Protein AF-0000000087742367 (afdb_homodimer)

InterPro domains:
  IPR010540 Putative ABC-transporter type IV CmpB/TMEM229 [PF06541] (8-160)

Secondary structure (DSSP, 8-state):
-HHHHHHHHHHHHHHHHHHHHHHHHHHHSS----SSSSSS--HHHHHHHHHHHHH-GGGTT-HHHHHHHHHHHHHHHHHHHHHHHHHHHSEES---TTSSSEETTTEEHHHHHHHHHHHHHHIIIIIHHHHHHHHTS-HHHHHHHHHHHHHHHHHHHHHHHHHHHHHHHHHHHHHHHHHHHHHHHTTTTTSS---HHHHHHHHHGGG--HHHHHHHHH--EESSHHHHHHHHHHHHHTT----SSSTTS-GGG-/-HHHHHHHHHHHHHHHHHHHHHHHHHHHSS----SSSSSS--HHHHHHHHHHHHH-GGGTT-HHHHHHHHHHHHHHHHHHHHHHHHHHHSEES---TTSSSEETTTEEHHHHHHHHHHHHHHIIIIIHHHHHHHHTS-HHHHHHHHHHHHHHHHHHHHHHHHHHHHHHHHHHHHHHHHHHHHHHHTTTTTSS---HHHHHHHHHGGG--HHHHHHHHH--EESSHHHHHHHHHHHHHTT----GGGGGS-GGG-

Solvent-accessible surface area (backbone atoms only — not comparable to full-atom values): 26709 Å² total; per-residue (Å²): 111,67,31,49,50,49,46,50,26,51,52,37,4,26,51,43,20,50,54,50,22,50,54,44,17,69,74,68,72,42,92,40,75,50,48,82,37,79,50,77,33,22,64,67,36,10,52,47,51,53,48,44,62,74,68,43,60,86,32,73,88,35,58,69,61,29,22,50,53,32,18,52,49,49,42,52,51,42,36,50,51,46,50,52,44,30,71,75,66,40,32,34,71,66,75,30,68,86,44,77,71,40,56,96,17,49,37,34,53,68,57,25,50,51,42,5,55,46,38,53,50,38,39,77,68,42,50,50,58,51,48,55,55,55,68,67,48,55,68,67,66,36,42,51,52,21,28,54,49,26,16,52,49,21,15,36,48,42,41,33,52,50,50,53,52,51,48,52,50,50,51,49,50,35,51,51,51,18,50,53,50,54,63,66,59,41,83,68,52,62,67,70,68,77,54,45,53,55,55,42,48,62,69,44,59,84,70,56,48,72,67,51,52,51,48,54,68,40,48,62,46,40,74,47,66,66,52,32,53,50,51,50,52,51,28,53,72,73,69,42,80,68,76,73,73,76,60,76,62,61,76,82,78,104,109,67,32,49,51,49,47,50,28,50,53,36,4,25,52,42,21,50,51,49,20,50,54,45,17,69,73,68,72,41,90,39,74,51,50,84,37,80,51,78,34,21,65,66,37,9,52,49,52,53,50,44,63,74,68,43,59,88,31,72,87,34,58,69,61,28,22,51,53,32,17,51,52,49,40,51,51,42,36,50,50,48,50,52,44,30,72,76,67,40,33,32,72,68,73,30,67,87,43,76,72,38,55,97,17,49,36,33,51,67,58,24,50,50,42,5,55,45,37,51,50,36,40,77,68,43,50,50,56,49,48,54,54,56,68,65,48,54,67,67,66,34,41,52,51,20,29,54,49,27,16,52,49,22,16,36,47,41,42,32,52,50,48,52,52,50,48,51,50,50,50,49,50,34,51,51,49,18,50,52,50,55,64,66,59,42,84,70,53,60,69,71,68,77,54,45,53,55,56,41,46,62,69,44,58,85,70,56,47,73,66,52,52,52,48,54,68,39,48,62,45,41,74,47,68,68,51,32,53,51,51,52,51,50,26,51,72,72,69,42,77,70,72,68,76,70,56,74,63,60,77,82,78,105

Radius of gyration: 28.03 Å; Cα contacts (8 Å, |Δi|>4): 624; chains: 2; bounding box: 76×78×50 Å

pLDDT: mean 86.47, std 15.69, range [33.59, 98.56]

Sequence (508 aa):
MFAAFVIKFVIFGFCGWLWESVLYTVLSGKFDNRGFLYGPLCPIYGFGANIAAALFGPFIGSPFKLFFVCMISSAILEYLTSFVLEKFFGARWWDYSTIPLNIHGRICLSCSIAFGLAGVILLPGAIIPIIGFVDSIPSEPATVIAIFLAGFLGGDTFLSINNITDLNKLMEDIEHEAIERKNAAGRYIEEHGGNAIKEAVMKRVPKLSPKQTYLIKNIYSFTSENKEKIIRILKISVGYPLESADTQTDEKDIMFAAFVIKFVIFGFCGWLWESVLYTVLSGKFDNRGFLYGPLCPIYGFGANIAAALFGPFIGSPFKLFFVCMISSAILEYLTSFVLEKFFGARWWDYSTIPLNIHGRICLSCSIAFGLAGVILLPGAIIPIIGFVDSIPSEPATVIAIFLAGFLGGDTFLSINNITDLNKLMEDIEHEAIERKNAAGRYIEEHGGNAIKEAVMKRVPKLSPKQTYLIKNIYSFTSENKEKIIRILKISVGYPLESADTQTDEKDI

Organism: Butyrivibrio fibrisolvens (NCBI:txid831)

Structure (mmCIF, N/CA/C/O backbone):
data_AF-0000000087742367-model_v1
#
loop_
_entity.id
_entity.type
_entity.pdbx_description
1 polymer 'ABC-transporter type IV'
#
loop_
_atom_site.group_PDB
_atom_site.id
_atom_site.type_symbol
_atom_site.label_atom_id
_atom_site.label_alt_id
_atom_site.label_comp_id
_atom_site.label_asym_id
_atom_site.label_entity_id
_atom_site.label_seq_id
_atom_site.pdbx_PDB_ins_code
_atom_site.Cartn_x
_atom_site.Cartn_y
_atom_site.Cartn_z
_atom_site.occupancy
_atom_site.B_iso_or_equiv
_atom_site.auth_seq_id
_atom_site.auth_comp_id
_atom_site.auth_asym_id
_atom_site.auth_atom_id
_atom_site.pdbx_PDB_model_num
ATOM 1 N N . MET A 1 1 ? -1.671 -23.109 -8.258 1 85.12 1 MET A N 1
ATOM 2 C CA . MET A 1 1 ? -2.932 -23.141 -7.52 1 85.12 1 MET A CA 1
ATOM 3 C C . MET A 1 1 ? -3.182 -21.812 -6.812 1 85.12 1 MET A C 1
ATOM 5 O O . MET A 1 1 ? -4.199 -21.156 -7.047 1 85.12 1 MET A O 1
ATOM 9 N N . PHE A 1 2 ? -2.34 -21.281 -6.02 1 93 2 PHE A N 1
ATOM 10 C CA . PHE A 1 2 ? -2.59 -20.062 -5.254 1 93 2 PHE A CA 1
ATOM 11 C C . PHE A 1 2 ? -2.637 -18.844 -6.168 1 93 2 PHE A C 1
ATOM 13 O O . PHE A 1 2 ? -3.424 -17.938 -5.945 1 93 2 PHE A O 1
ATOM 20 N N . ALA A 1 3 ? -1.848 -18.938 -7.18 1 96.25 3 ALA A N 1
ATOM 21 C CA . ALA A 1 3 ? -1.867 -17.859 -8.164 1 96.25 3 ALA A CA 1
ATOM 22 C C . ALA A 1 3 ? -3.252 -17.703 -8.789 1 96.25 3 ALA A C 1
ATOM 24 O O . ALA A 1 3 ? -3.76 -16.594 -8.93 1 96.25 3 ALA A O 1
ATOM 25 N N . ALA A 1 4 ? -3.805 -18.797 -9.133 1 96.31 4 ALA A N 1
ATOM 26 C CA . ALA A 1 4 ? -5.141 -18.797 -9.727 1 96.31 4 ALA A CA 1
ATOM 27 C C . ALA A 1 4 ? -6.172 -18.25 -8.742 1 96.31 4 ALA A C 1
ATOM 29 O O . ALA A 1 4 ? -7.098 -17.531 -9.141 1 96.31 4 ALA A O 1
ATOM 30 N N . PHE A 1 5 ? -6.043 -18.578 -7.5 1 96.75 5 PHE A N 1
ATOM 31 C CA . PHE A 1 5 ? -6.934 -18.078 -6.465 1 96.75 5 PHE A CA 1
ATOM 32 C C . PHE A 1 5 ? -6.926 -16.547 -6.445 1 96.75 5 PHE A C 1
ATOM 34 O O . PHE A 1 5 ? -7.984 -15.914 -6.375 1 96.75 5 PHE A O 1
ATOM 41 N N . VAL A 1 6 ? -5.746 -15.953 -6.52 1 98.19 6 VAL A N 1
ATOM 42 C CA . VAL A 1 6 ? -5.602 -14.5 -6.457 1 98.19 6 VAL A CA 1
ATOM 43 C C . VAL A 1 6 ? -6.285 -13.859 -7.664 1 98.19 6 VAL A C 1
ATOM 45 O O . VAL A 1 6 ? -6.992 -12.859 -7.527 1 98.19 6 VAL A O 1
ATOM 48 N N . ILE A 1 7 ? -6.074 -14.469 -8.773 1 98.56 7 ILE A N 1
ATOM 49 C CA . ILE A 1 7 ? -6.672 -13.945 -9.992 1 98.56 7 ILE A CA 1
ATOM 50 C C . ILE A 1 7 ? -8.195 -14.008 -9.898 1 98.56 7 ILE A C 1
ATOM 52 O O . ILE A 1 7 ? -8.875 -13.023 -10.18 1 98.56 7 ILE A O 1
ATOM 56 N N . LYS A 1 8 ? -8.727 -15.141 -9.477 1 98.44 8 LYS A N 1
ATOM 57 C CA . LYS A 1 8 ? -10.164 -15.305 -9.312 1 98.44 8 LYS A CA 1
ATOM 58 C C . LYS A 1 8 ? -10.711 -14.328 -8.281 1 98.44 8 LYS A C 1
ATOM 60 O O . LYS A 1 8 ? -11.789 -13.75 -8.469 1 98.44 8 LYS A O 1
ATOM 65 N N . PHE A 1 9 ? -9.984 -14.141 -7.203 1 98.44 9 PHE A N 1
ATOM 66 C CA . PHE A 1 9 ? -10.359 -13.211 -6.145 1 98.44 9 PHE A CA 1
ATOM 67 C C . PHE A 1 9 ? -10.547 -11.805 -6.699 1 98.44 9 PHE A C 1
ATOM 69 O O . PHE A 1 9 ? -11.547 -11.148 -6.398 1 98.44 9 PHE A O 1
ATOM 76 N N . VAL A 1 10 ? -9.625 -11.375 -7.527 1 98.44 10 VAL A N 1
ATOM 77 C CA . VAL A 1 10 ? -9.664 -10.023 -8.078 1 98.44 10 VAL A CA 1
ATOM 78 C C . VAL A 1 10 ? -10.805 -9.914 -9.086 1 98.44 10 VAL A C 1
ATOM 80 O O . VAL A 1 10 ? -11.531 -8.914 -9.102 1 98.44 10 VAL A O 1
ATOM 83 N N . ILE A 1 11 ? -10.977 -10.891 -9.906 1 98.38 11 ILE A N 1
ATOM 84 C CA . ILE A 1 11 ? -12.023 -10.867 -10.922 1 98.38 11 ILE A CA 1
ATOM 85 C C . ILE A 1 11 ? -13.391 -10.781 -10.25 1 98.38 11 ILE A C 1
ATOM 87 O O . ILE A 1 11 ? -14.203 -9.914 -10.586 1 98.38 11 ILE A O 1
ATOM 91 N N . PHE A 1 12 ? -13.656 -11.641 -9.32 1 98.31 12 PHE A N 1
ATOM 92 C CA . PHE A 1 12 ? -14.961 -11.68 -8.664 1 98.31 12 PHE A CA 1
ATOM 93 C C . PHE A 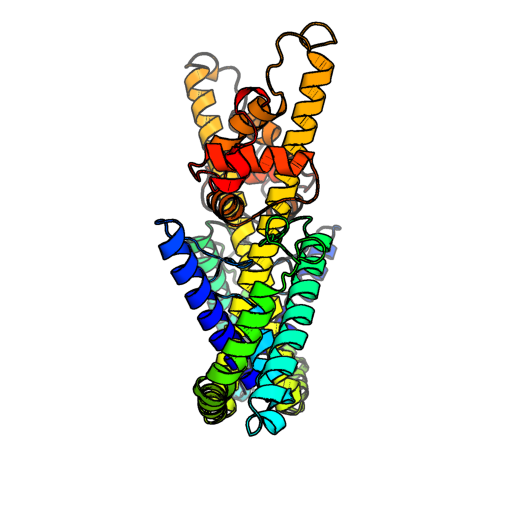1 12 ? -15.156 -10.461 -7.777 1 98.31 12 PHE A C 1
ATOM 95 O O . PHE A 1 12 ? -16.281 -9.961 -7.637 1 98.31 12 PHE A O 1
ATOM 102 N N . GLY A 1 13 ? -14.062 -10 -7.137 1 97.88 13 GLY A N 1
ATOM 103 C CA . GLY A 1 13 ? -14.148 -8.742 -6.41 1 97.88 13 GLY A CA 1
ATOM 104 C C . GLY A 1 13 ? -14.523 -7.566 -7.293 1 97.88 13 GLY A C 1
ATOM 105 O O . GLY A 1 13 ? -15.305 -6.707 -6.883 1 97.88 13 GLY A O 1
ATOM 106 N N . PHE A 1 14 ? -13.938 -7.582 -8.445 1 97.75 14 PHE A N 1
ATOM 107 C CA . PHE A 1 14 ? -14.242 -6.527 -9.406 1 97.75 14 PHE A CA 1
ATOM 108 C C . PHE A 1 14 ? -15.695 -6.613 -9.859 1 97.75 14 PHE A C 1
ATOM 110 O O . PHE A 1 14 ? -16.391 -5.598 -9.93 1 97.75 14 PHE A O 1
ATOM 117 N N . CYS A 1 15 ? -16.141 -7.77 -10.172 1 96.94 15 CYS A N 1
ATOM 118 C CA . CYS A 1 15 ? -17.516 -7.965 -10.586 1 96.94 15 CYS A CA 1
ATOM 119 C C . CYS A 1 15 ? -18.484 -7.52 -9.484 1 96.94 15 CYS A C 1
ATOM 121 O O . CYS A 1 15 ? -19.5 -6.887 -9.766 1 96.94 15 CYS A O 1
ATOM 123 N N . GLY A 1 16 ? -18.172 -7.871 -8.25 1 95.31 16 GLY A N 1
ATOM 124 C CA . GLY A 1 16 ? -18.984 -7.418 -7.125 1 95.31 16 GLY A CA 1
ATOM 125 C C . GLY A 1 16 ? -19.016 -5.906 -6.988 1 95.31 16 GLY A C 1
ATOM 126 O O . GLY A 1 16 ? -20.078 -5.32 -6.773 1 95.31 16 GLY A O 1
ATOM 127 N N . TRP A 1 17 ? -17.844 -5.297 -7.102 1 94.81 17 TRP A N 1
ATOM 128 C CA . TRP A 1 17 ? -17.766 -3.842 -7.059 1 94.81 17 TRP A CA 1
ATOM 129 C C . TRP A 1 17 ? -18.594 -3.209 -8.164 1 94.81 17 TRP A C 1
ATOM 131 O O . TRP A 1 17 ? -19.312 -2.236 -7.93 1 94.81 17 TRP A O 1
ATOM 141 N N . LEU A 1 18 ? -18.453 -3.779 -9.328 1 94 18 LEU A N 1
ATOM 142 C CA . LEU A 1 18 ? -19.203 -3.275 -10.477 1 94 18 LEU A CA 1
ATOM 143 C C . LEU A 1 18 ? -20.703 -3.375 -10.227 1 94 18 LEU A C 1
ATOM 145 O O . LEU A 1 18 ? -21.438 -2.418 -10.469 1 94 18 LEU A O 1
ATOM 149 N N . TRP A 1 19 ? -21.156 -4.465 -9.734 1 92.06 19 TRP A N 1
ATOM 150 C CA . TRP A 1 19 ? -22.562 -4.691 -9.438 1 92.06 19 TRP A CA 1
ATOM 151 C C . TRP A 1 19 ? -23.078 -3.676 -8.422 1 92.06 19 TRP A C 1
ATOM 153 O O . TRP A 1 19 ? -24.109 -3.041 -8.633 1 92.06 19 TRP A O 1
ATOM 163 N N . GLU A 1 20 ? -22.359 -3.463 -7.348 1 89.75 20 GLU A N 1
ATOM 164 C CA . GLU A 1 20 ? -22.781 -2.537 -6.301 1 89.75 20 GLU A CA 1
ATOM 165 C C . GLU A 1 20 ? -22.734 -1.092 -6.793 1 89.75 20 GLU A C 1
ATOM 167 O O . GLU A 1 20 ? -23.641 -0.305 -6.5 1 89.75 20 GLU A O 1
ATOM 172 N N . SER A 1 21 ? -21.656 -0.75 -7.469 1 88.19 21 SER A N 1
ATOM 173 C CA . SER A 1 21 ? -21.5 0.615 -7.961 1 88.19 21 SER A CA 1
ATOM 174 C C . SER A 1 21 ? -22.609 0.981 -8.938 1 88.19 21 SER A C 1
ATOM 176 O O . SER A 1 21 ? -23.141 2.09 -8.891 1 88.19 21 SER A O 1
ATOM 178 N N . VAL A 1 22 ? -22.969 0.06 -9.781 1 89.44 22 VAL A N 1
ATOM 179 C CA . VAL A 1 22 ? -24.031 0.295 -10.75 1 89.44 22 VAL A CA 1
ATOM 180 C C . VAL A 1 22 ? -25.375 0.384 -10.023 1 89.44 22 VAL A C 1
ATOM 182 O O . VAL A 1 22 ? -26.156 1.309 -10.266 1 89.44 22 VAL A O 1
ATOM 185 N N . LEU A 1 23 ? -25.641 -0.546 -9.141 1 86.19 23 LEU A N 1
ATOM 186 C CA . LEU A 1 23 ? -26.906 -0.579 -8.406 1 86.19 23 LEU A CA 1
ATOM 187 C C . LEU A 1 23 ? -27.109 0.719 -7.629 1 86.19 23 LEU A C 1
ATOM 189 O O . LEU A 1 23 ? -28.188 1.331 -7.715 1 86.19 23 LEU A O 1
ATOM 193 N N . TYR A 1 24 ? -26.078 1.184 -6.934 1 83 24 TYR A N 1
ATOM 194 C CA . TYR A 1 24 ? -26.234 2.352 -6.074 1 83 24 TYR A CA 1
ATOM 195 C C . TYR A 1 24 ? -26.188 3.639 -6.891 1 83 24 TYR A C 1
ATOM 197 O O . TYR A 1 24 ? -26.797 4.645 -6.508 1 83 24 TYR A O 1
ATOM 205 N N . THR A 1 25 ? -25.484 3.615 -8.008 1 82.56 25 THR A N 1
ATOM 206 C CA . THR A 1 25 ? -25.516 4.758 -8.906 1 82.56 25 THR A CA 1
ATOM 207 C C . THR A 1 25 ? -26.922 4.961 -9.469 1 82.56 25 THR A C 1
ATOM 209 O O . THR A 1 25 ? -27.406 6.094 -9.562 1 82.56 25 THR A O 1
ATOM 212 N N . VAL A 1 26 ? -27.547 3.896 -9.812 1 85.88 26 VAL A N 1
ATOM 213 C CA . VAL A 1 26 ? -28.891 3.955 -10.367 1 85.88 26 VAL A CA 1
A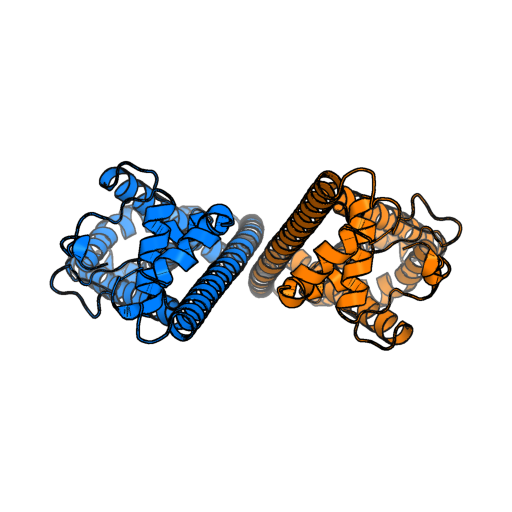TOM 214 C C . VAL A 1 26 ? -29.875 4.402 -9.289 1 85.88 26 VAL A C 1
ATOM 216 O O . VAL A 1 26 ? -30.781 5.207 -9.547 1 85.88 26 VAL A O 1
ATOM 219 N N . LEU A 1 27 ? -29.688 3.99 -8.062 1 82.12 27 LEU A N 1
ATOM 220 C CA . LEU A 1 27 ? -30.578 4.309 -6.961 1 82.12 27 LEU A CA 1
ATOM 221 C C . LEU A 1 27 ? -30.391 5.75 -6.496 1 82.12 27 LEU A C 1
ATOM 223 O O . LEU A 1 27 ? -31.344 6.43 -6.145 1 82.12 27 LEU A O 1
ATOM 227 N N . SER A 1 28 ? -29.141 6.23 -6.488 1 77.94 28 SER A N 1
ATOM 228 C CA . SER A 1 28 ? -28.828 7.547 -5.934 1 77.94 28 SER A CA 1
ATOM 229 C C . SER A 1 28 ? -28.766 8.602 -7.031 1 77.94 28 SER A C 1
ATOM 231 O O . SER A 1 28 ? -28.906 9.797 -6.758 1 77.94 28 SER A O 1
ATOM 233 N N . GLY A 1 29 ? -28.484 8.211 -8.234 1 79.75 29 GLY A N 1
ATOM 234 C CA . GLY A 1 29 ? -28.344 9.156 -9.336 1 79.75 29 GLY A CA 1
ATOM 235 C C . GLY A 1 29 ? -26.938 9.727 -9.453 1 79.75 29 GLY A C 1
ATOM 236 O O . GLY A 1 29 ? -26.672 10.539 -10.344 1 79.75 29 GLY A O 1
ATOM 237 N N . LYS A 1 30 ? -26.109 9.375 -8.477 1 75.88 30 LYS A N 1
ATOM 238 C CA . LYS A 1 30 ? -24.719 9.812 -8.5 1 75.88 30 LYS A CA 1
ATOM 239 C C . LYS A 1 30 ? -23.766 8.625 -8.43 1 75.88 30 LYS A C 1
ATOM 241 O O . LYS A 1 30 ? -24.109 7.582 -7.863 1 75.88 30 LYS A O 1
ATOM 246 N N . PHE A 1 31 ? -22.656 8.906 -9.102 1 77.75 31 PHE A N 1
ATOM 247 C CA . PHE A 1 31 ? -21.672 7.816 -9.078 1 77.75 31 PHE A CA 1
ATOM 248 C C . PHE A 1 31 ? -21.25 7.512 -7.648 1 77.75 31 PHE A C 1
ATOM 250 O O . PHE A 1 31 ? -20.828 8.406 -6.914 1 77.75 31 PHE A O 1
ATOM 257 N N . ASP A 1 32 ? -21.453 6.254 -7.23 1 73.31 32 ASP A N 1
ATOM 258 C CA . ASP A 1 32 ? -21.141 5.801 -5.879 1 73.31 32 ASP A CA 1
ATOM 259 C C . ASP A 1 32 ? -20.078 4.703 -5.898 1 73.31 32 ASP A C 1
ATOM 261 O O . ASP A 1 32 ? -20.328 3.596 -6.379 1 73.31 32 ASP A O 1
ATOM 265 N N . ASN A 1 33 ? -18.828 5.07 -5.629 1 73.94 33 ASN A N 1
ATOM 266 C CA . ASN A 1 33 ? -17.797 4.059 -5.465 1 73.94 33 ASN A CA 1
ATOM 267 C C . ASN A 1 33 ? -17.953 3.305 -4.148 1 73.94 33 ASN A C 1
ATOM 269 O O . ASN A 1 33 ? -17.594 3.82 -3.086 1 73.94 33 ASN A O 1
ATOM 273 N N . ARG A 1 34 ? -18.484 2.158 -4.32 1 75 34 ARG A N 1
ATOM 274 C CA . ARG A 1 34 ? -18.75 1.35 -3.131 1 75 34 ARG A CA 1
ATOM 275 C C . ARG A 1 34 ? -17.531 0.496 -2.777 1 75 34 ARG A C 1
ATOM 277 O O . ARG A 1 34 ? -16.734 0.151 -3.65 1 75 34 ARG A O 1
ATOM 284 N N . GLY A 1 35 ? -17.328 0.392 -1.446 1 81.19 35 GLY A N 1
ATOM 285 C CA . GLY A 1 35 ? -16.281 -0.528 -1.025 1 81.19 35 GLY A CA 1
ATOM 286 C C . GLY A 1 35 ? -15.289 0.094 -0.059 1 81.19 35 GLY A C 1
ATOM 287 O O . GLY A 1 35 ? -15.188 1.319 0.032 1 81.19 35 GLY A O 1
ATOM 288 N N . PHE A 1 36 ? -14.648 -0.783 0.489 1 82.88 36 PHE A N 1
ATOM 289 C CA . PHE A 1 36 ? -13.656 -0.445 1.498 1 82.88 36 PHE A CA 1
ATOM 290 C C . PHE A 1 36 ? -12.375 0.065 0.846 1 82.88 36 PHE A C 1
ATOM 292 O O . PHE A 1 36 ? -11.781 1.043 1.307 1 82.88 36 PHE A O 1
ATOM 299 N N . LEU A 1 37 ? -12.047 -0.442 -0.314 1 90 37 LEU A N 1
ATOM 300 C CA . LEU A 1 37 ? -10.789 -0.126 -0.989 1 90 37 LEU A CA 1
ATOM 301 C C . LEU A 1 37 ? -10.961 1.061 -1.932 1 90 37 LEU A C 1
ATOM 303 O O . LEU A 1 37 ? -12.086 1.378 -2.336 1 90 37 LEU A O 1
ATOM 307 N N . TYR A 1 38 ? -9.859 1.719 -2.293 1 87.31 38 TYR A N 1
ATOM 308 C CA . TYR A 1 38 ? -9.875 2.789 -3.285 1 87.31 38 TYR A CA 1
ATOM 309 C C . TYR A 1 38 ? -10.109 2.232 -4.684 1 87.31 38 TYR A C 1
ATOM 311 O O . TYR A 1 38 ? -10.805 2.85 -5.496 1 87.31 38 TYR A O 1
ATOM 319 N N . GLY A 1 39 ? -9.539 1.173 -4.879 1 89.12 39 GLY A N 1
ATOM 320 C CA . GLY A 1 39 ? -9.695 0.533 -6.176 1 89.12 39 GLY A CA 1
ATOM 321 C C . GLY A 1 39 ? -11.062 -0.102 -6.371 1 89.12 39 GLY A C 1
ATOM 322 O O . GLY A 1 39 ? -11.828 -0.244 -5.414 1 89.12 39 GLY A O 1
ATOM 323 N N . PRO A 1 40 ? -11.273 -0.413 -7.582 1 93.12 40 PRO A N 1
ATOM 324 C CA . PRO A 1 40 ? -12.562 -1 -7.957 1 93.12 40 PRO A CA 1
ATOM 325 C C . PRO A 1 40 ? -12.656 -2.488 -7.621 1 93.12 40 PRO A C 1
ATOM 327 O O . PRO A 1 40 ? -12.742 -3.322 -8.523 1 93.12 40 PRO A O 1
ATOM 330 N N . LEU A 1 41 ? -12.664 -2.736 -6.375 1 95.44 41 LEU A N 1
ATOM 331 C CA . LEU A 1 41 ? -12.688 -4.109 -5.883 1 95.44 41 LEU A CA 1
ATOM 332 C C . LEU A 1 41 ? -13.406 -4.199 -4.543 1 95.44 41 LEU A C 1
ATOM 334 O O . LEU A 1 41 ? -13.164 -3.389 -3.646 1 95.44 41 LEU A O 1
ATOM 338 N N . CYS A 1 42 ? -14.297 -5.062 -4.469 1 95.44 42 CYS A N 1
ATOM 339 C CA . CYS A 1 42 ? -14.945 -5.395 -3.203 1 95.44 42 CYS A CA 1
ATOM 340 C C . CYS A 1 42 ? -14.539 -6.785 -2.732 1 95.44 42 CYS A C 1
ATOM 342 O O . CYS A 1 42 ? -15.102 -7.785 -3.182 1 95.44 42 CYS A O 1
ATOM 344 N N . PRO A 1 43 ? -13.656 -6.883 -1.766 1 96.62 43 PRO A N 1
ATOM 345 C CA . PRO A 1 43 ? -13.031 -8.148 -1.371 1 96.62 43 PRO A CA 1
ATOM 346 C C . PRO A 1 43 ? -14.047 -9.203 -0.952 1 96.62 43 PRO A C 1
ATOM 348 O O . PRO A 1 43 ? -13.828 -10.398 -1.157 1 96.62 43 PRO A O 1
ATOM 351 N N . ILE A 1 44 ? -15.117 -8.852 -0.383 1 96.56 44 ILE A N 1
ATOM 352 C CA . ILE A 1 44 ? -16.078 -9.812 0.127 1 96.56 44 ILE A CA 1
ATOM 353 C C . ILE A 1 44 ? -16.609 -10.68 -1.019 1 96.56 44 ILE A C 1
ATOM 355 O O . ILE A 1 44 ? -16.844 -11.875 -0.84 1 96.56 44 ILE A O 1
ATOM 359 N N . TYR A 1 45 ? -16.781 -10.133 -2.166 1 97.31 45 TYR A N 1
ATOM 360 C CA . TYR A 1 45 ? -17.25 -10.883 -3.32 1 97.31 45 TYR A CA 1
ATOM 361 C C . TYR A 1 45 ? -16.172 -11.836 -3.834 1 97.31 45 TYR A C 1
ATOM 363 O O . TYR A 1 45 ? -16.484 -12.93 -4.312 1 97.31 45 TYR A O 1
ATOM 371 N N . GLY A 1 46 ? -14.938 -11.383 -3.766 1 97.56 46 GLY A N 1
ATOM 372 C CA . GLY A 1 46 ? -13.844 -12.266 -4.117 1 97.56 46 GLY A CA 1
ATOM 373 C C . GLY A 1 46 ? -13.773 -13.5 -3.244 1 97.56 46 GLY A C 1
ATOM 374 O O . GLY A 1 46 ? -13.648 -14.617 -3.752 1 97.56 46 GLY A O 1
ATOM 375 N N . PHE A 1 47 ? -13.891 -13.305 -1.966 1 97.12 47 PHE A N 1
ATOM 376 C CA . PHE A 1 47 ? -13.891 -14.422 -1.031 1 97.12 47 PHE A CA 1
ATOM 377 C C . PHE A 1 47 ? -15.133 -15.289 -1.22 1 97.12 47 PHE A C 1
ATOM 379 O O . PHE A 1 47 ? -15.047 -16.516 -1.276 1 97.12 47 PHE A O 1
ATOM 386 N N . GLY A 1 48 ? -16.25 -14.648 -1.33 1 97.44 48 GLY A N 1
ATOM 387 C CA . GLY A 1 48 ? -17.5 -15.367 -1.451 1 97.44 48 GLY A CA 1
ATOM 388 C C . GLY A 1 48 ? -17.547 -16.297 -2.652 1 97.44 48 GLY A C 1
ATOM 389 O O . GLY A 1 48 ? -17.906 -17.469 -2.527 1 97.44 48 GLY A O 1
ATOM 390 N N . ALA A 1 49 ? -17.172 -15.781 -3.795 1 97.31 49 ALA A N 1
ATOM 391 C CA . ALA A 1 49 ? -17.219 -16.562 -5.023 1 97.31 49 ALA A CA 1
ATOM 392 C C . ALA A 1 49 ? -16.219 -17.734 -4.961 1 97.31 49 ALA A C 1
ATOM 394 O O . ALA A 1 49 ? -16.531 -18.844 -5.387 1 97.31 49 ALA A O 1
ATOM 395 N N . ASN A 1 50 ? -15.047 -17.469 -4.438 1 96.31 50 ASN A N 1
ATOM 396 C CA . ASN A 1 50 ? -14.055 -18.531 -4.324 1 96.31 50 ASN A CA 1
ATOM 397 C C . ASN A 1 50 ? -14.508 -19.625 -3.363 1 96.31 50 ASN A C 1
ATOM 399 O O . ASN A 1 50 ? -14.305 -20.812 -3.623 1 96.31 50 ASN A O 1
ATOM 403 N N . ILE A 1 51 ? -15.109 -19.25 -2.291 1 96 51 ILE A N 1
ATOM 404 C CA . ILE A 1 51 ? -15.617 -20.203 -1.314 1 96 51 ILE A CA 1
ATOM 405 C C . ILE A 1 51 ? -16.75 -21.031 -1.938 1 96 51 ILE A C 1
ATOM 407 O O . ILE A 1 51 ? -16.766 -22.266 -1.823 1 96 51 ILE A O 1
ATOM 411 N N . ALA A 1 52 ? -17.641 -20.375 -2.598 1 96.94 52 ALA A N 1
ATOM 412 C CA . ALA A 1 52 ? -18.766 -21.062 -3.24 1 96.94 52 ALA A CA 1
ATOM 413 C C . ALA A 1 52 ? -18.266 -22.094 -4.262 1 96.94 52 ALA A C 1
ATOM 415 O O . ALA A 1 52 ? -18.734 -23.234 -4.289 1 96.94 52 ALA A O 1
ATOM 416 N N . ALA A 1 53 ? -17.328 -21.641 -5.078 1 95.12 53 ALA A N 1
ATOM 417 C CA . ALA A 1 53 ? -16.797 -22.531 -6.113 1 95.12 53 ALA A CA 1
ATOM 418 C C . ALA A 1 53 ? -16.078 -23.734 -5.496 1 95.12 53 ALA A C 1
ATOM 420 O O . ALA A 1 53 ? -16.141 -24.844 -6.027 1 95.12 53 ALA A O 1
ATOM 421 N N . ALA A 1 54 ? -15.438 -23.547 -4.398 1 94.31 54 ALA A N 1
ATOM 422 C CA . ALA A 1 54 ? -14.641 -24.594 -3.766 1 94.31 54 ALA A CA 1
ATOM 423 C C . ALA A 1 54 ? -15.531 -25.578 -3.008 1 94.31 54 ALA A C 1
ATOM 425 O O . ALA A 1 54 ? -15.242 -26.781 -2.957 1 94.31 54 ALA A O 1
ATOM 426 N N . LEU A 1 55 ? -16.672 -25.062 -2.5 1 95.69 55 LEU A N 1
ATOM 427 C CA . LEU A 1 55 ? -17.375 -25.891 -1.515 1 95.69 55 LEU A CA 1
ATOM 428 C C . LEU A 1 55 ? -18.75 -26.297 -2.021 1 95.69 55 LEU A C 1
ATOM 430 O O . LEU A 1 55 ? -19.312 -27.297 -1.57 1 95.69 55 LEU A O 1
ATOM 434 N N . PHE A 1 56 ? -19.297 -25.672 -2.979 1 96.44 56 PHE A N 1
ATOM 435 C CA . PHE A 1 56 ? -20.703 -25.875 -3.244 1 96.44 56 PHE A CA 1
ATOM 436 C C . PHE A 1 56 ? -20.922 -26.531 -4.598 1 96.44 56 PHE A C 1
ATOM 438 O O . PHE A 1 56 ? -22.047 -26.672 -5.062 1 96.44 56 PHE A O 1
ATOM 445 N N . GLY A 1 57 ? -19.891 -26.953 -5.191 1 92.25 57 GLY A N 1
ATOM 446 C CA . GLY A 1 57 ? -19.969 -27.672 -6.453 1 92.25 57 GLY A CA 1
ATOM 447 C C . GLY A 1 57 ? -20.922 -28.844 -6.422 1 92.25 57 GLY A C 1
ATOM 448 O O . GLY A 1 57 ? -21.75 -29 -7.328 1 92.25 57 GLY A O 1
ATOM 449 N N . PRO A 1 58 ? -20.922 -29.609 -5.426 1 93.88 58 PRO A N 1
ATOM 450 C CA . PRO A 1 58 ? -21.766 -30.797 -5.32 1 93.88 58 PRO A CA 1
ATOM 451 C C . PRO A 1 58 ? -23.25 -30.453 -5.258 1 93.88 58 PRO A C 1
ATOM 453 O O . PRO A 1 58 ? -24.094 -31.328 -5.48 1 93.88 58 PRO A O 1
ATOM 456 N N . PHE A 1 59 ? -23.609 -29.25 -4.984 1 96.31 59 PHE A N 1
ATOM 457 C CA . PHE A 1 59 ? -25 -28.891 -4.789 1 96.31 59 PHE A CA 1
ATOM 458 C C . PHE A 1 59 ? -25.594 -28.297 -6.062 1 96.31 59 PHE A C 1
ATOM 460 O O . PHE A 1 59 ? -26.797 -27.984 -6.117 1 96.31 59 PHE A O 1
ATOM 467 N N . ILE A 1 60 ? -24.906 -27.984 -7.156 1 93.75 60 ILE A N 1
ATOM 468 C CA . ILE A 1 60 ? -25.375 -27.344 -8.383 1 93.75 60 ILE A CA 1
ATOM 469 C C . ILE A 1 60 ? -26.516 -28.172 -8.984 1 93.75 60 ILE A C 1
ATOM 471 O O . ILE A 1 60 ? -27.453 -27.609 -9.57 1 93.75 60 ILE A O 1
ATOM 475 N N . GLY A 1 61 ? -26.719 -29.406 -8.703 1 93.62 61 GLY A N 1
ATOM 476 C CA . GLY A 1 61 ? -27.797 -30.25 -9.18 1 93.62 61 GLY A CA 1
ATOM 477 C C . GLY A 1 61 ? -29.062 -30.141 -8.344 1 93.62 61 GLY A C 1
ATOM 478 O O . GLY A 1 61 ? -30.125 -30.625 -8.742 1 93.62 61 GLY A O 1
ATOM 479 N N . SER A 1 62 ? -29 -29.453 -7.23 1 97.5 62 SER A N 1
ATOM 480 C CA . SER A 1 62 ? -30.125 -29.25 -6.32 1 97.5 62 SER A CA 1
ATOM 481 C C . SER A 1 62 ? -30.297 -27.766 -5.996 1 97.5 62 SER A C 1
ATOM 483 O O . SER A 1 62 ? -29.797 -27.281 -4.973 1 97.5 62 SER A O 1
ATOM 485 N N . PRO A 1 63 ? -31.156 -27.094 -6.758 1 96.94 63 PRO A N 1
ATOM 486 C CA . PRO A 1 63 ? -31.281 -25.641 -6.605 1 96.94 63 PRO A CA 1
ATOM 487 C C . PRO A 1 63 ? -31.734 -25.234 -5.203 1 96.94 63 PRO A C 1
ATOM 489 O O . PRO A 1 63 ? -31.328 -24.188 -4.699 1 96.94 63 PRO A O 1
ATOM 492 N N . PHE A 1 64 ? -32.562 -26 -4.637 1 97.62 64 PHE A N 1
ATOM 493 C CA . PHE A 1 64 ? -33.062 -25.672 -3.307 1 97.62 64 PHE A CA 1
ATOM 494 C C . PHE A 1 64 ? -31.953 -25.75 -2.273 1 97.62 64 PHE A C 1
ATOM 496 O O . PHE A 1 64 ? -31.797 -24.844 -1.45 1 97.62 64 PHE A O 1
ATOM 503 N N . LYS A 1 65 ? -31.188 -26.828 -2.311 1 97.69 65 LYS A N 1
ATOM 504 C CA . LYS A 1 65 ? -30.062 -26.953 -1.394 1 97.69 65 LYS A CA 1
ATOM 505 C C . LYS A 1 65 ? -29.031 -25.859 -1.645 1 97.69 65 LYS A C 1
ATOM 507 O O . LYS A 1 65 ? -28.484 -25.281 -0.7 1 97.69 65 LYS A O 1
ATOM 512 N N . LEU A 1 66 ? -28.766 -25.656 -2.918 1 98.19 66 LEU A N 1
ATOM 513 C CA . LEU A 1 66 ? -27.812 -24.625 -3.295 1 98.19 66 LEU A CA 1
ATOM 514 C C . LEU A 1 66 ? -28.25 -23.266 -2.793 1 98.19 66 LEU A C 1
ATOM 516 O O . LEU A 1 66 ? -27.438 -22.469 -2.311 1 98.19 66 LEU A O 1
ATOM 520 N N . PHE A 1 67 ? -29.547 -23.016 -2.875 1 98.5 67 PHE A N 1
ATOM 521 C CA . PHE A 1 67 ? -30.125 -21.766 -2.4 1 98.5 67 PHE A CA 1
ATOM 522 C C . PHE A 1 67 ? -29.812 -21.547 -0.923 1 98.5 67 PHE A C 1
ATOM 524 O O . PHE A 1 67 ? -29.297 -20.5 -0.535 1 98.5 67 PHE A O 1
ATOM 531 N N . PHE A 1 68 ? -29.984 -22.531 -0.145 1 98.25 68 PHE A N 1
ATOM 532 C CA . PHE A 1 68 ? -29.859 -22.375 1.299 1 98.25 68 PHE A CA 1
ATOM 533 C C . PHE A 1 68 ? -28.391 -22.297 1.703 1 98.25 68 PHE A C 1
ATOM 535 O O . PHE A 1 68 ? -28.031 -21.531 2.6 1 98.25 68 PHE A O 1
ATOM 542 N N . VAL A 1 69 ? -27.562 -23.062 1.074 1 97.94 69 VAL A N 1
ATOM 543 C CA . VAL A 1 69 ? -26.141 -23.016 1.436 1 97.94 69 VAL A CA 1
ATOM 544 C C . VAL A 1 69 ? -25.562 -21.656 1.058 1 97.94 69 VAL A C 1
ATOM 546 O O . VAL A 1 69 ? -24.75 -21.094 1.794 1 97.94 69 VAL A O 1
ATOM 549 N N . CYS A 1 70 ? -25.906 -21.141 -0.066 1 98.19 70 CYS A N 1
ATOM 550 C CA . CYS A 1 70 ? -25.453 -19.828 -0.484 1 98.19 70 CYS A CA 1
ATOM 551 C C . CYS A 1 70 ? -26 -18.734 0.425 1 98.19 70 CYS A C 1
ATOM 553 O O . CYS A 1 70 ? -25.281 -17.797 0.79 1 98.19 70 CYS A O 1
ATOM 555 N N . MET A 1 71 ? -27.281 -18.844 0.76 1 98.25 71 MET A N 1
ATOM 556 C CA . MET A 1 71 ? -27.922 -17.875 1.634 1 98.25 71 MET A CA 1
ATOM 557 C C . MET A 1 71 ? -27.234 -17.812 2.99 1 98.25 71 MET A C 1
ATOM 559 O O . MET A 1 71 ? -26.844 -16.734 3.451 1 98.25 71 MET A O 1
ATOM 563 N N . ILE A 1 72 ? -27 -18.953 3.584 1 98.06 72 ILE A N 1
ATOM 564 C CA . ILE A 1 72 ? -26.438 -19.031 4.93 1 98.06 72 ILE A CA 1
ATOM 565 C C . ILE A 1 72 ? -24.969 -18.625 4.906 1 98.06 72 ILE A C 1
ATOM 567 O O . ILE A 1 72 ? -24.516 -17.859 5.754 1 98.06 72 ILE A O 1
ATOM 571 N N . SER A 1 73 ? -24.219 -19.141 3.941 1 98 73 SER A N 1
ATOM 572 C CA . SER A 1 73 ? -22.797 -18.844 3.873 1 98 73 SER A CA 1
ATOM 573 C C . SER A 1 73 ? -22.562 -17.359 3.604 1 98 73 SER A C 1
ATOM 575 O O . SER A 1 73 ? -21.641 -16.766 4.16 1 98 73 SER A O 1
ATOM 577 N N . SER A 1 74 ? -23.328 -16.797 2.748 1 97.44 74 SER A N 1
ATOM 578 C CA . SER A 1 74 ? -23.188 -15.359 2.482 1 97.44 74 SER A CA 1
ATOM 579 C C . SER A 1 74 ? -23.5 -14.531 3.721 1 97.44 74 SER A C 1
ATOM 581 O O . SER A 1 74 ? -22.859 -13.516 3.98 1 97.44 74 SER A O 1
ATOM 583 N N . ALA A 1 75 ? -24.531 -14.938 4.477 1 97.88 75 ALA A N 1
ATOM 584 C CA . ALA A 1 75 ? -24.891 -14.25 5.715 1 97.88 75 ALA A CA 1
ATOM 585 C C . ALA A 1 75 ? -23.734 -14.297 6.723 1 97.88 75 ALA A C 1
ATOM 587 O O . ALA A 1 75 ? -23.422 -13.297 7.371 1 97.88 75 ALA A O 1
ATOM 588 N N . ILE A 1 76 ? -23.156 -15.453 6.824 1 98 76 ILE A N 1
ATOM 589 C CA . ILE A 1 76 ? -22.016 -15.617 7.73 1 98 76 ILE A CA 1
ATOM 590 C C . ILE A 1 76 ? -20.875 -14.711 7.293 1 98 76 ILE A C 1
ATOM 592 O O . ILE A 1 76 ? -20.297 -13.992 8.117 1 98 76 ILE A O 1
ATOM 596 N N . LEU A 1 77 ? -20.578 -14.719 6.012 1 97.75 77 LEU A N 1
ATOM 597 C CA . LEU A 1 77 ? -19.5 -13.906 5.469 1 97.75 77 LEU A CA 1
ATOM 598 C C . LEU A 1 77 ? -19.781 -12.422 5.672 1 97.75 77 LEU A C 1
ATOM 600 O O . LEU A 1 77 ? -18.875 -11.672 6.066 1 97.75 77 LEU A O 1
ATOM 604 N N . GLU A 1 78 ? -20.953 -12.031 5.398 1 97.38 78 GLU A N 1
ATOM 605 C CA . GLU A 1 78 ? -21.359 -10.633 5.555 1 97.38 78 GLU A CA 1
ATOM 606 C C . GLU A 1 78 ? -21.266 -10.195 7.016 1 97.38 78 GLU A C 1
ATOM 608 O O . GLU A 1 78 ? -20.734 -9.125 7.312 1 97.38 78 GLU A O 1
ATOM 613 N N . TYR A 1 79 ? -21.766 -11 7.852 1 97.62 79 TYR A N 1
ATOM 614 C CA . TYR A 1 79 ? -21.75 -10.68 9.273 1 97.62 79 TYR A CA 1
ATOM 615 C C . TYR A 1 79 ? -20.312 -10.547 9.781 1 97.62 79 TYR A C 1
ATOM 617 O O . TYR A 1 79 ? -19.969 -9.594 10.477 1 97.62 79 TYR A O 1
ATOM 625 N N . LEU A 1 80 ? -19.516 -11.477 9.398 1 97.31 80 LEU A N 1
ATOM 626 C CA . LEU A 1 80 ? -18.125 -11.484 9.836 1 97.31 80 LEU A CA 1
ATOM 627 C C . LEU A 1 80 ? -17.375 -10.273 9.289 1 97.31 80 LEU A C 1
ATOM 629 O O . LEU A 1 80 ? -16.594 -9.641 10.016 1 97.31 80 LEU A O 1
ATOM 633 N N . THR A 1 81 ? -17.562 -10.008 8.055 1 96.56 81 THR A N 1
ATOM 634 C CA . THR A 1 81 ? -16.906 -8.875 7.426 1 96.56 81 THR A CA 1
ATOM 635 C C . THR A 1 81 ? -17.281 -7.566 8.125 1 96.56 81 THR A C 1
ATOM 637 O O . THR A 1 81 ? -16.422 -6.758 8.461 1 96.56 81 THR A O 1
ATOM 640 N N . SER A 1 82 ? -18.609 -7.383 8.289 1 95.44 82 SER A N 1
ATOM 641 C CA . SER A 1 82 ? -19.078 -6.195 8.992 1 95.44 82 SER A CA 1
ATOM 642 C C . SER A 1 82 ? -18.5 -6.113 10.398 1 95.44 82 SER A C 1
ATOM 644 O O . SER A 1 82 ? -18.047 -5.051 10.828 1 95.44 82 SER A O 1
ATOM 646 N N . PHE A 1 83 ? -18.484 -7.195 11.102 1 95.94 83 PHE A N 1
ATOM 647 C CA . PHE A 1 83 ? -17.984 -7.262 12.469 1 95.94 83 PHE A CA 1
ATOM 648 C C . PHE A 1 83 ? -16.516 -6.871 12.523 1 95.94 83 PHE A C 1
ATOM 650 O O . PHE A 1 83 ? -16.109 -6.059 13.352 1 95.94 83 PHE A O 1
ATOM 657 N N . VAL A 1 84 ? -15.734 -7.41 11.625 1 95 84 VAL A N 1
ATOM 658 C CA . VAL A 1 84 ? -14.289 -7.18 11.602 1 95 84 VAL A CA 1
ATOM 659 C C . VAL A 1 84 ? -14.008 -5.719 11.266 1 95 84 VAL A C 1
ATOM 661 O O . VAL A 1 84 ? -13.18 -5.078 11.922 1 95 84 VAL A O 1
ATOM 664 N N . LEU A 1 85 ? -14.633 -5.203 10.266 1 93 85 LEU A N 1
ATOM 665 C CA . LEU A 1 85 ? -14.43 -3.809 9.883 1 93 85 LEU A CA 1
ATOM 666 C C . LEU A 1 85 ? -14.805 -2.873 11.031 1 93 85 LEU A C 1
ATOM 668 O O . LEU A 1 85 ? -14.094 -1.903 11.305 1 93 85 LEU A O 1
ATOM 672 N N . GLU A 1 86 ? -15.898 -3.188 11.695 1 92.94 86 GLU A N 1
ATOM 673 C CA . GLU A 1 86 ? -16.328 -2.379 12.828 1 92.94 86 GLU A CA 1
ATOM 674 C C . GLU A 1 86 ? -15.336 -2.463 13.984 1 92.94 86 GLU A C 1
ATOM 676 O O . GLU A 1 86 ? -15.055 -1.461 14.648 1 92.94 86 GLU A O 1
ATOM 681 N N . LYS A 1 87 ? -14.891 -3.584 14.234 1 93.25 87 LYS A N 1
ATOM 682 C CA . LYS A 1 87 ? -13.938 -3.791 15.328 1 93.25 87 LYS A CA 1
ATOM 683 C C . LYS A 1 87 ? -12.633 -3.041 15.078 1 93.25 87 LYS A C 1
ATOM 685 O O . LYS A 1 87 ? -12.07 -2.443 15.992 1 93.25 87 LYS A O 1
ATOM 690 N N . PHE A 1 88 ? -12.172 -3.004 13.867 1 92.19 88 PHE A N 1
ATOM 691 C CA . PHE A 1 88 ? -10.859 -2.438 13.562 1 92.19 88 PHE A CA 1
ATOM 692 C C . PHE A 1 88 ? -10.969 -0.94 13.297 1 92.19 88 PHE A C 1
ATOM 694 O O . PHE A 1 88 ? -10.062 -0.177 13.641 1 92.19 88 PHE A O 1
ATOM 701 N N . PHE A 1 89 ? -12.039 -0.492 12.742 1 91.19 89 PHE A N 1
ATOM 702 C CA . PHE A 1 89 ? -12.055 0.888 12.266 1 91.19 89 PHE A CA 1
ATOM 703 C C . PHE A 1 89 ? -13.18 1.671 12.938 1 91.19 89 PHE A C 1
ATOM 705 O O . PHE A 1 89 ? -13.281 2.889 12.773 1 91.19 89 PHE A O 1
ATOM 712 N N . GLY A 1 90 ? -14.062 0.991 13.602 1 91.12 90 GLY A N 1
ATOM 713 C CA . GLY A 1 90 ? -15.188 1.658 14.234 1 91.12 90 GLY A CA 1
ATOM 714 C C . GLY A 1 90 ? -16.188 2.219 13.242 1 91.12 90 GLY A C 1
ATOM 715 O O . GLY A 1 90 ? -16.859 3.213 13.523 1 91.12 90 GLY A O 1
ATOM 716 N N . ALA A 1 91 ? -16.156 1.672 12.109 1 90.5 91 ALA A N 1
ATOM 717 C CA . ALA A 1 91 ? -17.016 2.17 11.031 1 90.5 91 ALA A CA 1
ATOM 718 C C . ALA A 1 91 ? -17.688 1.02 10.281 1 90.5 91 ALA A C 1
ATOM 720 O O . ALA A 1 91 ? -17.219 -0.122 10.344 1 90.5 91 ALA A O 1
ATOM 721 N N . ARG A 1 92 ? -18.75 1.348 9.656 1 90.88 92 ARG A N 1
ATOM 722 C CA . ARG A 1 92 ? -19.5 0.401 8.828 1 90.88 92 ARG A CA 1
ATOM 723 C C . ARG A 1 92 ? -19.641 0.922 7.402 1 90.88 92 ARG A C 1
ATOM 725 O O . ARG A 1 92 ? -19.844 2.121 7.191 1 90.88 92 ARG A O 1
ATOM 732 N N . TRP A 1 93 ? -19.672 0.014 6.465 1 90.12 93 TRP A N 1
ATOM 733 C CA . TRP A 1 93 ? -19.812 0.394 5.066 1 90.12 93 TRP A CA 1
ATOM 734 C C . TRP A 1 93 ? -21.234 0.137 4.578 1 90.12 93 TRP A C 1
ATOM 736 O O . TRP A 1 93 ? -21.641 0.639 3.525 1 90.12 93 TRP A O 1
ATOM 746 N N . TRP A 1 94 ? -21.953 -0.708 5.266 1 89.38 94 TRP A N 1
ATOM 747 C CA . TRP A 1 94 ? -23.391 -0.891 5.074 1 89.38 94 TRP A CA 1
ATOM 748 C C . TRP A 1 94 ? -24.109 -1.041 6.414 1 89.38 94 TRP A C 1
ATOM 750 O O . TRP A 1 94 ? -23.469 -1.314 7.434 1 89.38 94 TRP A O 1
ATOM 760 N N . ASP A 1 95 ? -25.359 -0.734 6.43 1 90.94 95 ASP A N 1
ATOM 761 C CA . ASP A 1 95 ? -26.172 -0.834 7.645 1 90.94 95 ASP A CA 1
ATOM 762 C C . ASP A 1 95 ? -27.625 -1.151 7.32 1 90.94 95 ASP A C 1
ATOM 764 O O . ASP A 1 95 ? -28.312 -0.349 6.688 1 90.94 95 ASP A O 1
ATOM 768 N N . TYR A 1 96 ? -28.047 -2.254 7.91 1 93.31 96 TYR A N 1
ATOM 769 C CA . TYR A 1 96 ? -29.406 -2.707 7.605 1 93.31 96 TYR A CA 1
ATOM 770 C C . TYR A 1 96 ? -30.328 -2.49 8.797 1 93.31 96 TYR A C 1
ATOM 772 O O . TYR A 1 96 ? -31.391 -3.123 8.891 1 93.31 96 TYR A O 1
ATOM 780 N N . SER A 1 97 ? -29.984 -1.682 9.734 1 91.25 97 SER A N 1
ATOM 781 C CA . SER A 1 97 ? -30.719 -1.49 10.977 1 91.25 97 SER A CA 1
ATOM 782 C C . SER A 1 97 ? -32.156 -1.058 10.703 1 91.25 97 SER A C 1
ATOM 784 O O . SER A 1 97 ? -33.062 -1.353 11.492 1 91.25 97 SER A O 1
ATOM 786 N N . THR A 1 98 ? -32.406 -0.443 9.625 1 91.19 98 THR A N 1
ATOM 787 C CA . THR A 1 98 ? -33.75 0.05 9.312 1 91.19 98 THR A CA 1
ATOM 788 C C . THR A 1 98 ? -34.5 -0.98 8.492 1 91.19 98 THR A C 1
ATOM 790 O O . THR A 1 98 ? -35.688 -0.767 8.164 1 91.19 98 THR A O 1
ATOM 793 N N . ILE A 1 99 ? -33.906 -1.986 8.109 1 93.56 99 ILE A N 1
ATOM 794 C CA . ILE A 1 99 ? -34.562 -3.045 7.336 1 93.56 99 ILE A CA 1
ATOM 795 C C . ILE A 1 99 ? -35.094 -4.121 8.273 1 93.56 99 ILE A C 1
ATOM 797 O O . ILE A 1 99 ? -34.406 -4.52 9.227 1 93.56 99 ILE A O 1
ATOM 801 N N . PRO A 1 100 ? -36.281 -4.543 8.062 1 94.94 100 PRO A N 1
ATOM 802 C CA . PRO A 1 100 ? -36.875 -5.555 8.953 1 94.94 100 PRO A CA 1
ATOM 803 C C . PRO A 1 100 ? -36.094 -6.871 8.93 1 94.94 100 PRO A C 1
ATOM 805 O O . PRO A 1 100 ? -35.469 -7.203 7.914 1 94.94 100 PRO A O 1
ATOM 808 N N . LEU A 1 101 ? -36.094 -7.637 10.125 1 97.12 101 LEU A N 1
ATOM 809 C CA . LEU A 1 101 ? -35.469 -8.945 10.273 1 97.12 101 LEU A CA 1
ATOM 810 C C . LEU A 1 101 ? -33.969 -8.859 10.047 1 97.12 101 LEU A C 1
ATOM 812 O O . LEU A 1 101 ? -33.406 -9.648 9.281 1 97.12 101 LEU A O 1
ATOM 816 N N . ASN A 1 102 ? -33.406 -7.875 10.531 1 96.81 102 ASN A N 1
ATOM 817 C CA . ASN A 1 102 ? -31.953 -7.719 10.516 1 96.81 102 ASN A CA 1
ATOM 818 C C . ASN A 1 102 ? -31.312 -8.242 11.797 1 96.81 102 ASN A C 1
ATOM 820 O O . ASN A 1 102 ? -32 -8.438 12.805 1 96.81 102 ASN A O 1
ATOM 824 N N . ILE A 1 103 ? -30.094 -8.586 11.781 1 97.12 103 ILE A N 1
ATOM 825 C CA . ILE A 1 103 ? -29.312 -8.969 12.953 1 97.12 103 ILE A CA 1
ATOM 826 C C . ILE A 1 103 ? -28.219 -7.934 13.203 1 97.12 103 ILE A C 1
ATOM 828 O O . ILE A 1 103 ? -27.234 -7.883 12.469 1 97.12 103 ILE A O 1
ATOM 832 N N . HIS A 1 104 ? -28.422 -7.066 14.258 1 94.81 104 HIS A N 1
ATOM 833 C CA . HIS A 1 104 ? -27.484 -6.035 14.688 1 94.81 104 HIS A CA 1
ATOM 834 C C . HIS A 1 104 ? -27.203 -5.047 13.562 1 94.81 104 HIS A C 1
ATOM 836 O O . HIS A 1 104 ? -26.141 -4.422 13.539 1 94.81 104 HIS A O 1
ATOM 842 N N . GLY A 1 105 ? -27.984 -5.07 12.461 1 94.81 105 GLY A N 1
ATOM 843 C CA . GLY A 1 105 ? -27.781 -4.168 11.336 1 94.81 105 GLY A CA 1
ATOM 844 C C . GLY A 1 105 ? -26.703 -4.629 10.383 1 94.81 105 GLY A C 1
ATOM 845 O O . GLY A 1 105 ? -26.406 -3.959 9.391 1 94.81 105 GLY A O 1
ATOM 846 N N . ARG A 1 106 ? -26.125 -5.762 10.664 1 95.88 106 ARG A N 1
ATOM 847 C CA . ARG A 1 106 ? -25 -6.262 9.867 1 95.88 106 ARG A CA 1
ATOM 848 C C . ARG A 1 106 ? -25.5 -7.098 8.695 1 95.88 106 ARG A C 1
ATOM 850 O O . ARG A 1 106 ? -24.891 -7.102 7.625 1 95.88 106 ARG A O 1
ATOM 857 N N . ILE A 1 107 ? -26.547 -7.789 8.938 1 97.62 107 ILE A N 1
ATOM 858 C CA . ILE A 1 107 ? -27.172 -8.602 7.895 1 97.62 107 ILE A CA 1
ATOM 859 C C . ILE A 1 107 ? -28.688 -8.484 7.984 1 97.62 107 ILE A C 1
ATOM 861 O O . ILE A 1 107 ? -29.219 -8.062 9.008 1 97.62 107 ILE A O 1
ATOM 865 N N . CYS A 1 108 ? -29.375 -8.742 6.957 1 97.06 108 CYS A N 1
ATOM 866 C CA . CYS A 1 108 ? -30.828 -8.797 6.941 1 97.06 108 CYS A CA 1
ATOM 867 C C . CYS A 1 108 ? -31.328 -9.953 6.078 1 97.06 108 CYS A C 1
ATOM 869 O O . CYS A 1 108 ? -30.609 -10.43 5.199 1 97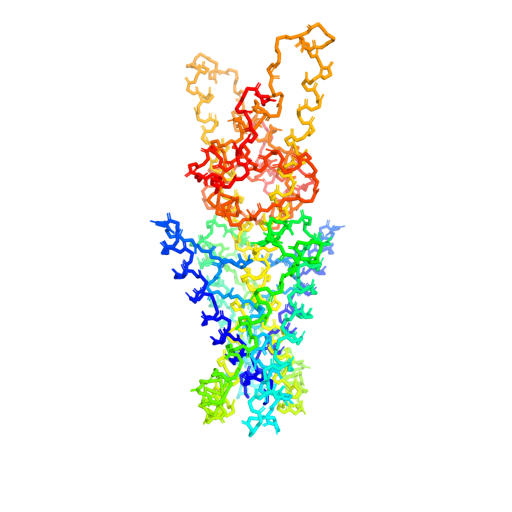.06 108 CYS A O 1
ATOM 871 N N . LEU A 1 109 ? -32.5 -10.414 6.363 1 97.56 109 LEU A N 1
ATOM 872 C CA . LEU A 1 109 ? -33.031 -11.602 5.715 1 97.56 109 LEU A CA 1
ATOM 873 C C . LEU A 1 109 ? -33.219 -11.367 4.219 1 97.56 109 LEU A C 1
ATOM 875 O O . LEU A 1 109 ? -32.938 -12.25 3.408 1 97.56 109 LEU A O 1
ATOM 879 N N . SER A 1 110 ? -33.688 -10.219 3.848 1 96.38 110 SER A N 1
ATOM 880 C CA . SER A 1 110 ? -33.938 -9.93 2.439 1 96.38 110 SER A CA 1
ATOM 881 C C . SER A 1 110 ? -32.625 -10.023 1.627 1 96.38 110 SER A C 1
ATOM 883 O O . SER A 1 110 ? -32.625 -10.57 0.522 1 96.38 110 SER A O 1
ATOM 885 N N . CYS A 1 111 ? -31.609 -9.516 2.174 1 95.19 111 CYS A N 1
ATOM 886 C CA . CYS A 1 111 ? -30.312 -9.562 1.486 1 95.19 111 CYS A CA 1
ATOM 887 C C . CYS A 1 111 ? -29.797 -10.984 1.403 1 95.19 111 CYS A C 1
ATOM 889 O O . CYS A 1 111 ? -29.266 -11.398 0.369 1 95.19 111 CYS A O 1
ATOM 891 N N . SER A 1 112 ? -29.906 -11.688 2.457 1 97.75 112 SER A N 1
ATOM 892 C CA . SER A 1 112 ? -29.453 -13.078 2.471 1 97.75 112 SER A CA 1
ATOM 893 C C . SER A 1 112 ? -30.203 -13.906 1.439 1 97.75 112 SER A C 1
ATOM 895 O O . SER A 1 112 ? -29.625 -14.766 0.771 1 97.75 112 SER A O 1
ATOM 897 N N . ILE A 1 113 ? -31.5 -13.695 1.356 1 97.75 113 ILE A N 1
ATOM 898 C CA . ILE A 1 113 ? -32.312 -14.383 0.363 1 97.75 113 ILE A CA 1
ATOM 899 C C . ILE A 1 113 ? -31.828 -14.031 -1.04 1 97.75 113 ILE A C 1
ATOM 901 O O . ILE A 1 113 ? -31.688 -14.906 -1.896 1 97.75 113 ILE A O 1
ATOM 905 N N . ALA A 1 114 ? -31.547 -12.773 -1.24 1 96.06 114 ALA A N 1
ATOM 906 C CA . ALA A 1 114 ? -31.047 -12.328 -2.535 1 96.06 114 ALA A CA 1
ATOM 907 C C . ALA A 1 114 ? -29.734 -13.031 -2.893 1 96.06 114 ALA A C 1
ATOM 909 O O . ALA A 1 114 ? -29.531 -13.438 -4.039 1 96.06 114 ALA A O 1
ATOM 910 N N . PHE A 1 115 ? -28.875 -13.234 -1.915 1 97.12 115 PHE A N 1
ATOM 911 C CA . PHE A 1 115 ? -27.609 -13.898 -2.162 1 97.12 115 PHE A CA 1
ATOM 912 C C . PHE A 1 115 ? -27.797 -15.383 -2.412 1 97.12 115 PHE A C 1
ATOM 914 O O . PHE A 1 115 ? -27.047 -16 -3.174 1 97.12 115 PHE A O 1
ATOM 921 N N . GLY A 1 116 ? -28.781 -15.984 -1.725 1 98 116 GLY A N 1
ATOM 922 C CA . GLY A 1 116 ? -29.156 -17.359 -2.047 1 98 116 GLY A CA 1
ATOM 923 C C . GLY A 1 116 ? -29.562 -17.547 -3.496 1 98 116 GLY A C 1
ATOM 924 O O . GLY A 1 116 ? -29.078 -18.453 -4.176 1 98 116 GLY A O 1
ATOM 925 N N . LEU A 1 117 ? -30.422 -16.656 -3.926 1 97.88 117 LEU A N 1
ATOM 926 C CA . LEU A 1 117 ? -30.891 -16.703 -5.309 1 97.88 117 LEU A CA 1
ATOM 927 C C . LEU A 1 117 ? -29.75 -16.438 -6.277 1 97.88 117 LEU A C 1
ATOM 929 O O . LEU A 1 117 ? -29.625 -17.109 -7.297 1 97.88 117 LEU A O 1
ATOM 933 N N . ALA A 1 118 ? -28.906 -15.438 -5.965 1 96.75 118 ALA A N 1
ATOM 934 C CA . ALA A 1 118 ? -27.75 -15.125 -6.793 1 96.75 118 ALA A CA 1
ATOM 935 C C . ALA A 1 118 ? -26.828 -16.328 -6.922 1 96.75 118 ALA A C 1
ATOM 937 O O . ALA A 1 118 ? -26.281 -16.594 -8 1 96.75 118 ALA A O 1
ATOM 938 N N . GLY A 1 119 ? -26.641 -17.031 -5.844 1 97.5 119 GLY A N 1
ATOM 939 C CA . GLY A 1 119 ? -25.797 -18.219 -5.855 1 97.5 119 GLY A CA 1
ATOM 940 C C . GLY A 1 119 ? -26.297 -19.297 -6.805 1 97.5 119 GLY A C 1
ATOM 941 O O . GLY A 1 119 ? -25.5 -19.906 -7.523 1 97.5 119 GLY A O 1
ATOM 942 N N . VAL A 1 120 ? -27.625 -19.516 -6.773 1 97.75 120 VAL A N 1
ATOM 943 C CA . VAL A 1 120 ? -28.219 -20.547 -7.613 1 97.75 120 VAL A CA 1
ATOM 944 C C . VAL A 1 120 ? -28 -20.219 -9.086 1 97.75 120 VAL A C 1
ATOM 946 O O . VAL A 1 120 ? -27.75 -21.109 -9.906 1 97.75 120 VAL A O 1
ATOM 949 N N . ILE A 1 121 ? -28 -18.953 -9.398 1 97.38 121 ILE A N 1
ATOM 950 C CA . ILE A 1 121 ? -27.906 -18.516 -10.781 1 97.38 121 ILE A CA 1
ATOM 951 C C . ILE A 1 121 ? -26.438 -18.344 -11.172 1 97.38 121 ILE A C 1
ATOM 953 O O . ILE A 1 121 ? -26 -18.859 -12.195 1 97.38 121 ILE A O 1
ATOM 957 N N . LEU A 1 122 ? -25.656 -17.719 -10.344 1 97.19 122 LEU A N 1
ATOM 958 C CA . LEU A 1 122 ? -24.328 -17.25 -10.727 1 97.19 122 LEU A CA 1
ATOM 959 C C . LEU A 1 122 ? -23.281 -18.359 -10.578 1 97.19 122 LEU A C 1
ATOM 961 O O . LEU A 1 122 ? -22.281 -18.375 -11.297 1 97.19 122 LEU A O 1
ATOM 965 N N . LEU A 1 123 ? -23.5 -19.281 -9.633 1 97.44 123 LEU A N 1
ATOM 966 C CA . LEU A 1 123 ? -22.484 -20.312 -9.438 1 97.44 123 LEU A CA 1
ATOM 967 C C . LEU A 1 123 ? -22.328 -21.156 -10.688 1 97.44 123 LEU A C 1
ATOM 969 O O . LEU A 1 123 ? -21.25 -21.203 -11.281 1 97.44 123 LEU A O 1
ATOM 973 N N . PRO A 1 124 ? -23.375 -21.859 -11.18 1 96.69 124 PRO A N 1
ATOM 974 C CA . PRO A 1 124 ? -23.219 -22.625 -12.43 1 96.69 124 PRO A CA 1
ATOM 975 C C . PRO A 1 124 ? -23.172 -21.719 -13.656 1 96.69 124 PRO A C 1
ATOM 977 O O . PRO A 1 124 ? -22.531 -22.062 -14.656 1 96.69 124 PRO A O 1
ATOM 980 N N . GLY A 1 125 ? -23.75 -20.547 -13.617 1 96.75 125 GLY A N 1
ATOM 981 C CA . GLY A 1 125 ? -23.938 -19.719 -14.789 1 96.75 125 GLY A CA 1
ATOM 982 C C . GLY A 1 125 ? -22.75 -18.812 -15.078 1 96.75 125 GLY A C 1
ATOM 983 O O . GLY A 1 125 ? -22.484 -18.453 -16.219 1 96.75 125 GLY A O 1
ATOM 984 N N . ALA A 1 126 ? -22.016 -18.406 -14.062 1 97.38 126 ALA A N 1
ATOM 985 C CA . ALA A 1 126 ? -20.969 -17.438 -14.289 1 97.38 126 ALA A CA 1
ATOM 986 C C . ALA A 1 126 ? -19.688 -17.812 -13.539 1 97.38 126 ALA A C 1
ATOM 988 O O . ALA A 1 126 ? -18.609 -17.891 -14.125 1 97.38 126 ALA A O 1
ATOM 989 N N . ILE A 1 127 ? -19.828 -18.172 -12.281 1 97.62 127 ILE A N 1
ATOM 990 C CA . ILE A 1 127 ? -18.672 -18.375 -11.406 1 97.62 127 ILE A CA 1
ATOM 991 C C . ILE A 1 127 ? -17.859 -19.578 -11.891 1 97.62 127 ILE A C 1
ATOM 993 O O . ILE A 1 127 ? -16.656 -19.469 -12.109 1 97.62 127 ILE A O 1
ATOM 997 N N . ILE A 1 128 ? -18.484 -20.703 -12.141 1 96.38 128 ILE A N 1
ATOM 998 C CA . ILE A 1 128 ? -17.781 -21.922 -12.539 1 96.38 128 ILE A CA 1
ATOM 999 C C . ILE A 1 128 ? -17.141 -21.719 -13.914 1 96.38 128 ILE A C 1
ATOM 1001 O O . ILE A 1 128 ? -15.977 -22.047 -14.117 1 96.38 128 ILE A O 1
ATOM 1005 N N . PRO A 1 129 ? -17.875 -21.094 -14.914 1 96.44 129 PRO A N 1
ATOM 1006 C CA . PRO A 1 129 ? -17.234 -20.812 -16.203 1 96.44 129 PRO A CA 1
ATOM 1007 C C . PRO A 1 129 ? -16.016 -19.891 -16.062 1 96.44 129 PRO A C 1
ATOM 1009 O O . PRO A 1 129 ? -15.008 -20.094 -16.734 1 96.44 129 PRO A O 1
ATOM 1012 N N . ILE A 1 130 ? -16.094 -18.891 -15.227 1 97.25 130 ILE A N 1
ATOM 1013 C CA . ILE A 1 130 ? -14.992 -17.969 -15.031 1 97.25 130 ILE A CA 1
ATOM 1014 C C . ILE A 1 130 ? -13.805 -18.703 -14.414 1 97.25 130 ILE A C 1
ATOM 1016 O O . ILE A 1 130 ? -12.656 -18.5 -14.812 1 97.25 130 ILE A O 1
ATOM 1020 N N . ILE A 1 131 ? -14.102 -19.531 -13.492 1 96.06 131 ILE A N 1
ATOM 1021 C CA . ILE A 1 131 ? -13.062 -20.328 -12.852 1 96.06 131 ILE A CA 1
ATOM 1022 C C . ILE A 1 131 ? -12.367 -21.219 -13.891 1 96.06 131 ILE A C 1
ATOM 1024 O O . ILE A 1 131 ? -11.141 -21.328 -13.891 1 96.06 131 IL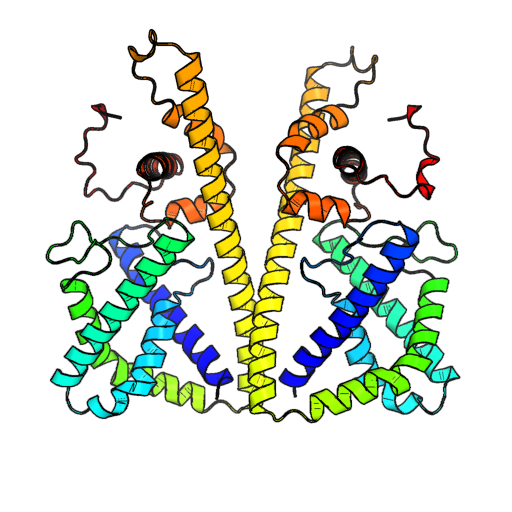E A O 1
ATOM 1028 N N . GLY A 1 132 ? -13.164 -21.891 -14.773 1 95.56 132 GLY A N 1
ATOM 1029 C CA . GLY A 1 132 ? -12.602 -22.688 -15.852 1 95.56 132 GLY A CA 1
ATOM 1030 C C . GLY A 1 132 ? -11.664 -21.891 -16.75 1 95.56 132 GLY A C 1
ATOM 1031 O O . GLY A 1 132 ? -10.609 -22.406 -17.141 1 95.56 132 GLY A O 1
ATOM 1032 N N . PHE A 1 133 ? -12.07 -20.656 -16.984 1 96.62 133 PHE A N 1
ATOM 1033 C CA . PHE A 1 133 ? -11.25 -19.781 -17.812 1 96.62 133 PHE A CA 1
ATOM 1034 C C . PHE A 1 133 ? -9.93 -19.469 -17.125 1 96.62 133 PHE A C 1
ATOM 1036 O O . PHE A 1 133 ? -8.859 -19.562 -17.734 1 96.62 133 PHE A O 1
ATOM 1043 N N . VAL A 1 134 ? -9.922 -19.109 -15.867 1 97.25 134 VAL A N 1
ATOM 1044 C CA . VAL A 1 134 ? -8.719 -18.766 -15.117 1 97.25 134 VAL A CA 1
ATOM 1045 C C . VAL A 1 134 ? -7.82 -20 -14.984 1 97.25 134 VAL A C 1
ATOM 1047 O O . VAL A 1 134 ? -6.598 -19.891 -15.094 1 97.25 134 VAL A O 1
ATOM 1050 N N . ASP A 1 135 ? -8.43 -21.109 -14.812 1 95.56 135 ASP A N 1
ATOM 1051 C CA . ASP A 1 135 ? -7.668 -22.344 -14.617 1 95.56 135 ASP A CA 1
ATOM 1052 C C . ASP A 1 135 ? -7.004 -22.781 -15.922 1 95.56 135 ASP A C 1
ATOM 1054 O O . ASP A 1 135 ? -6.102 -23.625 -15.906 1 95.56 135 ASP A O 1
ATOM 1058 N N . SER A 1 136 ? -7.457 -22.266 -17.078 1 96.81 136 SER A N 1
ATOM 1059 C CA . SER A 1 136 ? -6.867 -22.594 -18.359 1 96.81 136 SER A CA 1
ATOM 1060 C C . SER A 1 136 ? -5.59 -21.797 -18.609 1 96.81 136 SER A C 1
ATOM 1062 O O . SER A 1 136 ? -4.82 -22.109 -19.516 1 96.81 136 SER A O 1
ATOM 1064 N N . ILE A 1 137 ? -5.32 -20.812 -17.828 1 96.31 137 ILE A N 1
ATOM 1065 C CA . ILE A 1 137 ? -4.098 -20.031 -17.953 1 96.31 137 ILE A CA 1
ATOM 1066 C C . ILE A 1 137 ? -2.904 -20.859 -17.484 1 96.31 137 ILE A C 1
ATOM 1068 O O . ILE A 1 137 ? -2.938 -21.438 -16.391 1 96.31 137 ILE A O 1
ATOM 1072 N N . PRO A 1 138 ? -1.846 -20.859 -18.297 1 96.12 138 PRO A N 1
ATOM 1073 C CA . PRO A 1 138 ? -0.66 -21.609 -17.875 1 96.12 138 PRO A CA 1
ATOM 1074 C C . PRO A 1 138 ? -0.071 -21.094 -16.562 1 96.12 138 PRO A C 1
ATOM 1076 O O . PRO A 1 138 ? -0.27 -19.922 -16.219 1 96.12 138 PRO A O 1
ATOM 1079 N N . SER A 1 139 ? 0.641 -21.938 -15.93 1 94 139 SER A N 1
ATOM 1080 C CA . SER A 1 139 ? 1.081 -21.703 -14.562 1 94 139 SER A CA 1
ATOM 1081 C C . SER A 1 139 ? 1.991 -20.469 -14.477 1 94 139 SER A C 1
ATOM 1083 O O . SER A 1 139 ? 1.823 -19.625 -13.594 1 94 139 SER A O 1
ATOM 1085 N N . GLU A 1 140 ? 2.977 -20.328 -15.359 1 95.12 140 GLU A N 1
ATOM 1086 C CA . GLU A 1 140 ? 3.936 -19.234 -15.242 1 95.12 140 GLU A CA 1
ATOM 1087 C C . GLU A 1 140 ? 3.266 -17.891 -15.492 1 95.12 140 GLU A C 1
ATOM 1089 O O . GLU A 1 140 ? 3.398 -16.953 -14.688 1 95.12 140 GLU A O 1
ATOM 1094 N N . PRO A 1 141 ? 2.506 -17.75 -16.625 1 96.69 141 PRO A N 1
ATOM 1095 C CA . PRO A 1 141 ? 1.774 -16.484 -16.797 1 96.69 141 PRO A CA 1
ATOM 1096 C C . PRO A 1 141 ? 0.818 -16.203 -15.641 1 96.69 141 PRO A C 1
ATOM 1098 O O . PRO A 1 141 ? 0.68 -15.047 -15.219 1 96.69 141 PRO A O 1
ATOM 1101 N N . ALA A 1 142 ? 0.164 -17.219 -15.141 1 97.19 142 ALA A N 1
ATOM 1102 C CA . ALA A 1 142 ? -0.74 -17.031 -14.008 1 97.19 142 ALA A CA 1
ATOM 1103 C C . ALA A 1 142 ? 0.007 -16.5 -12.789 1 97.19 142 ALA A C 1
ATOM 1105 O O . ALA A 1 142 ? -0.495 -15.617 -12.086 1 97.19 142 ALA A O 1
ATOM 1106 N N . THR A 1 143 ? 1.149 -17.047 -12.562 1 97.31 143 THR A N 1
ATOM 1107 C CA . THR A 1 143 ? 1.965 -16.625 -11.43 1 97.31 143 THR A CA 1
ATOM 1108 C C . THR A 1 143 ? 2.371 -15.164 -11.578 1 97.31 143 THR A C 1
ATOM 1110 O O . THR A 1 143 ? 2.27 -14.383 -10.625 1 97.31 143 THR A O 1
ATOM 1113 N N . VAL A 1 144 ? 2.77 -14.758 -12.719 1 97.75 144 VAL A N 1
ATOM 1114 C CA . VAL A 1 144 ? 3.184 -13.375 -12.977 1 97.75 144 VAL A CA 1
ATOM 1115 C C . VAL A 1 144 ? 2.008 -12.43 -12.742 1 97.75 144 VAL A C 1
ATOM 1117 O O . VAL A 1 144 ? 2.141 -11.43 -12.039 1 97.75 144 VAL A O 1
ATOM 1120 N N . ILE A 1 145 ? 0.911 -12.781 -13.297 1 98.25 145 ILE A N 1
ATOM 1121 C CA . ILE A 1 145 ? -0.288 -11.961 -13.156 1 98.25 145 ILE A CA 1
ATOM 1122 C C . ILE A 1 145 ? -0.657 -11.844 -11.672 1 98.25 145 ILE A C 1
ATOM 1124 O O . ILE A 1 145 ? -0.935 -10.75 -11.188 1 98.25 145 ILE A O 1
ATOM 1128 N N . ALA A 1 146 ? -0.65 -12.984 -10.992 1 98.38 146 ALA A N 1
ATOM 1129 C CA . ALA A 1 146 ? -1.031 -13.023 -9.578 1 98.38 146 ALA A CA 1
ATOM 1130 C C . ALA A 1 146 ? -0.107 -12.141 -8.742 1 98.38 146 ALA A C 1
ATOM 1132 O O . ALA A 1 146 ? -0.556 -11.477 -7.805 1 98.38 146 ALA A O 1
ATOM 1133 N N . ILE A 1 147 ? 1.126 -12.141 -9.023 1 97.94 147 ILE A N 1
ATOM 1134 C CA . ILE A 1 147 ? 2.104 -11.359 -8.266 1 97.94 147 ILE A CA 1
ATOM 1135 C C . ILE A 1 147 ? 1.839 -9.867 -8.461 1 97.94 147 ILE A C 1
ATOM 1137 O O . ILE A 1 147 ? 1.823 -9.102 -7.496 1 97.94 147 ILE A O 1
ATOM 1141 N N . PHE A 1 148 ? 1.591 -9.445 -9.656 1 98.06 148 PHE A N 1
ATOM 1142 C CA . PHE A 1 148 ? 1.29 -8.047 -9.914 1 98.06 148 PHE A CA 1
ATOM 1143 C C . PHE A 1 148 ? -0.022 -7.641 -9.258 1 98.06 148 PHE A C 1
ATOM 1145 O O . PHE A 1 148 ? -0.121 -6.562 -8.672 1 98.06 148 PHE A O 1
ATOM 1152 N N . LEU A 1 149 ? -0.981 -8.492 -9.367 1 98.31 149 LEU A N 1
ATOM 1153 C CA . LEU A 1 149 ? -2.264 -8.211 -8.734 1 98.31 149 LEU A CA 1
ATOM 1154 C C . LEU A 1 149 ? -2.113 -8.109 -7.219 1 98.31 149 LEU A C 1
ATOM 1156 O O . LEU A 1 149 ? -2.717 -7.238 -6.586 1 98.31 149 LEU A O 1
ATOM 1160 N N . ALA A 1 150 ? -1.319 -9.016 -6.676 1 98 150 ALA A N 1
ATOM 1161 C CA . ALA A 1 150 ? -1.075 -8.977 -5.238 1 98 150 ALA A CA 1
ATOM 1162 C C . ALA A 1 150 ? -0.407 -7.668 -4.828 1 98 150 ALA A C 1
ATOM 1164 O O . ALA A 1 150 ? -0.732 -7.098 -3.783 1 98 150 ALA A O 1
ATOM 1165 N N . GLY A 1 151 ? 0.517 -7.215 -5.605 1 97.94 151 GLY A N 1
ATOM 1166 C CA . GLY A 1 151 ? 1.149 -5.934 -5.344 1 97.94 151 GLY A CA 1
ATOM 1167 C C . GLY A 1 151 ? 0.17 -4.773 -5.34 1 97.94 151 GLY A C 1
ATOM 1168 O O . GLY A 1 151 ? 0.177 -3.949 -4.422 1 97.94 151 GLY A O 1
ATOM 1169 N N . PHE A 1 152 ? -0.639 -4.773 -6.324 1 97.25 152 PHE A N 1
ATOM 1170 C CA . PHE A 1 152 ? -1.623 -3.703 -6.43 1 97.25 152 PHE A CA 1
ATOM 1171 C C . PHE A 1 152 ? -2.637 -3.787 -5.297 1 97.25 152 PHE A C 1
ATOM 1173 O O . PHE A 1 152 ? -3.01 -2.768 -4.711 1 97.25 152 PHE A O 1
ATOM 1180 N N . LEU A 1 153 ? -3.021 -5 -4.992 1 97.31 153 LEU A N 1
ATOM 1181 C CA . LEU A 1 153 ? -3.975 -5.211 -3.908 1 97.31 153 LEU A CA 1
ATOM 1182 C C . LEU A 1 153 ? -3.375 -4.801 -2.568 1 97.31 153 LEU A C 1
ATOM 1184 O O . LEU A 1 153 ? -4.051 -4.184 -1.741 1 97.31 153 LEU A O 1
ATOM 1188 N N . GLY A 1 154 ? -2.189 -5.199 -2.387 1 96.88 154 GLY A N 1
ATOM 1189 C CA . GLY A 1 154 ? -1.501 -4.754 -1.184 1 96.88 154 GLY A CA 1
ATOM 1190 C C . GLY A 1 154 ? -1.415 -3.244 -1.068 1 96.88 154 GLY A C 1
ATOM 1191 O O . GLY A 1 154 ? -1.717 -2.678 -0.016 1 96.88 154 GLY A O 1
ATOM 1192 N N . GLY A 1 155 ? -1.03 -2.623 -2.123 1 96.31 155 GLY A N 1
ATOM 1193 C CA . GLY A 1 155 ? -0.97 -1.17 -2.15 1 96.31 155 GLY A CA 1
ATOM 1194 C C . GLY A 1 155 ? -2.303 -0.511 -1.843 1 96.31 155 GLY A C 1
ATOM 1195 O O . GLY A 1 155 ? -2.371 0.41 -1.026 1 96.31 155 GLY A O 1
ATOM 1196 N N . ASP A 1 156 ? -3.305 -0.979 -2.473 1 95.62 156 ASP A N 1
ATOM 1197 C CA . ASP A 1 156 ? -4.645 -0.438 -2.271 1 95.62 156 ASP A CA 1
ATOM 1198 C C . ASP A 1 156 ? -5.113 -0.653 -0.833 1 95.62 156 ASP A C 1
ATOM 1200 O O . ASP A 1 156 ? -5.699 0.245 -0.225 1 95.62 156 ASP A O 1
ATOM 1204 N N . THR A 1 157 ? -4.816 -1.801 -0.304 1 95.19 157 THR A N 1
ATOM 1205 C CA . THR A 1 157 ? -5.242 -2.141 1.049 1 95.19 157 THR A CA 1
ATOM 1206 C C . THR A 1 157 ? -4.535 -1.262 2.076 1 95.19 157 THR A C 1
ATOM 1208 O O . THR A 1 157 ? -5.18 -0.669 2.943 1 95.19 157 THR A O 1
ATOM 1211 N N . PHE A 1 158 ? -3.287 -1.129 1.954 1 93.5 158 PHE A N 1
ATOM 1212 C CA . PHE A 1 158 ? -2.529 -0.339 2.916 1 93.5 158 PHE A CA 1
ATOM 1213 C C . PHE A 1 158 ? -2.9 1.136 2.816 1 93.5 158 PHE A C 1
ATOM 1215 O O . PHE A 1 158 ? -3.023 1.82 3.836 1 93.5 158 PHE A O 1
ATOM 1222 N N . LEU A 1 159 ? -3.08 1.615 1.613 1 91.25 159 LEU A N 1
ATOM 1223 C CA . LEU A 1 159 ? -3.5 3 1.432 1 91.25 159 LEU A CA 1
ATOM 1224 C C . LEU A 1 159 ? -4.875 3.236 2.045 1 91.25 159 LEU A C 1
ATOM 1226 O O . LEU A 1 159 ? -5.105 4.262 2.689 1 91.25 159 LEU A O 1
ATOM 1230 N N . SER A 1 160 ? -5.723 2.273 1.826 1 91.5 160 SER A N 1
ATOM 1231 C CA . SER A 1 160 ? -7.074 2.391 2.363 1 91.5 160 SER A CA 1
ATOM 1232 C C . SER A 1 160 ? -7.066 2.385 3.889 1 91.5 160 SER A C 1
ATOM 1234 O O . SER A 1 160 ? -7.723 3.213 4.52 1 91.5 160 SER A O 1
ATOM 1236 N N . ILE A 1 161 ? -6.305 1.507 4.453 1 91.38 161 ILE A N 1
ATOM 1237 C CA . ILE A 1 161 ? -6.191 1.418 5.902 1 91.38 161 ILE A CA 1
ATOM 1238 C C . ILE A 1 161 ? -5.605 2.715 6.457 1 91.38 161 ILE A C 1
ATOM 1240 O O . ILE A 1 161 ? -6.109 3.26 7.441 1 91.38 161 ILE A O 1
ATOM 1244 N N . ASN A 1 162 ? -4.598 3.162 5.789 1 89.06 162 ASN A N 1
ATOM 1245 C CA . ASN A 1 162 ? -3.965 4.41 6.211 1 89.06 162 ASN A CA 1
ATOM 1246 C C . ASN A 1 162 ? -4.945 5.578 6.172 1 89.06 162 ASN A C 1
ATOM 1248 O O . ASN A 1 162 ? -4.977 6.398 7.09 1 89.06 162 ASN A O 1
ATOM 1252 N N . ASN A 1 163 ? -5.711 5.648 5.195 1 86.62 163 ASN A N 1
ATOM 1253 C CA . ASN A 1 163 ? -6.648 6.75 5.02 1 86.62 163 ASN A CA 1
ATOM 1254 C C . ASN A 1 163 ? -7.773 6.699 6.051 1 86.62 163 ASN A C 1
ATOM 1256 O O . ASN A 1 163 ? -8.195 7.738 6.566 1 86.62 163 ASN A O 1
ATOM 1260 N N . ILE A 1 164 ? -8.281 5.562 6.352 1 89.44 164 ILE A N 1
ATOM 1261 C CA . ILE A 1 164 ? -9.336 5.434 7.352 1 89.44 164 ILE A CA 1
ATOM 1262 C C . ILE A 1 164 ? -8.781 5.77 8.734 1 89.44 164 ILE A C 1
ATOM 1264 O O . ILE A 1 164 ? -9.469 6.391 9.547 1 89.44 164 ILE A O 1
ATOM 1268 N N . THR A 1 165 ? -7.57 5.383 9 1 87.69 165 THR A N 1
ATOM 1269 C CA . THR A 1 165 ? -6.922 5.703 10.266 1 87.69 165 THR A CA 1
ATOM 1270 C C . THR A 1 165 ? -6.742 7.211 10.414 1 87.69 165 THR A C 1
ATOM 1272 O O . THR A 1 165 ? -6.969 7.77 11.492 1 87.69 165 THR A O 1
ATOM 1275 N N . ASP A 1 166 ? -6.359 7.832 9.305 1 86.38 166 ASP A N 1
ATOM 1276 C CA . ASP A 1 166 ? -6.207 9.281 9.305 1 86.38 166 ASP A CA 1
ATOM 1277 C C . ASP A 1 166 ? -7.547 9.977 9.539 1 86.38 166 ASP A C 1
ATOM 1279 O O . ASP A 1 166 ? -7.613 10.992 10.242 1 86.38 166 ASP A O 1
ATOM 1283 N N . LEU A 1 167 ? -8.562 9.469 8.953 1 87.69 167 LEU A N 1
ATOM 1284 C CA . LEU A 1 167 ? -9.891 10.031 9.148 1 87.69 167 LEU A CA 1
ATOM 1285 C C . LEU A 1 167 ? -10.336 9.883 10.594 1 87.69 167 LEU A C 1
ATOM 1287 O O . LEU A 1 167 ? -10.906 10.812 11.172 1 87.69 167 LEU A O 1
ATOM 1291 N N . ASN A 1 168 ? -10.062 8.766 11.18 1 89.12 168 ASN A N 1
ATOM 1292 C CA . ASN A 1 168 ? -10.391 8.539 12.586 1 89.12 168 ASN A CA 1
ATOM 1293 C C . ASN A 1 168 ? -9.664 9.531 13.492 1 89.12 168 ASN A C 1
ATOM 1295 O O . ASN A 1 168 ? -10.25 10.047 14.445 1 89.12 168 ASN A O 1
ATOM 1299 N N . LYS A 1 169 ? -8.484 9.789 13.141 1 87.38 169 LYS A N 1
ATOM 1300 C CA . LYS A 1 169 ? -7.711 10.758 13.914 1 87.38 169 LYS A CA 1
ATOM 1301 C C . LYS A 1 169 ? -8.297 12.164 13.773 1 87.38 169 LYS A C 1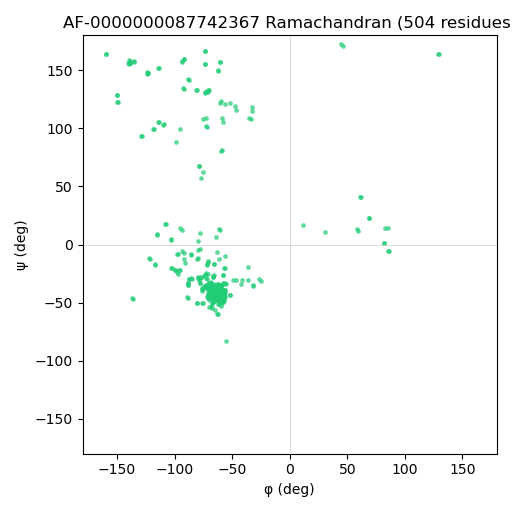
ATOM 1303 O O . LYS A 1 169 ? -8.383 12.906 14.75 1 87.38 169 LYS A O 1
ATOM 1308 N N . LEU A 1 170 ? -8.633 12.477 12.562 1 87.12 170 LEU A N 1
ATOM 1309 C CA . LEU A 1 170 ? -9.273 13.758 12.312 1 87.12 170 LEU A CA 1
ATOM 1310 C C . LEU A 1 170 ? -10.547 13.906 13.141 1 87.12 170 LEU A C 1
ATOM 1312 O O . LEU A 1 170 ? -10.781 14.945 13.758 1 87.12 170 LEU A O 1
ATOM 1316 N N . MET A 1 171 ? -11.32 12.867 13.195 1 89.44 171 MET A N 1
ATOM 1317 C CA . MET A 1 171 ? -12.57 12.891 13.953 1 89.44 171 MET A CA 1
ATOM 1318 C C . MET A 1 171 ? -12.297 13.031 15.445 1 89.44 171 MET A C 1
ATOM 1320 O O . MET A 1 171 ? -13.023 13.727 16.156 1 89.44 171 MET A O 1
ATOM 1324 N N . GLU A 1 172 ? -11.297 12.414 15.859 1 88.62 172 GLU A N 1
ATOM 1325 C CA . GLU A 1 172 ? -10.906 12.523 17.266 1 88.62 172 GLU A CA 1
ATOM 1326 C C . GLU A 1 172 ? -10.453 13.945 17.594 1 88.62 172 GLU A C 1
ATOM 1328 O O . GLU A 1 172 ? -10.797 14.477 18.656 1 88.62 172 GLU A O 1
ATOM 1333 N N . ASP A 1 173 ? -9.742 14.516 16.672 1 87.69 173 ASP A N 1
ATOM 1334 C CA . ASP A 1 173 ? -9.281 15.883 16.859 1 87.69 173 ASP A CA 1
ATOM 1335 C C . ASP A 1 173 ? -10.461 16.859 16.922 1 87.69 173 ASP A C 1
ATOM 1337 O O . ASP A 1 173 ? -10.461 17.797 17.719 1 87.69 173 ASP A O 1
ATOM 1341 N N . ILE A 1 174 ? -11.367 16.625 16.078 1 88.06 174 ILE A N 1
ATOM 1342 C CA . ILE A 1 174 ? -12.562 17.453 16.047 1 88.06 174 ILE A CA 1
ATOM 1343 C C . ILE A 1 174 ? -13.328 17.328 17.359 1 88.06 174 ILE A C 1
ATOM 1345 O O . ILE A 1 174 ? -13.781 18.312 17.922 1 88.06 174 ILE A O 1
ATOM 1349 N N . GLU A 1 175 ? -13.43 16.094 17.812 1 87.5 175 GLU A N 1
ATOM 1350 C CA . GLU A 1 175 ? -14.109 15.836 19.078 1 87.5 175 GLU A CA 1
ATOM 1351 C C . GLU A 1 175 ? -13.406 16.547 20.234 1 87.5 175 GLU A C 1
ATOM 1353 O O . GLU A 1 175 ? -14.062 17.156 21.078 1 87.5 175 GLU A O 1
ATOM 1358 N N . HIS A 1 176 ? -12.148 16.453 20.203 1 88.88 176 HIS A N 1
ATOM 1359 C CA . HIS A 1 176 ? -11.367 17.078 21.266 1 88.88 176 HIS A CA 1
ATOM 1360 C C . HIS A 1 176 ? -11.492 18.609 21.219 1 88.88 176 HIS A C 1
ATOM 1362 O O . HIS A 1 176 ? -11.617 19.25 22.266 1 88.88 176 HIS A O 1
ATOM 1368 N N . GLU A 1 177 ? -11.438 19.109 20.094 1 86.75 177 GLU A N 1
ATOM 1369 C CA . GLU A 1 177 ? -11.578 20.547 19.938 1 86.75 177 GLU A CA 1
ATOM 1370 C C . GLU A 1 177 ? -12.969 21.016 20.375 1 86.75 177 GLU A C 1
ATOM 1372 O O . GLU A 1 177 ? -13.102 22.078 20.984 1 86.75 177 GLU A O 1
ATOM 1377 N N . ALA A 1 178 ? -13.945 20.234 20.047 1 83.75 178 ALA A N 1
ATOM 1378 C CA . ALA A 1 178 ? -15.32 20.562 20.422 1 83.75 178 ALA A CA 1
ATOM 1379 C C . ALA A 1 178 ? -15.469 20.562 21.938 1 83.75 178 ALA A C 1
ATOM 1381 O O . ALA A 1 178 ? -16.141 21.438 22.5 1 83.75 178 ALA A O 1
ATOM 1382 N N . ILE A 1 179 ? -14.844 19.656 22.562 1 83.94 179 ILE A N 1
ATOM 1383 C CA . ILE A 1 179 ? -14.898 19.547 24.016 1 83.94 179 ILE A CA 1
ATOM 1384 C C . ILE A 1 179 ? -14.18 20.734 24.641 1 83.94 179 ILE A C 1
ATOM 1386 O O . ILE A 1 179 ? -14.672 21.328 25.609 1 83.94 179 ILE A O 1
ATOM 1390 N N . GLU A 1 180 ? -13.062 21.078 24.125 1 85.19 180 GLU A N 1
ATOM 1391 C CA . GLU A 1 180 ? -12.289 22.219 24.609 1 85.19 180 GLU A CA 1
ATOM 1392 C C . GLU A 1 180 ? -13.07 23.516 24.469 1 85.19 180 GLU A C 1
ATOM 1394 O O . GLU A 1 180 ? -13.047 24.375 25.359 1 85.19 180 GLU A O 1
ATOM 1399 N N . ARG A 1 181 ? -13.695 23.688 23.375 1 81.56 181 ARG A N 1
ATOM 1400 C CA . ARG A 1 181 ? -14.492 24.875 23.125 1 81.56 181 ARG A CA 1
ATOM 1401 C C . ARG A 1 181 ? -15.688 24.953 24.078 1 81.56 181 ARG A C 1
ATOM 1403 O O . ARG A 1 181 ? -16.031 26.031 24.562 1 81.56 181 ARG A O 1
ATOM 1410 N N . LYS A 1 182 ? -16.328 23.812 24.281 1 80.94 182 LYS A N 1
ATOM 1411 C CA . LYS A 1 182 ? -17.438 23.75 25.219 1 80.94 182 LYS A CA 1
ATOM 1412 C C . LYS A 1 182 ? -17 24.109 26.641 1 80.94 182 LYS A C 1
ATOM 1414 O O . LYS A 1 182 ? -17.688 24.844 27.344 1 80.94 182 LYS A O 1
ATOM 1419 N N . ASN A 1 183 ? -15.898 23.641 26.984 1 81.69 183 ASN A N 1
ATOM 1420 C CA . ASN A 1 183 ? -15.367 23.906 28.328 1 81.69 183 ASN A CA 1
ATOM 1421 C C . ASN A 1 183 ? -14.961 25.375 28.484 1 81.69 183 ASN A C 1
ATOM 1423 O O . ASN A 1 183 ? -15.133 25.953 29.547 1 81.69 183 ASN A O 1
ATOM 1427 N N . ALA A 1 184 ? -14.516 25.984 27.484 1 76.81 184 ALA A N 1
ATOM 1428 C CA . ALA A 1 184 ? -14.102 27.391 27.5 1 76.81 184 ALA A CA 1
ATOM 1429 C C . ALA A 1 184 ? -15.32 28.312 27.5 1 76.81 184 ALA A C 1
ATOM 1431 O O . ALA A 1 184 ? -15.297 29.375 28.125 1 76.81 184 ALA A O 1
ATOM 1432 N N . ALA A 1 185 ? -16.281 28.172 26.641 1 68.25 185 ALA A N 1
ATOM 1433 C CA . ALA A 1 185 ? -17.484 29 26.562 1 68.25 185 ALA A CA 1
ATOM 1434 C C . ALA A 1 185 ? -18.297 28.906 27.844 1 68.25 185 ALA A C 1
ATOM 1436 O O . ALA A 1 185 ? -19.047 29.828 28.172 1 68.25 185 ALA A O 1
ATOM 1437 N N . GLY A 1 186 ? -17.797 28.391 28.875 1 58.22 186 GLY A N 1
ATOM 1438 C CA . GLY A 1 186 ? -18.516 28.344 30.141 1 58.22 186 GLY A CA 1
ATOM 1439 C C . GLY A 1 186 ? -19.969 27.922 29.984 1 58.22 186 GLY A C 1
ATOM 1440 O O . GLY A 1 186 ? -20.453 27.75 28.875 1 58.22 186 GLY A O 1
ATOM 1441 N N . ARG A 1 187 ? -20.828 27.656 31.234 1 50.5 187 ARG A N 1
ATOM 1442 C CA . ARG A 1 187 ? -22.25 27.406 31.438 1 50.5 187 ARG A CA 1
ATOM 1443 C C . ARG A 1 187 ? -23.094 28.406 30.656 1 50.5 187 ARG A C 1
ATOM 1445 O O . ARG A 1 187 ? -24.281 28.172 30.422 1 50.5 187 ARG A O 1
ATOM 1452 N N . TYR A 1 188 ? -22.547 29.562 30.5 1 47.28 188 TYR A N 1
ATOM 1453 C CA . TYR A 1 188 ? -23.484 30.594 30.078 1 47.28 188 TYR A CA 1
ATOM 1454 C C . TYR A 1 188 ? -23.938 30.359 28.641 1 47.28 188 TYR A C 1
ATOM 1456 O O . TYR A 1 188 ? -25.109 30.547 28.312 1 47.28 188 TYR A O 1
ATOM 1464 N N . ILE A 1 189 ? -23.031 30.234 27.766 1 48.84 189 ILE A N 1
ATOM 1465 C CA . ILE A 1 189 ? -23.453 30.188 26.375 1 48.84 189 ILE A CA 1
ATOM 1466 C C . ILE A 1 189 ? -23.969 28.781 26.047 1 48.84 189 ILE A C 1
ATOM 1468 O O . ILE A 1 189 ? -24.156 28.453 24.875 1 48.84 189 ILE A O 1
ATOM 1472 N N . GLU A 1 190 ? -23.859 27.922 26.969 1 44.44 190 GLU A N 1
ATOM 1473 C CA . GLU A 1 190 ? -24.641 26.734 26.641 1 44.44 190 GLU A CA 1
ATOM 1474 C C . GLU A 1 190 ? -25.984 27.109 26.031 1 44.44 190 GLU A C 1
ATOM 1476 O O . GLU A 1 190 ? -26.641 26.281 25.375 1 44.44 190 GLU A O 1
ATOM 1481 N N . GLU A 1 191 ? -26.453 28.297 26.5 1 41.19 191 GLU A N 1
ATOM 1482 C CA . GLU A 1 191 ? -27.844 28.625 26.141 1 41.19 191 GLU A CA 1
ATOM 1483 C C . GLU A 1 191 ? -27.969 28.875 24.641 1 41.19 191 GLU A C 1
ATOM 1485 O O . GLU A 1 191 ? -29.062 28.719 24.078 1 41.19 191 GLU A O 1
ATOM 1490 N N . HIS A 1 192 ? -27.172 29.797 24.078 1 44.16 192 HIS A N 1
ATOM 1491 C CA . HIS A 1 192 ? -27.516 30 22.672 1 44.16 192 HIS A CA 1
ATOM 1492 C C . HIS A 1 192 ? -26.969 28.859 21.797 1 44.16 192 HIS A C 1
ATOM 1494 O O . HIS A 1 192 ? -25.75 28.781 21.578 1 44.16 192 HIS A O 1
ATOM 1500 N N . GLY A 1 193 ? -27.125 27.547 21.797 1 44.5 193 GLY A N 1
ATOM 1501 C CA . GLY A 1 193 ? -27.062 26.234 21.156 1 44.5 193 GLY A CA 1
ATOM 1502 C C . GLY A 1 193 ? -25.969 26.125 20.109 1 44.5 193 GLY A C 1
ATOM 1503 O O . GLY A 1 193 ? -26.141 25.453 19.094 1 44.5 193 GLY A O 1
ATOM 1504 N N . GLY A 1 194 ? -24.969 27.047 19.906 1 51.88 194 GLY A N 1
ATOM 1505 C CA . GLY A 1 194 ? -24.031 26.891 18.812 1 51.88 194 GLY A CA 1
ATOM 1506 C C . GLY A 1 194 ? -23.266 25.578 18.859 1 51.88 194 GLY A C 1
ATOM 1507 O O . GLY A 1 194 ? -22.781 25.188 19.922 1 51.88 194 GLY A O 1
ATOM 1508 N N . ASN A 1 195 ? -23.5 24.359 17.969 1 74.31 195 ASN A N 1
ATOM 1509 C CA . ASN A 1 195 ? -23.016 23 17.906 1 74.31 195 ASN A CA 1
ATOM 1510 C C . ASN A 1 195 ? -21.5 22.938 17.734 1 74.31 195 ASN A C 1
ATOM 1512 O O . ASN A 1 195 ? -20.969 23.281 16.672 1 74.31 195 ASN A O 1
ATOM 1516 N N . ALA A 1 196 ? -20.703 23.094 18.891 1 80.31 196 ALA A N 1
ATOM 1517 C CA . ALA A 1 196 ? -19.25 23.016 18.969 1 80.31 196 ALA A CA 1
ATOM 1518 C C . ALA A 1 196 ? -18.703 22.031 17.953 1 80.31 196 ALA A C 1
ATOM 1520 O O . ALA A 1 196 ? -17.656 22.266 17.344 1 80.31 196 ALA A O 1
ATOM 1521 N N . ILE A 1 197 ? -19.391 21.125 17.781 1 85.5 197 ILE A N 1
ATOM 1522 C CA . ILE A 1 197 ? -18.969 20.109 16.828 1 85.5 197 ILE A CA 1
ATOM 1523 C C . ILE A 1 197 ? -19.062 20.656 15.406 1 85.5 197 ILE A C 1
ATOM 1525 O O . ILE A 1 197 ? -18.141 20.5 14.602 1 85.5 197 ILE A O 1
ATOM 1529 N N . LYS A 1 198 ? -20.156 21.328 15.188 1 86.31 198 LYS A N 1
ATOM 1530 C CA . LYS A 1 198 ? -20.359 21.891 13.859 1 86.31 198 LYS A CA 1
ATOM 1531 C C . LYS A 1 198 ? -19.281 22.922 13.523 1 86.31 198 LYS A C 1
ATOM 1533 O O . LYS A 1 198 ? -18.75 22.922 12.414 1 86.31 198 LYS A O 1
ATOM 1538 N N . GLU A 1 199 ? -18.984 23.672 14.445 1 83.81 199 GLU A N 1
ATOM 1539 C CA . GLU A 1 199 ? -17.969 24.703 14.227 1 83.81 199 GLU A CA 1
ATOM 1540 C C . GLU A 1 199 ? -16.594 24.078 13.984 1 83.81 199 GLU A C 1
ATOM 1542 O O . GLU A 1 199 ? -15.852 24.516 13.102 1 83.81 199 GLU A O 1
ATOM 1547 N N . ALA A 1 200 ? -16.328 23.141 14.773 1 84.5 200 ALA A N 1
ATOM 1548 C CA . ALA A 1 200 ? -15.055 22.453 14.625 1 84.5 200 ALA A CA 1
ATOM 1549 C C . ALA A 1 200 ? -14.953 21.766 13.266 1 84.5 200 ALA A C 1
ATOM 1551 O O . ALA A 1 200 ? -13.891 21.766 12.641 1 84.5 200 ALA A O 1
ATOM 1552 N N . VAL A 1 201 ? -16.016 21.188 12.828 1 88.25 201 VAL A N 1
ATOM 1553 C CA . VAL A 1 201 ? -16.062 20.5 11.539 1 88.25 201 VAL A CA 1
ATOM 1554 C C . VAL A 1 201 ? -15.883 21.516 10.414 1 88.25 201 VAL A C 1
ATOM 1556 O O . VAL A 1 201 ? -15.102 21.297 9.484 1 88.25 201 VAL A O 1
ATOM 1559 N N . MET A 1 202 ? -16.531 22.641 10.469 1 85.12 202 MET A N 1
ATOM 1560 C CA . MET A 1 202 ? -16.516 23.641 9.398 1 85.12 202 MET A CA 1
ATOM 1561 C C . MET A 1 202 ? -15.117 24.234 9.227 1 85.12 202 MET A C 1
ATOM 1563 O O . MET A 1 202 ? -14.734 24.625 8.125 1 85.12 202 MET A O 1
ATOM 1567 N N . LYS A 1 203 ? -14.398 24.203 10.273 1 82.25 203 LYS A N 1
ATOM 1568 C CA . LYS A 1 203 ? -13.031 24.719 10.227 1 82.25 203 LYS A CA 1
ATOM 1569 C C . LYS A 1 203 ? -12.125 23.766 9.453 1 82.25 203 LYS A C 1
ATOM 1571 O O . LYS A 1 203 ? -11.148 24.188 8.836 1 82.25 203 LYS A O 1
ATOM 1576 N N . ARG A 1 204 ? -12.477 22.547 9.398 1 85.25 204 ARG A N 1
ATOM 1577 C CA . ARG A 1 204 ? -11.602 21.531 8.828 1 85.25 204 ARG A CA 1
ATOM 1578 C C . ARG A 1 204 ? -12.016 21.203 7.395 1 85.25 204 ARG A C 1
ATOM 1580 O O . ARG A 1 204 ? -11.211 20.672 6.617 1 85.25 204 ARG A O 1
ATOM 1587 N N . VAL A 1 205 ? -13.219 21.469 7.012 1 84.5 205 VAL A N 1
ATOM 1588 C CA . VAL A 1 205 ? -13.805 21.062 5.738 1 84.5 205 VAL A CA 1
ATOM 1589 C C . VAL A 1 205 ? -12.953 21.594 4.586 1 84.5 205 VAL A C 1
ATOM 1591 O O . VAL A 1 205 ? -12.609 20.828 3.67 1 84.5 205 VAL A O 1
ATOM 1594 N N . PRO A 1 206 ? -12.453 22.828 4.629 1 77.88 206 PRO A N 1
ATOM 1595 C CA . PRO A 1 206 ? -11.656 23.344 3.504 1 77.88 206 PRO A CA 1
ATOM 1596 C C . PRO A 1 206 ? -10.289 22.672 3.41 1 77.88 206 PRO A C 1
ATOM 1598 O O . PRO A 1 206 ? -9.648 22.719 2.357 1 77.88 206 PRO A O 1
ATOM 1601 N N . LYS A 1 207 ? -9.883 22 4.418 1 78.31 207 LYS A N 1
ATOM 1602 C CA . LYS A 1 207 ? -8.539 21.422 4.473 1 78.31 207 LYS A CA 1
ATOM 1603 C C . LYS A 1 207 ? -8.57 19.922 4.203 1 78.31 207 LYS A C 1
ATOM 1605 O O . LYS A 1 207 ? -7.539 19.25 4.305 1 78.31 207 LYS A O 1
ATOM 1610 N N . LEU A 1 208 ? -9.727 19.453 3.896 1 82.31 208 LEU A N 1
ATOM 1611 C CA . LEU A 1 208 ? -9.852 18.016 3.678 1 82.31 208 LEU A CA 1
ATOM 1612 C C . LEU A 1 208 ? -9.148 17.594 2.391 1 82.31 208 LEU A C 1
ATOM 1614 O O . LEU A 1 208 ? -9.234 18.297 1.377 1 82.31 208 LEU A O 1
ATOM 1618 N N . SER A 1 209 ? -8.391 16.547 2.512 1 77.31 209 SER A N 1
ATOM 1619 C CA . SER A 1 209 ? -7.77 15.969 1.321 1 77.31 209 SER A CA 1
ATOM 1620 C C . SER A 1 209 ? -8.797 15.227 0.468 1 77.31 209 SER A C 1
ATOM 1622 O O . SER A 1 209 ? -9.852 14.828 0.963 1 77.31 209 SER A O 1
ATOM 1624 N N . PRO A 1 210 ? -8.461 15.125 -0.868 1 77.25 210 PRO A N 1
ATOM 1625 C CA . PRO A 1 210 ? -9.359 14.352 -1.726 1 77.25 210 PRO A CA 1
ATOM 1626 C C . PRO A 1 210 ? -9.578 12.93 -1.223 1 77.25 210 PRO A C 1
ATOM 1628 O O . PRO A 1 210 ? -10.68 12.383 -1.348 1 77.25 210 PRO A O 1
ATOM 1631 N N . LYS A 1 211 ? -8.586 12.406 -0.649 1 80.25 211 LYS A N 1
ATOM 1632 C CA . LYS A 1 211 ? -8.703 11.055 -0.109 1 80.25 211 LYS A CA 1
ATOM 1633 C C . LYS A 1 211 ? -9.68 11.016 1.061 1 80.25 211 LYS A C 1
ATOM 1635 O O . LYS A 1 211 ? -10.492 10.086 1.169 1 80.25 211 LYS A O 1
ATOM 1640 N N . GLN A 1 212 ? -9.578 11.977 1.832 1 81.12 212 GLN A N 1
ATOM 1641 C CA . GLN A 1 212 ? -10.484 12.055 2.975 1 81.12 212 GLN A CA 1
ATOM 1642 C C . GLN A 1 212 ? -11.93 12.258 2.523 1 81.12 212 GLN A C 1
ATOM 1644 O O . GLN A 1 212 ? -12.844 11.617 3.043 1 81.12 212 GLN A O 1
ATOM 1649 N N . THR A 1 213 ? -12.055 13.125 1.568 1 81.19 213 THR A N 1
ATOM 1650 C CA . THR A 1 213 ? -13.383 13.391 1.034 1 81.19 213 THR A CA 1
ATOM 1651 C C . THR A 1 213 ? -13.992 12.125 0.439 1 81.19 213 THR A C 1
ATOM 1653 O O . THR A 1 213 ? -15.172 11.836 0.639 1 81.19 213 THR A O 1
ATOM 1656 N N . TYR A 1 214 ? -13.156 11.445 -0.198 1 80.94 214 TYR A N 1
ATOM 1657 C CA . TYR A 1 214 ? -13.586 10.18 -0.775 1 80.94 214 TYR A CA 1
ATOM 1658 C C . TYR A 1 214 ? -14.078 9.227 0.307 1 80.94 214 TYR A C 1
ATOM 1660 O O . TYR A 1 214 ? -15.148 8.625 0.173 1 80.94 214 TYR A O 1
ATOM 1668 N N . LEU A 1 215 ? -13.359 9.102 1.327 1 82.75 215 LEU A N 1
ATOM 1669 C CA . LEU A 1 215 ? -13.68 8.18 2.41 1 82.75 215 LEU A CA 1
ATOM 1670 C C . LEU A 1 215 ? -14.953 8.617 3.129 1 82.75 215 LEU A C 1
ATOM 1672 O O . LEU A 1 215 ? -15.789 7.785 3.492 1 82.75 215 LEU A O 1
ATOM 1676 N N . ILE A 1 216 ? -15.047 9.883 3.34 1 83.06 216 ILE A N 1
ATOM 1677 C CA . ILE A 1 216 ? -16.203 10.438 4.027 1 83.06 216 ILE A CA 1
ATOM 1678 C C . ILE A 1 216 ? -17.484 10.094 3.256 1 83.06 216 ILE A C 1
ATOM 1680 O O . ILE A 1 216 ? -18.5 9.758 3.852 1 83.06 216 ILE A O 1
ATOM 1684 N N . LYS A 1 217 ? -17.359 10.062 2.004 1 79.5 217 LYS A N 1
ATOM 1685 C CA . LYS A 1 217 ? -18.516 9.789 1.156 1 79.5 217 LYS A CA 1
ATOM 1686 C C . LYS A 1 217 ? -18.859 8.297 1.167 1 79.5 217 LYS A C 1
ATOM 1688 O O . LYS A 1 217 ? -20.031 7.926 1.058 1 79.5 217 LYS A O 1
ATOM 1693 N N . ASN A 1 218 ? -17.922 7.441 1.377 1 81.38 218 ASN A N 1
ATOM 1694 C CA . ASN A 1 218 ? -18.094 6.004 1.181 1 81.38 218 ASN A CA 1
ATOM 1695 C C . ASN A 1 218 ? -18.453 5.297 2.482 1 81.38 218 ASN A C 1
ATOM 1697 O O . ASN A 1 218 ? -19.047 4.211 2.461 1 81.38 218 ASN A O 1
ATOM 1701 N N . ILE A 1 219 ? -18.141 5.879 3.584 1 80.62 219 ILE A N 1
ATOM 1702 C CA . ILE A 1 219 ? -18.438 5.258 4.871 1 80.62 219 ILE A CA 1
ATOM 1703 C C . ILE A 1 219 ? -19.906 5.508 5.238 1 80.62 219 ILE A C 1
ATOM 1705 O O . ILE A 1 219 ? -20.406 6.621 5.082 1 80.62 219 ILE A O 1
ATOM 1709 N N . TYR A 1 220 ? -20.516 4.438 5.652 1 79.06 220 TYR A N 1
ATOM 1710 C CA . TYR A 1 220 ? -21.938 4.547 5.957 1 79.06 220 TYR A CA 1
ATOM 1711 C C . TYR A 1 220 ? -22.141 5.145 7.344 1 79.06 220 TYR A C 1
ATOM 1713 O O . TYR A 1 220 ? -22.938 6.078 7.508 1 79.06 220 TYR A O 1
ATOM 1721 N N . SER A 1 221 ? -21.484 4.613 8.328 1 82.25 221 SER A N 1
ATOM 1722 C CA . SER A 1 221 ? -21.688 5.094 9.688 1 82.25 221 SER A CA 1
ATOM 1723 C C . SER A 1 221 ? -20.531 4.723 10.594 1 82.25 221 SER A C 1
ATOM 1725 O O . SER A 1 221 ? -19.688 3.896 10.234 1 82.25 221 SER A O 1
ATOM 1727 N N . PHE A 1 222 ? -20.5 5.438 11.758 1 86.94 222 PHE A N 1
ATOM 1728 C CA . PHE A 1 222 ? -19.547 5.109 12.797 1 86.94 222 PHE A CA 1
ATOM 1729 C C . PHE A 1 222 ? -20.25 4.586 14.047 1 86.94 222 PHE A C 1
ATOM 1731 O O . PHE A 1 222 ? -21.406 4.922 14.289 1 86.94 222 PHE A O 1
ATOM 1738 N N . THR A 1 223 ? -19.562 3.76 14.773 1 83.06 223 THR A N 1
ATOM 1739 C CA . THR A 1 223 ? -20.141 3.135 15.953 1 83.06 223 THR A CA 1
ATOM 1740 C C . THR A 1 223 ? -20.25 4.137 17.094 1 83.06 223 THR A C 1
ATOM 1742 O O . THR A 1 223 ? -21.234 4.133 17.844 1 83.06 223 THR A O 1
ATOM 1745 N N . SER A 1 224 ? -19.281 4.98 17.172 1 85.44 224 SER A N 1
ATOM 1746 C CA . SER A 1 224 ? -19.312 6.02 18.203 1 85.44 224 SER A CA 1
ATOM 1747 C C . SER A 1 224 ? -20.328 7.102 17.859 1 85.44 224 SER A C 1
ATOM 1749 O O . SER A 1 224 ? -20.375 7.605 16.734 1 85.44 224 SER A O 1
ATOM 1751 N N . GLU A 1 225 ? -21.141 7.434 18.812 1 84.06 225 GLU A N 1
ATOM 1752 C CA . GLU A 1 225 ? -22.172 8.438 18.609 1 84.06 225 GLU A CA 1
ATOM 1753 C C . GLU A 1 225 ? -21.578 9.766 18.156 1 84.06 225 GLU A C 1
ATOM 1755 O O . GLU A 1 225 ? -22.094 10.398 17.234 1 84.06 225 GLU A O 1
ATOM 1760 N N . ASN A 1 226 ? -20.562 10.125 18.844 1 82 226 ASN A N 1
ATOM 1761 C CA . ASN A 1 226 ? -19.922 11.391 18.5 1 82 226 ASN A CA 1
ATOM 1762 C C . ASN A 1 226 ? -19.344 11.367 17.078 1 82 226 ASN A C 1
ATOM 1764 O O . ASN A 1 226 ? -19.516 12.32 16.328 1 82 226 ASN A O 1
ATOM 1768 N N . LYS A 1 227 ? -18.766 10.32 16.781 1 87.81 227 LYS A N 1
ATOM 1769 C CA . LYS A 1 227 ? -18.188 10.203 15.445 1 87.81 227 LYS A CA 1
ATOM 1770 C C . LYS A 1 227 ? -19.281 10.164 14.375 1 87.81 227 LYS A C 1
ATOM 1772 O O . LYS A 1 227 ? -19.094 10.672 13.266 1 87.81 227 LYS A O 1
ATOM 1777 N N . GLU A 1 228 ? -20.312 9.523 14.789 1 88.25 228 GLU A N 1
ATOM 1778 C CA . GLU A 1 228 ? -21.453 9.484 13.867 1 88.25 228 GLU A CA 1
ATOM 1779 C C . GLU A 1 228 ? -21.969 10.891 13.578 1 88.25 228 GLU A C 1
ATOM 1781 O O . GLU A 1 228 ? -22.266 11.219 12.43 1 88.25 228 GLU A O 1
ATOM 1786 N N . LYS A 1 229 ? -22.078 11.688 14.562 1 85.5 229 LYS A N 1
ATOM 1787 C CA . LYS A 1 229 ? -22.516 13.07 14.391 1 85.5 229 LYS A CA 1
ATOM 1788 C C . LYS A 1 229 ? -21.531 13.852 13.516 1 85.5 229 LYS A C 1
ATOM 1790 O O . LYS A 1 229 ? -21.953 14.586 12.617 1 85.5 229 LYS A O 1
ATOM 1795 N N . ILE A 1 230 ? -20.328 13.625 13.773 1 88.06 230 ILE A N 1
ATOM 1796 C CA . ILE A 1 230 ? -19.281 14.328 13.055 1 88.06 230 ILE A CA 1
ATOM 1797 C C . ILE A 1 230 ? -19.312 13.953 11.578 1 88.06 230 ILE A C 1
ATOM 1799 O O . ILE A 1 230 ? -19.297 14.82 10.703 1 88.06 230 ILE A O 1
ATOM 1803 N N . ILE A 1 231 ? -19.422 12.672 11.336 1 86.44 231 ILE A N 1
ATOM 1804 C CA . ILE A 1 231 ? -19.375 12.211 9.945 1 86.44 231 ILE A CA 1
ATOM 1805 C C . ILE A 1 231 ? -20.594 12.719 9.195 1 86.44 231 ILE A C 1
ATOM 1807 O O . ILE A 1 231 ? -20.516 13.031 8.008 1 86.44 231 ILE A O 1
ATOM 1811 N N . ARG A 1 232 ? -21.656 12.797 9.828 1 85.25 232 ARG A N 1
ATOM 1812 C CA . ARG A 1 232 ? -22.875 13.305 9.211 1 85.25 232 ARG A CA 1
ATOM 1813 C C . ARG A 1 232 ? -22.703 14.766 8.789 1 85.25 232 ARG A C 1
ATOM 1815 O O . ARG A 1 232 ? -23.078 15.141 7.676 1 85.25 232 ARG A O 1
ATOM 1822 N N . ILE A 1 233 ? -22.156 15.508 9.648 1 85.5 233 ILE A N 1
ATOM 1823 C CA . ILE A 1 233 ? -21.922 16.922 9.344 1 85.5 233 ILE A CA 1
ATOM 1824 C C . ILE A 1 233 ? -20.906 17.047 8.211 1 85.5 233 ILE A C 1
ATOM 1826 O O . ILE A 1 233 ? -21.078 17.859 7.309 1 85.5 233 ILE A O 1
ATOM 1830 N N . LEU A 1 234 ? -19.938 16.234 8.305 1 86.19 234 LEU A N 1
ATOM 1831 C CA . LEU A 1 234 ? -18.906 16.25 7.262 1 86.19 234 LEU A CA 1
ATOM 1832 C C . LEU A 1 234 ? -19.5 15.898 5.902 1 86.19 234 LEU A C 1
ATOM 1834 O O . LEU A 1 234 ? -19.188 16.531 4.898 1 86.19 234 LEU A O 1
ATOM 1838 N N . LYS A 1 235 ? -20.359 14.93 5.844 1 84.69 235 LYS A N 1
ATOM 1839 C CA . LYS A 1 235 ? -20.984 14.492 4.602 1 84.69 235 LYS A CA 1
ATOM 1840 C C . LYS A 1 235 ? -21.844 15.609 3.994 1 84.69 235 LYS A C 1
ATOM 1842 O O . LYS A 1 235 ? -21.797 15.844 2.783 1 84.69 235 LYS A O 1
ATOM 1847 N N . ILE A 1 236 ? -22.547 16.297 4.777 1 80.19 236 ILE A N 1
ATOM 1848 C CA . ILE A 1 236 ? -23.375 17.422 4.336 1 80.19 236 ILE A CA 1
ATOM 1849 C C . ILE A 1 236 ? -22.5 18.531 3.777 1 80.19 236 ILE A C 1
ATOM 1851 O O . ILE A 1 236 ? -22.797 19.109 2.736 1 80.19 236 ILE A O 1
ATOM 1855 N N . SER A 1 237 ? -21.406 18.719 4.402 1 79.5 237 SER A N 1
ATOM 1856 C CA . SER A 1 237 ? -20.516 19.828 4.039 1 79.5 237 SER A CA 1
ATOM 1857 C C . SER A 1 237 ? -19.812 19.547 2.717 1 79.5 237 SER A C 1
ATOM 1859 O O . SER A 1 237 ? -19.453 20.469 1.993 1 79.5 237 SER A O 1
ATOM 1861 N N . VAL A 1 238 ? -19.594 18.328 2.416 1 78.06 238 VAL A N 1
ATOM 1862 C CA . VAL A 1 238 ? -18.875 18 1.191 1 78.06 238 VAL A CA 1
ATOM 1863 C C . VAL A 1 238 ? -19.859 17.703 0.067 1 78.06 238 VAL A C 1
ATOM 1865 O O . VAL A 1 238 ? -19.469 17.312 -1.031 1 78.06 238 VAL A O 1
ATOM 1868 N N . GLY A 1 239 ? -21.078 18.016 0.186 1 66.19 239 GLY A N 1
ATOM 1869 C CA . GLY A 1 239 ? -22.094 17.938 -0.852 1 66.19 239 GLY A CA 1
ATOM 1870 C C . GLY A 1 239 ? -22.688 16.547 -1.002 1 66.19 239 GLY A C 1
ATOM 1871 O O . GLY A 1 239 ? -23.141 16.172 -2.09 1 66.19 239 GLY A O 1
ATOM 1872 N N . TYR A 1 240 ? -22.547 15.672 -0.204 1 60.47 240 TYR A N 1
ATOM 1873 C CA . TYR A 1 240 ? -23.156 14.352 -0.319 1 60.47 240 TYR A CA 1
ATOM 1874 C C . TYR A 1 240 ? -24.469 14.289 0.465 1 60.47 240 TYR A C 1
ATOM 1876 O O . TYR A 1 240 ? -24.484 14.562 1.667 1 60.47 240 TYR A O 1
ATOM 1884 N N . PRO A 1 241 ? -25.656 14.43 -0.261 1 52.38 241 PRO A N 1
ATOM 1885 C CA . PRO A 1 241 ? -26.906 14.359 0.502 1 52.38 241 PRO A CA 1
ATOM 1886 C C . PRO A 1 241 ? -27.031 13.062 1.295 1 52.38 241 PRO A C 1
ATOM 1888 O O . PRO A 1 241 ? -26.547 12.016 0.857 1 52.38 241 PRO A O 1
ATOM 1891 N N . LEU A 1 242 ? -27.172 13.164 2.703 1 47.44 242 LEU A N 1
ATOM 1892 C CA . LEU A 1 242 ? -27.5 12.023 3.557 1 47.44 242 LEU A CA 1
ATOM 1893 C C . LEU A 1 242 ? -28.656 11.211 2.975 1 47.44 242 LEU A C 1
ATOM 1895 O O . LEU A 1 242 ? -29.562 11.773 2.357 1 47.44 242 LEU A O 1
ATOM 1899 N N . GLU A 1 243 ? -28.547 10.07 2.604 1 46.53 243 GLU A N 1
ATOM 1900 C CA . GLU A 1 243 ? -29.719 9.281 2.223 1 46.53 243 GLU A CA 1
ATOM 1901 C C . GLU A 1 243 ? -30.938 9.68 3.043 1 46.53 243 GLU A C 1
ATOM 1903 O O . GLU A 1 243 ? -30.828 9.992 4.23 1 46.53 243 GLU A O 1
ATOM 1908 N N . SER A 1 244 ? -32 10.25 2.428 1 38.53 244 SER A N 1
ATOM 1909 C CA . SER A 1 244 ? -33.312 10.688 2.957 1 38.53 244 SER A CA 1
ATOM 1910 C C . SER A 1 244 ? -33.812 9.734 4.039 1 38.53 244 SER A C 1
ATOM 1912 O O . SER A 1 244 ? -34.906 9.914 4.566 1 38.53 244 SER A O 1
ATOM 1914 N N . ALA A 1 245 ? -33.406 8.547 4.211 1 36.28 245 ALA A N 1
ATOM 1915 C CA . ALA A 1 245 ? -34.344 7.84 5.09 1 36.28 245 ALA A CA 1
ATOM 1916 C C . ALA A 1 245 ? -34.531 8.578 6.414 1 36.28 245 ALA A C 1
ATOM 1918 O O . ALA A 1 245 ? -35.656 8.789 6.863 1 36.28 245 ALA A O 1
ATOM 1919 N N . ASP A 1 246 ? -33.562 8.352 7.438 1 34.81 246 ASP A N 1
ATOM 1920 C CA . ASP A 1 246 ? -33.938 8.695 8.805 1 34.81 246 ASP A CA 1
ATOM 1921 C C . ASP A 1 246 ? -33.844 10.195 9.047 1 34.81 246 ASP A C 1
ATOM 1923 O O . ASP A 1 246 ? -33.812 10.648 10.195 1 34.81 246 ASP A O 1
ATOM 1927 N N . THR A 1 247 ? -33.656 10.961 8.062 1 35.97 247 THR A N 1
ATOM 1928 C CA . THR A 1 247 ? -33.625 12.383 8.383 1 35.97 247 THR A CA 1
ATOM 1929 C C . THR A 1 247 ? -34.969 12.844 8.922 1 35.97 247 THR A C 1
ATOM 1931 O O . THR A 1 247 ? -35.281 14.031 8.906 1 35.97 247 THR A O 1
ATOM 1934 N N . GLN A 1 248 ? -35.812 11.961 9.125 1 34.59 248 GLN A N 1
ATOM 1935 C CA . GLN A 1 248 ? -36.906 12.562 9.891 1 34.59 248 GLN A CA 1
ATOM 1936 C C . GLN A 1 248 ? -36.375 13.195 11.18 1 34.59 248 GLN A C 1
ATOM 1938 O O . GLN A 1 248 ? -37.156 13.633 12.023 1 34.59 248 GLN A O 1
ATOM 1943 N N . THR A 1 249 ? -35.125 12.984 11.578 1 35.25 249 THR A N 1
ATOM 1944 C CA . THR A 1 249 ? -34.781 13.766 12.766 1 35.25 249 THR A CA 1
ATOM 1945 C C . THR A 1 249 ? -34.625 15.242 12.414 1 35.25 249 THR A C 1
ATOM 1947 O O . THR A 1 249 ? -33.906 15.586 11.469 1 35.25 249 THR A O 1
ATOM 1950 N N . ASP A 1 250 ? -35.562 16.234 12.805 1 33.59 250 ASP A N 1
ATOM 1951 C CA . ASP A 1 250 ? -35.75 17.672 12.672 1 33.59 250 ASP A CA 1
ATOM 1952 C C . ASP A 1 250 ? -34.438 18.422 12.68 1 33.59 250 ASP A C 1
ATOM 1954 O O . ASP A 1 250 ? -33.562 18.172 13.531 1 33.59 250 ASP A O 1
ATOM 1958 N N . GLU A 1 251 ? -33.938 18.984 11.602 1 37.84 251 GLU A N 1
ATOM 1959 C CA . GLU A 1 251 ? -32.906 20 11.461 1 37.84 251 GLU A CA 1
ATOM 1960 C C . GLU A 1 251 ? -32.781 20.859 12.711 1 37.84 251 GLU A C 1
ATOM 1962 O O . GLU A 1 251 ? -31.75 21.484 12.961 1 37.84 251 GLU A O 1
ATOM 1967 N N . LYS A 1 252 ? -33.969 21.062 13.461 1 40.12 252 LYS A N 1
ATOM 1968 C CA . LYS A 1 252 ? -34.125 21.953 14.617 1 40.12 252 LYS A CA 1
ATOM 1969 C C . LYS A 1 252 ? -33.312 21.453 15.805 1 40.12 252 LYS A C 1
ATOM 1971 O O . LYS A 1 252 ? -33.094 22.188 16.766 1 40.12 252 LYS A O 1
ATOM 1976 N N . ASP A 1 253 ? -33.094 20.125 15.875 1 38.34 253 ASP A N 1
ATOM 1977 C CA . ASP A 1 253 ? -32.469 19.656 17.094 1 38.34 253 ASP A CA 1
ATOM 1978 C C . ASP A 1 253 ? -30.938 19.641 16.938 1 38.34 253 ASP A C 1
ATOM 1980 O O . ASP A 1 253 ? -30.219 19.172 17.844 1 38.34 253 ASP A O 1
ATOM 1984 N N . ILE A 1 254 ? -30.422 19.719 15.758 1 35.22 254 ILE A N 1
ATOM 1985 C CA . ILE A 1 254 ? -28.969 19.859 15.742 1 35.22 254 ILE A CA 1
ATOM 1986 C C . ILE A 1 254 ? -28.594 21.328 15.875 1 35.22 254 ILE A C 1
ATOM 1988 O O . ILE A 1 254 ? -29.141 22.188 15.18 1 35.22 254 ILE A O 1
ATOM 1992 N N . MET B 1 1 ? 9.633 -19.156 -12.133 1 85.31 1 MET B N 1
ATOM 1993 C CA . MET B 1 1 ? 10.719 -18.25 -12.461 1 85.31 1 MET B CA 1
ATOM 1994 C C . MET B 1 1 ? 10.453 -16.859 -11.875 1 85.31 1 MET B C 1
ATOM 1996 O O . MET B 1 1 ? 11.25 -16.359 -11.07 1 85.31 1 MET B O 1
ATOM 2000 N N . PHE B 1 2 ? 9.383 -16.203 -12.109 1 93.06 2 PHE B N 1
ATOM 2001 C CA . PHE B 1 2 ? 9.156 -14.844 -11.641 1 93.06 2 PHE B CA 1
ATOM 2002 C C . PHE B 1 2 ? 8.969 -14.812 -10.133 1 93.06 2 PHE B C 1
ATOM 2004 O O . PHE B 1 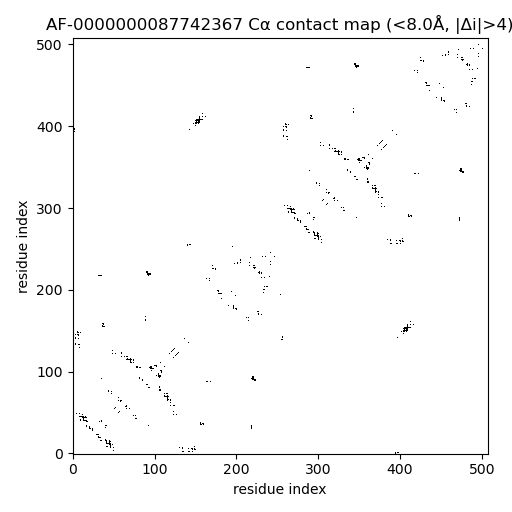2 ? 9.414 -13.875 -9.461 1 93.06 2 PHE B O 1
ATOM 2011 N N . ALA B 1 3 ? 8.391 -15.867 -9.648 1 96.31 3 ALA B N 1
ATOM 2012 C CA . ALA B 1 3 ? 8.227 -15.977 -8.203 1 96.31 3 ALA B CA 1
ATOM 2013 C C . ALA B 1 3 ? 9.586 -15.953 -7.496 1 96.31 3 ALA B C 1
ATOM 2015 O O . ALA B 1 3 ? 9.758 -15.266 -6.488 1 96.31 3 ALA B O 1
ATOM 2016 N N . ALA B 1 4 ? 10.477 -16.688 -8.031 1 96.31 4 ALA B N 1
ATOM 2017 C CA . ALA B 1 4 ? 11.82 -16.734 -7.465 1 96.31 4 ALA B CA 1
ATOM 2018 C C . ALA B 1 4 ? 12.492 -15.359 -7.531 1 96.31 4 ALA B C 1
ATOM 2020 O O . ALA B 1 4 ? 13.219 -14.977 -6.613 1 96.31 4 ALA B O 1
ATOM 2021 N N . PHE B 1 5 ? 12.289 -14.656 -8.586 1 96.81 5 PHE B N 1
ATOM 2022 C CA . PHE B 1 5 ? 12.836 -13.312 -8.734 1 96.81 5 PHE B CA 1
ATOM 2023 C C . PHE B 1 5 ? 12.375 -12.414 -7.598 1 96.81 5 PHE B C 1
ATOM 2025 O O . PHE B 1 5 ? 13.18 -11.68 -7.016 1 96.81 5 PHE B O 1
ATOM 2032 N N . VAL B 1 6 ? 11.102 -12.469 -7.262 1 98.19 6 VAL B N 1
ATOM 2033 C CA . VAL B 1 6 ? 10.531 -11.625 -6.219 1 98.19 6 VAL B CA 1
ATOM 2034 C C . VAL B 1 6 ? 11.164 -11.961 -4.871 1 98.19 6 VAL B C 1
ATOM 2036 O O . VAL B 1 6 ? 11.523 -11.07 -4.102 1 98.19 6 VAL B O 1
ATOM 2039 N N . ILE B 1 7 ? 11.297 -13.211 -4.656 1 98.56 7 ILE B N 1
ATOM 2040 C CA . ILE B 1 7 ? 11.883 -13.664 -3.395 1 98.56 7 ILE B CA 1
ATOM 2041 C C . ILE B 1 7 ? 13.328 -13.172 -3.291 1 98.56 7 ILE B C 1
ATOM 2043 O O . ILE B 1 7 ? 13.727 -12.609 -2.266 1 98.56 7 ILE B O 1
ATOM 2047 N N . LYS B 1 8 ? 14.094 -13.359 -4.34 1 98.44 8 LYS B N 1
ATOM 2048 C CA . LYS B 1 8 ? 15.484 -12.906 -4.367 1 98.44 8 LYS B CA 1
ATOM 2049 C C . LYS B 1 8 ? 15.57 -11.391 -4.211 1 98.44 8 LYS B C 1
ATOM 2051 O O . LYS B 1 8 ? 16.438 -10.883 -3.506 1 98.44 8 LYS B O 1
ATOM 2056 N N . PHE B 1 9 ? 14.664 -10.68 -4.863 1 98.44 9 PHE B N 1
ATOM 2057 C CA . PHE B 1 9 ? 14.594 -9.227 -4.785 1 98.44 9 PHE B CA 1
ATOM 2058 C C . PHE B 1 9 ? 14.445 -8.773 -3.338 1 98.44 9 PHE B C 1
ATOM 2060 O O . PHE B 1 9 ? 15.148 -7.867 -2.893 1 98.44 9 PHE B O 1
ATOM 2067 N N . VAL B 1 10 ? 13.57 -9.422 -2.609 1 98.44 10 VAL B N 1
ATOM 2068 C CA . VAL B 1 10 ? 13.289 -9.047 -1.229 1 98.44 10 VAL B CA 1
ATOM 2069 C C . VAL B 1 10 ? 14.477 -9.406 -0.341 1 98.44 10 VAL B C 1
ATOM 2071 O O . VAL B 1 10 ? 14.875 -8.625 0.524 1 98.44 10 VAL B O 1
ATOM 2074 N N . ILE B 1 11 ? 15.039 -10.547 -0.542 1 98.38 11 ILE B N 1
ATOM 2075 C CA . ILE B 1 11 ? 16.156 -10.992 0.271 1 98.38 11 ILE B CA 1
ATOM 2076 C C . ILE B 1 11 ? 17.344 -10.031 0.097 1 98.38 11 ILE B C 1
ATOM 2078 O O . ILE B 1 11 ? 17.906 -9.547 1.08 1 98.38 11 ILE B O 1
ATOM 2082 N N . PHE B 1 12 ? 17.719 -9.758 -1.105 1 98.31 12 PHE B N 1
ATOM 2083 C CA . PHE B 1 12 ? 18.859 -8.906 -1.367 1 98.31 12 PHE B CA 1
ATOM 2084 C C . PHE B 1 12 ? 18.562 -7.461 -0.977 1 98.31 12 PHE B C 1
ATOM 2086 O O . PHE B 1 12 ? 19.469 -6.734 -0.534 1 98.31 12 PHE B O 1
ATOM 2093 N N . GLY B 1 13 ? 17.312 -7.031 -1.198 1 97.94 13 GLY B N 1
ATOM 2094 C CA . GLY B 1 13 ? 16.922 -5.723 -0.698 1 97.94 13 GLY B CA 1
ATOM 2095 C C . GLY B 1 13 ? 17.062 -5.594 0.808 1 97.94 13 GLY B C 1
ATOM 2096 O O . GLY B 1 13 ? 17.484 -4.555 1.31 1 97.94 13 GLY B O 1
ATOM 2097 N N . PHE B 1 14 ? 16.656 -6.648 1.459 1 97.75 14 PHE B N 1
ATOM 2098 C CA . PHE B 1 14 ? 16.781 -6.664 2.912 1 97.75 14 PHE B CA 1
ATOM 2099 C C . PHE B 1 14 ? 18.25 -6.629 3.334 1 97.75 14 PHE B C 1
ATOM 2101 O O . PHE B 1 14 ? 18.609 -5.895 4.25 1 97.75 14 PHE B O 1
ATOM 2108 N N . CYS B 1 15 ? 19.047 -7.41 2.719 1 96.88 15 CYS B N 1
ATOM 2109 C CA . CYS B 1 15 ? 20.469 -7.426 3.023 1 96.88 15 CYS B CA 1
ATOM 2110 C C . CYS B 1 15 ? 21.094 -6.055 2.793 1 96.88 15 CYS B C 1
ATOM 2112 O O . CYS B 1 15 ? 21.922 -5.602 3.59 1 96.88 15 CYS B O 1
ATOM 2114 N N . GLY B 1 16 ? 20.734 -5.422 1.694 1 95.31 16 GLY B N 1
ATOM 2115 C CA . GLY B 1 16 ? 21.203 -4.07 1.435 1 95.31 16 GLY B CA 1
ATOM 2116 C C . GLY B 1 16 ? 20.781 -3.074 2.496 1 95.31 16 GLY B C 1
ATOM 2117 O O . GLY B 1 16 ? 21.578 -2.254 2.947 1 95.31 16 GLY B O 1
ATOM 2118 N N . TRP B 1 17 ? 19.516 -3.148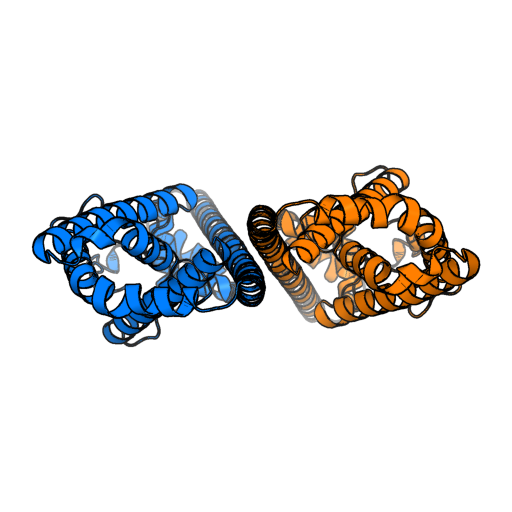 2.869 1 94.81 17 TRP B N 1
ATOM 2119 C CA . TRP B 1 17 ? 18.984 -2.291 3.93 1 94.81 17 TRP B CA 1
ATOM 2120 C C . TRP B 1 17 ? 19.75 -2.516 5.23 1 94.81 17 TRP B C 1
ATOM 2122 O O . TRP B 1 17 ? 20.125 -1.557 5.918 1 94.81 17 TRP B O 1
ATOM 2132 N N . LEU B 1 18 ? 19.938 -3.77 5.523 1 94 18 LEU B N 1
ATOM 2133 C CA . LEU B 1 18 ? 20.672 -4.125 6.738 1 94 18 LEU B CA 1
ATOM 2134 C C . LEU B 1 18 ? 22.078 -3.549 6.711 1 94 18 LEU B C 1
ATOM 2136 O O . LEU B 1 18 ? 22.531 -2.959 7.695 1 94 18 LEU B O 1
ATOM 2140 N N . TRP B 1 19 ? 22.75 -3.676 5.625 1 92 19 TRP B N 1
ATOM 2141 C CA . TRP B 1 19 ? 24.109 -3.164 5.461 1 92 19 TRP B CA 1
ATOM 2142 C C . TRP B 1 19 ? 24.156 -1.652 5.652 1 92 19 TRP B C 1
ATOM 2144 O O . TRP B 1 19 ? 24.984 -1.137 6.41 1 92 19 TRP B O 1
ATOM 2154 N N . GLU B 1 20 ? 23.266 -0.93 5.035 1 89.69 20 GLU B N 1
ATOM 2155 C CA . GLU B 1 20 ? 23.234 0.527 5.125 1 89.69 20 GLU B CA 1
ATOM 2156 C C . GLU B 1 20 ? 22.844 0.987 6.527 1 89.69 20 GLU B C 1
ATOM 2158 O O . GLU B 1 20 ? 23.422 1.933 7.062 1 89.69 20 GLU B O 1
ATOM 2163 N N . SER B 1 21 ? 21.812 0.358 7.066 1 88.25 21 SER B N 1
ATOM 2164 C CA . SER B 1 21 ? 21.344 0.736 8.391 1 88.25 21 SER B CA 1
ATOM 2165 C C . SER B 1 21 ? 22.422 0.535 9.453 1 88.25 21 SER B C 1
ATOM 2167 O O . SER B 1 21 ? 22.594 1.377 10.336 1 88.25 21 SER B O 1
ATOM 2169 N N . VAL B 1 22 ? 23.156 -0.542 9.344 1 89.5 22 VAL B N 1
ATOM 2170 C CA . VAL B 1 22 ? 24.219 -0.823 10.289 1 89.5 22 VAL B CA 1
ATOM 2171 C C . VAL B 1 22 ? 25.375 0.169 10.078 1 89.5 22 VAL B C 1
ATOM 2173 O O . VAL B 1 22 ? 25.875 0.757 11.039 1 89.5 22 VAL B O 1
ATOM 2176 N N . LEU B 1 23 ? 25.766 0.377 8.844 1 86.12 23 LEU B N 1
ATOM 2177 C CA . LEU B 1 23 ? 26.859 1.286 8.523 1 86.12 23 LEU B CA 1
ATOM 2178 C C . LEU B 1 23 ? 26.578 2.689 9.047 1 86.12 23 LEU B C 1
ATOM 2180 O O . LEU B 1 23 ? 27.406 3.289 9.727 1 86.12 23 LEU B O 1
ATOM 2184 N N . TYR B 1 24 ? 25.359 3.193 8.805 1 83 24 TYR B N 1
ATOM 2185 C CA . TYR B 1 24 ? 25.047 4.57 9.164 1 83 24 TYR B CA 1
ATOM 2186 C C . TYR B 1 24 ? 24.75 4.688 10.648 1 83 24 TYR B C 1
ATOM 2188 O O . TYR B 1 24 ? 24.969 5.742 11.258 1 83 24 TYR B O 1
ATOM 2196 N N . THR B 1 25 ? 24.25 3.611 11.25 1 82.5 25 THR B N 1
ATOM 2197 C CA . THR B 1 25 ? 24.062 3.605 12.695 1 82.5 25 THR B CA 1
ATOM 2198 C C . THR B 1 25 ? 25.422 3.711 13.398 1 82.5 25 THR B C 1
ATOM 2200 O O . THR B 1 25 ? 25.562 4.445 14.383 1 82.5 25 THR B O 1
ATOM 2203 N N . VAL B 1 26 ? 26.375 3.016 12.898 1 85.88 26 VAL B N 1
ATOM 2204 C CA . VAL B 1 26 ? 27.703 3.025 13.484 1 85.88 26 VAL B CA 1
ATOM 2205 C C . VAL B 1 26 ? 28.359 4.395 13.273 1 85.88 26 VAL B C 1
ATOM 2207 O O . VAL B 1 26 ? 29 4.926 14.172 1 85.88 26 VAL B O 1
ATOM 2210 N N . LEU B 1 27 ? 28.109 5.023 12.148 1 81.75 27 LEU B N 1
ATOM 2211 C CA . LEU B 1 27 ? 28.719 6.309 11.812 1 81.75 27 LEU B CA 1
ATOM 2212 C C . LEU B 1 27 ? 28.047 7.441 12.578 1 81.75 27 LEU B C 1
ATOM 2214 O O . LEU B 1 27 ? 28.703 8.391 13.008 1 81.75 27 LEU B O 1
ATOM 2218 N N . SER B 1 28 ? 26.719 7.367 12.758 1 77.88 28 SER B N 1
ATOM 2219 C CA . SER B 1 28 ? 25.969 8.469 13.359 1 77.88 28 SER B CA 1
ATOM 2220 C C . SER B 1 28 ? 25.734 8.227 14.844 1 77.88 28 SER B C 1
ATOM 2222 O O . SER B 1 28 ? 25.469 9.172 15.594 1 77.88 28 SER B O 1
ATOM 2224 N N . GLY B 1 29 ? 25.766 7.012 15.281 1 79.56 29 GLY B N 1
ATOM 2225 C CA . GLY B 1 29 ? 25.5 6.68 16.672 1 79.56 29 GLY B CA 1
ATOM 2226 C C . GLY B 1 29 ? 24.016 6.52 16.984 1 79.56 29 GLY B C 1
ATOM 2227 O O . GLY B 1 29 ? 23.641 6.227 18.109 1 79.56 29 GLY B O 1
ATOM 2228 N N . LYS B 1 30 ? 23.188 6.809 15.992 1 75.75 30 LYS B N 1
ATOM 2229 C CA . LYS B 1 30 ? 21.75 6.641 16.141 1 75.75 30 LYS B CA 1
ATOM 2230 C C . LYS B 1 30 ? 21.188 5.719 15.055 1 75.75 30 LYS B C 1
ATOM 2232 O O . LYS B 1 30 ? 21.734 5.656 13.953 1 75.75 30 LYS B O 1
ATOM 2237 N N . PHE B 1 31 ? 20.172 5.031 15.555 1 77.88 31 PHE B N 1
ATOM 2238 C CA . PHE B 1 31 ? 19.578 4.129 14.578 1 77.88 31 PHE B CA 1
ATOM 2239 C C . PHE B 1 31 ? 19.047 4.906 13.375 1 77.88 31 PHE B C 1
ATOM 2241 O O . PHE B 1 31 ? 18.281 5.852 13.531 1 77.88 31 PHE B O 1
ATOM 2248 N N . ASP B 1 32 ? 19.531 4.547 12.188 1 73.44 32 ASP B N 1
ATOM 2249 C CA . ASP B 1 32 ? 19.172 5.211 10.938 1 73.44 32 ASP B CA 1
ATOM 2250 C C . ASP B 1 32 ? 18.5 4.242 9.977 1 73.44 32 ASP B C 1
ATOM 2252 O O . ASP B 1 32 ? 19.141 3.309 9.477 1 73.44 32 ASP B O 1
ATOM 2256 N N . ASN B 1 33 ? 17.172 4.289 9.914 1 74 33 ASN B N 1
ATOM 2257 C CA . ASN B 1 33 ? 16.469 3.521 8.891 1 74 33 ASN B CA 1
ATOM 2258 C C . ASN B 1 33 ? 16.656 4.125 7.504 1 74 33 ASN B C 1
ATOM 2260 O O . ASN B 1 33 ? 16 5.121 7.164 1 74 33 ASN B O 1
ATOM 2264 N N . ARG B 1 34 ? 17.531 3.498 6.828 1 75.19 34 ARG B N 1
ATOM 2265 C CA . ARG B 1 34 ? 17.844 4.008 5.496 1 75.19 34 ARG B CA 1
ATOM 2266 C C . ARG B 1 34 ? 16.906 3.426 4.449 1 75.19 34 ARG B C 1
ATOM 2268 O O . ARG B 1 34 ? 16.359 2.332 4.633 1 75.19 34 ARG B O 1
ATOM 2275 N N . GLY B 1 35 ? 16.547 4.305 3.504 1 81.31 35 GLY B N 1
ATOM 2276 C CA . GLY B 1 35 ? 15.773 3.781 2.389 1 81.31 35 GLY B CA 1
ATOM 2277 C C . GLY B 1 35 ? 14.516 4.586 2.107 1 81.31 35 GLY B C 1
ATOM 2278 O O . GLY B 1 35 ? 14.047 5.336 2.965 1 81.31 35 GLY B O 1
ATOM 2279 N N . PHE B 1 36 ? 14.094 4.301 1.004 1 82.75 36 PHE B N 1
ATOM 2280 C CA . PHE B 1 36 ? 12.914 4.969 0.477 1 82.75 36 PHE B CA 1
ATOM 2281 C C . PHE B 1 36 ? 11.648 4.398 1.102 1 82.75 36 PHE B C 1
ATOM 2283 O O . PHE B 1 36 ? 10.734 5.148 1.464 1 82.75 36 PHE B O 1
ATOM 2290 N N . LEU B 1 37 ? 11.648 3.133 1.408 1 90.12 37 LEU B N 1
ATOM 2291 C CA . LEU B 1 37 ? 10.461 2.441 1.901 1 90.12 37 LEU B CA 1
ATOM 2292 C C . LEU B 1 37 ? 10.414 2.465 3.426 1 90.12 37 LEU B C 1
ATOM 2294 O O . LEU B 1 37 ? 11.438 2.67 4.082 1 90.12 37 LEU B O 1
ATOM 2298 N N . TYR B 1 38 ? 9.219 2.254 4 1 87.25 38 TYR B N 1
ATOM 2299 C CA . TYR B 1 38 ? 9.055 2.127 5.445 1 87.25 38 TYR B CA 1
ATOM 2300 C C . TYR B 1 38 ? 9.641 0.813 5.945 1 87.25 38 TYR B C 1
ATOM 2302 O O . TYR B 1 38 ? 10.234 0.763 7.027 1 87.25 38 TYR B O 1
ATOM 2310 N N . GLY B 1 39 ? 9.438 -0.123 5.188 1 89.12 39 GLY B N 1
ATOM 2311 C CA . GLY B 1 39 ? 9.953 -1.434 5.555 1 89.12 39 GLY B CA 1
ATOM 2312 C C . GLY B 1 39 ? 11.461 -1.552 5.387 1 89.12 39 GLY B C 1
ATOM 2313 O O . GLY B 1 39 ? 12.086 -0.69 4.77 1 89.12 39 GLY B O 1
ATOM 2314 N N . PRO B 1 40 ? 11.922 -2.576 5.953 1 93.19 40 PRO B N 1
ATOM 2315 C CA . PRO B 1 40 ? 13.367 -2.824 5.93 1 93.19 40 PRO B CA 1
ATOM 2316 C C . PRO B 1 40 ? 13.844 -3.416 4.602 1 93.19 40 PRO B C 1
ATOM 2318 O O . PRO B 1 40 ? 14.305 -4.562 4.562 1 93.19 40 PRO B O 1
ATOM 2321 N N . LEU B 1 41 ? 13.742 -2.613 3.623 1 95.44 41 LEU B N 1
ATOM 2322 C CA . LEU B 1 41 ? 14.102 -3.039 2.273 1 95.44 41 LEU B CA 1
ATOM 2323 C C . LEU B 1 41 ? 14.617 -1.865 1.45 1 95.44 41 LEU B C 1
ATOM 2325 O O . LEU B 1 41 ? 14.023 -0.787 1.455 1 95.44 41 LEU B O 1
ATOM 2329 N N . CYS B 1 42 ? 15.703 -2.049 0.879 1 95.44 42 CYS B N 1
ATOM 2330 C CA . CYS B 1 42 ? 16.234 -1.099 -0.093 1 95.44 42 CYS B CA 1
ATOM 2331 C C . CYS B 1 42 ? 16.188 -1.677 -1.502 1 95.44 42 CYS B C 1
ATOM 2333 O O . CYS B 1 42 ? 17.078 -2.443 -1.892 1 95.44 42 CYS B O 1
ATOM 2335 N N . PRO B 1 43 ? 15.25 -1.261 -2.318 1 96.62 43 PRO B N 1
ATOM 2336 C CA . PRO B 1 43 ? 14.969 -1.883 -3.615 1 96.62 43 PRO B CA 1
ATOM 2337 C C . PRO B 1 43 ? 16.188 -1.887 -4.539 1 96.62 43 PRO B C 1
ATOM 2339 O O . PRO B 1 43 ? 16.359 -2.811 -5.34 1 96.62 43 PRO B O 1
ATOM 2342 N N . ILE B 1 44 ? 17 -0.93 -4.492 1 96.56 44 ILE B N 1
ATOM 2343 C CA . ILE B 1 44 ? 18.125 -0.822 -5.414 1 96.56 44 ILE B CA 1
ATOM 2344 C C . ILE B 1 44 ? 19.031 -2.041 -5.266 1 96.56 44 ILE B C 1
ATOM 2346 O O . ILE B 1 44 ? 19.594 -2.533 -6.25 1 96.56 44 ILE B O 1
ATOM 2350 N N . TYR B 1 45 ? 19.203 -2.549 -4.094 1 97.31 45 TYR B N 1
ATOM 2351 C CA . TYR B 1 45 ? 20.047 -3.723 -3.865 1 97.31 45 TYR B CA 1
ATOM 2352 C C . TYR B 1 45 ? 19.375 -4.98 -4.406 1 97.31 45 TYR B C 1
ATOM 2354 O O . TYR B 1 45 ? 20.062 -5.891 -4.887 1 97.31 45 TYR B O 1
ATOM 2362 N N . GLY B 1 46 ? 18.062 -5.031 -4.277 1 97.56 46 GLY B N 1
ATOM 2363 C CA . GLY B 1 46 ? 17.344 -6.137 -4.875 1 97.56 46 GLY B CA 1
ATOM 2364 C C . GLY B 1 46 ? 17.5 -6.223 -6.379 1 97.56 46 GLY B C 1
ATOM 2365 O O . GLY B 1 46 ? 17.797 -7.293 -6.918 1 97.56 46 GLY B O 1
ATOM 2366 N N . PHE B 1 47 ? 17.375 -5.102 -7.023 1 97.12 47 PHE B N 1
ATOM 2367 C CA . PHE B 1 47 ? 17.578 -5.047 -8.469 1 97.12 47 PHE B CA 1
ATOM 2368 C C . PHE B 1 47 ? 19.031 -5.324 -8.828 1 97.12 47 PHE B C 1
ATOM 2370 O O . PHE B 1 47 ? 19.312 -6.109 -9.734 1 97.12 47 PHE B O 1
ATOM 2377 N N . GLY B 1 48 ? 19.906 -4.707 -8.125 1 97.38 48 GLY B N 1
ATOM 2378 C CA . GLY B 1 48 ? 21.328 -4.852 -8.414 1 97.38 48 GLY B CA 1
ATOM 2379 C C . GLY B 1 48 ? 21.812 -6.289 -8.352 1 97.38 48 GLY B C 1
ATOM 2380 O O . GLY B 1 48 ? 22.469 -6.77 -9.266 1 97.38 48 GLY B O 1
ATOM 2381 N N . ALA B 1 49 ? 21.469 -6.957 -7.277 1 97.25 49 ALA B N 1
ATOM 2382 C CA . ALA B 1 49 ? 21.906 -8.336 -7.09 1 97.25 49 ALA B CA 1
ATOM 2383 C C . ALA B 1 49 ? 21.312 -9.258 -8.148 1 97.25 49 ALA B C 1
ATOM 2385 O O . ALA B 1 49 ? 21.984 -10.141 -8.68 1 97.25 49 ALA B O 1
ATOM 2386 N N . ASN B 1 50 ? 20.047 -9.055 -8.445 1 96.25 50 ASN B N 1
ATOM 2387 C CA . ASN B 1 50 ? 19.391 -9.883 -9.461 1 96.25 50 ASN B CA 1
ATOM 2388 C C . ASN B 1 50 ? 20.016 -9.656 -10.836 1 96.25 50 ASN B C 1
ATOM 2390 O O . ASN B 1 50 ? 20.203 -10.609 -11.594 1 96.25 50 ASN B O 1
ATOM 2394 N N . ILE B 1 51 ? 20.312 -8.453 -11.156 1 95.88 51 ILE B N 1
ATOM 2395 C CA . ILE B 1 51 ? 20.938 -8.125 -12.43 1 95.88 51 ILE B CA 1
ATOM 2396 C C . ILE B 1 51 ? 22.328 -8.75 -12.5 1 95.88 51 ILE B C 1
ATOM 2398 O O . ILE B 1 51 ? 22.688 -9.375 -13.5 1 95.88 51 ILE B O 1
ATOM 2402 N N . ALA B 1 52 ? 23.094 -8.602 -11.469 1 96.81 52 ALA B N 1
ATOM 2403 C CA . ALA B 1 52 ? 24.438 -9.164 -11.422 1 96.81 52 ALA B CA 1
ATOM 2404 C C . ALA B 1 52 ? 24.406 -10.672 -11.609 1 96.81 52 ALA B C 1
ATOM 2406 O O . ALA B 1 52 ? 25.188 -11.227 -12.391 1 96.81 52 ALA B O 1
ATOM 2407 N N . ALA B 1 53 ? 23.516 -11.305 -10.891 1 95 53 ALA B N 1
ATOM 2408 C CA . ALA B 1 53 ? 23.406 -12.758 -10.977 1 95 53 ALA B CA 1
ATOM 2409 C C . ALA B 1 53 ? 23 -13.203 -12.375 1 95 53 ALA B C 1
ATOM 2411 O O . ALA B 1 53 ? 23.453 -14.234 -12.867 1 95 53 ALA B O 1
ATOM 2412 N N . ALA B 1 54 ? 22.188 -12.453 -13.023 1 94.19 54 ALA B N 1
ATOM 2413 C CA . ALA B 1 54 ? 21.656 -12.82 -14.328 1 94.19 54 ALA B CA 1
ATOM 2414 C C . ALA B 1 54 ? 22.672 -12.555 -15.438 1 94.19 54 ALA B C 1
ATOM 2416 O O . ALA B 1 54 ? 22.75 -13.305 -16.422 1 94.19 54 ALA B O 1
ATOM 2417 N N . LEU B 1 55 ? 23.516 -11.539 -15.211 1 95.56 55 LEU B N 1
ATOM 2418 C CA . LEU B 1 55 ? 24.281 -11.07 -16.359 1 95.56 55 LEU B CA 1
ATOM 2419 C C . LEU B 1 55 ? 25.781 -11.281 -16.156 1 95.56 55 LEU B C 1
ATOM 2421 O O . LEU B 1 55 ? 26.531 -11.359 -17.125 1 95.56 55 LEU B O 1
ATOM 2425 N N . PHE B 1 56 ? 26.234 -11.492 -15.008 1 96.31 56 PHE B N 1
ATOM 2426 C CA . PHE B 1 56 ? 27.688 -11.391 -14.789 1 96.31 56 PHE B CA 1
ATOM 2427 C C . PHE B 1 56 ? 28.266 -12.742 -14.398 1 96.31 56 PHE B C 1
ATOM 2429 O O . PHE B 1 56 ? 29.438 -12.836 -14.039 1 96.31 56 PHE B O 1
ATOM 2436 N N . GLY B 1 57 ? 27.5 -13.742 -14.477 1 92.06 57 GLY B N 1
ATOM 2437 C CA . GLY B 1 57 ? 27.953 -15.094 -14.203 1 92.06 57 GLY B CA 1
ATOM 2438 C C . GLY B 1 57 ? 29.203 -15.469 -14.977 1 92.06 57 GLY B C 1
ATOM 2439 O O . GLY B 1 57 ? 30.156 -16 -14.406 1 92.06 57 GLY B O 1
ATOM 2440 N N . PRO B 1 58 ? 29.281 -15.156 -16.188 1 93.75 58 PRO B N 1
ATOM 2441 C CA . PRO B 1 58 ? 30.422 -15.523 -17.047 1 93.75 58 PRO B CA 1
ATOM 2442 C C . PRO B 1 58 ? 31.719 -14.844 -16.625 1 93.75 58 PRO B C 1
ATOM 2444 O O . PRO B 1 58 ? 32.812 -15.273 -17.016 1 93.75 58 PRO B O 1
ATOM 2447 N N . PHE B 1 59 ? 31.656 -13.82 -15.836 1 96.19 59 PHE B N 1
ATOM 2448 C CA . PHE B 1 59 ? 32.844 -13.055 -15.492 1 96.19 59 PHE B CA 1
ATOM 2449 C C . PHE B 1 59 ? 33.406 -13.5 -14.148 1 96.19 59 PHE B C 1
ATOM 2451 O O . PHE B 1 59 ? 34.469 -13.008 -13.719 1 96.19 59 PHE B O 1
ATOM 2458 N N . ILE B 1 60 ? 32.812 -14.344 -13.312 1 93.69 60 ILE B N 1
ATOM 2459 C CA . ILE B 1 60 ? 33.25 -14.766 -11.984 1 93.69 60 ILE B CA 1
ATOM 2460 C C . ILE B 1 60 ? 34.656 -15.367 -12.055 1 93.69 60 ILE B C 1
ATOM 2462 O O . ILE B 1 60 ? 35.469 -15.203 -11.133 1 93.69 60 ILE B O 1
ATOM 2466 N N . GLY B 1 61 ? 35.188 -15.82 -13.141 1 93.62 61 GLY B N 1
ATOM 2467 C CA . GLY B 1 61 ? 36.5 -16.359 -13.328 1 93.62 61 GLY B CA 1
ATOM 2468 C C . GLY B 1 61 ? 37.562 -15.297 -13.594 1 93.6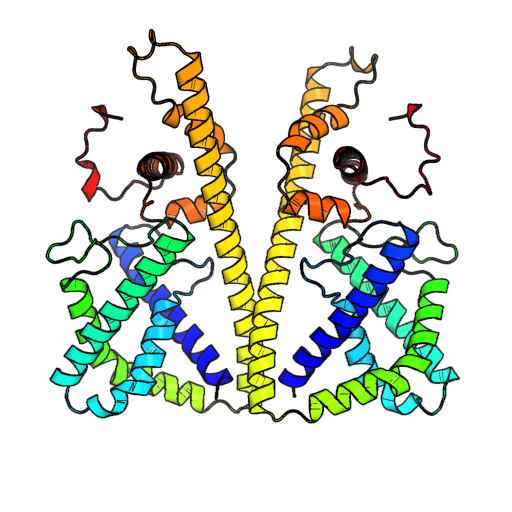2 61 GLY B C 1
ATOM 2469 O O . GLY B 1 61 ? 38.75 -15.57 -13.547 1 93.62 61 GLY B O 1
ATOM 2470 N N . SER B 1 62 ? 37.125 -14.055 -13.797 1 97.44 62 SER B N 1
ATOM 2471 C CA . SER B 1 62 ? 38 -12.914 -14.055 1 97.44 62 SER B CA 1
ATOM 2472 C C . SER B 1 62 ? 37.688 -11.75 -13.117 1 97.44 62 SER B C 1
ATOM 2474 O O . SER B 1 62 ? 36.938 -10.844 -13.484 1 97.44 62 SER B O 1
ATOM 2476 N N . PRO B 1 63 ? 38.406 -11.688 -12 1 96.88 63 PRO B N 1
ATOM 2477 C CA . PRO B 1 63 ? 38.062 -10.688 -10.984 1 96.88 63 PRO B CA 1
ATOM 2478 C C . PRO B 1 63 ? 38.188 -9.258 -11.508 1 96.88 63 PRO B C 1
ATOM 2480 O O . PRO B 1 63 ? 37.438 -8.383 -11.094 1 96.88 63 PRO B O 1
ATOM 2483 N N . PHE B 1 64 ? 39.125 -9.023 -12.328 1 97.62 64 PHE B N 1
ATOM 2484 C CA . PHE B 1 64 ? 39.312 -7.684 -12.867 1 97.62 64 PHE B CA 1
ATOM 2485 C C . PHE B 1 64 ? 38.125 -7.277 -13.742 1 97.62 64 PHE B C 1
ATOM 2487 O O . PHE B 1 64 ? 37.625 -6.172 -13.609 1 97.62 64 PHE B O 1
ATOM 2494 N N . LYS B 1 65 ? 37.75 -8.164 -14.641 1 97.62 65 LYS B N 1
ATOM 2495 C CA . LYS B 1 65 ? 36.562 -7.875 -15.484 1 97.62 65 LYS B CA 1
ATOM 2496 C C . LYS B 1 65 ? 35.312 -7.73 -14.641 1 97.62 65 LYS B C 1
ATOM 2498 O O . LYS B 1 65 ? 34.5 -6.84 -14.883 1 97.62 65 LYS B O 1
ATOM 2503 N N . LEU B 1 66 ? 35.188 -8.648 -13.703 1 98.19 66 LEU B N 1
ATOM 2504 C CA . LEU B 1 66 ? 34.031 -8.617 -12.82 1 98.19 66 LEU B CA 1
ATOM 2505 C C . LEU B 1 66 ? 34 -7.301 -12.047 1 98.19 66 LEU B C 1
ATOM 2507 O O . LEU B 1 66 ? 32.906 -6.719 -11.867 1 98.19 66 LEU B O 1
ATOM 2511 N N . PHE B 1 67 ? 35.156 -6.844 -11.625 1 98.5 67 PHE B N 1
ATOM 2512 C CA . PHE B 1 67 ? 35.25 -5.582 -10.906 1 98.5 67 PHE B CA 1
ATOM 2513 C C . PHE B 1 67 ? 34.688 -4.434 -11.727 1 98.5 67 PHE B C 1
ATOM 2515 O O . PHE B 1 67 ? 33.844 -3.676 -11.25 1 98.5 67 PHE B O 1
ATOM 2522 N N . PHE B 1 68 ? 35.031 -4.371 -12.945 1 98.25 68 PHE B N 1
ATOM 2523 C CA . PHE B 1 68 ? 34.656 -3.229 -13.766 1 98.25 68 PHE B CA 1
ATOM 2524 C C . PHE B 1 68 ? 33.188 -3.303 -14.164 1 98.25 68 PHE B C 1
ATOM 2526 O O . PHE B 1 68 ? 32.5 -2.283 -14.203 1 98.25 68 PHE B O 1
ATOM 2533 N N . VAL B 1 69 ? 32.719 -4.477 -14.477 1 97.88 69 VAL B N 1
ATOM 2534 C CA . VAL B 1 69 ? 31.328 -4.59 -14.859 1 97.88 69 VAL B CA 1
ATOM 2535 C C . VAL B 1 69 ? 30.438 -4.25 -13.672 1 97.88 69 VAL B C 1
ATOM 2537 O O . VAL B 1 69 ? 29.391 -3.609 -13.828 1 97.88 69 VAL B O 1
ATOM 2540 N N . CYS B 1 70 ? 30.766 -4.695 -12.516 1 98.12 70 CYS B N 1
ATOM 2541 C CA . CYS B 1 70 ? 30 -4.379 -11.312 1 98.12 70 CYS B CA 1
ATOM 2542 C C . CYS B 1 70 ? 30.078 -2.893 -10.992 1 98.12 70 CYS B C 1
ATOM 2544 O O . CYS B 1 70 ? 29.078 -2.279 -10.617 1 98.12 70 CYS B O 1
ATOM 2546 N N . MET B 1 71 ? 31.266 -2.33 -11.109 1 98.25 71 MET B N 1
ATOM 2547 C CA . MET B 1 71 ? 31.469 -0.91 -10.844 1 98.25 71 MET B CA 1
ATOM 2548 C C . MET B 1 71 ? 30.609 -0.053 -11.758 1 98.25 71 MET B C 1
ATOM 2550 O O . MET B 1 71 ? 29.859 0.812 -11.289 1 98.25 71 MET B O 1
ATOM 2554 N N . ILE B 1 72 ? 30.641 -0.336 -13.023 1 98.06 72 ILE B N 1
ATOM 2555 C CA . ILE B 1 72 ? 29.938 0.47 -14.023 1 98.06 72 ILE B CA 1
ATOM 2556 C C . ILE B 1 72 ? 28.438 0.259 -13.906 1 98.06 72 ILE B C 1
ATOM 2558 O O . ILE B 1 72 ? 27.656 1.221 -13.922 1 98.06 72 ILE B O 1
ATOM 2562 N N . SER B 1 73 ? 28.016 -0.998 -13.789 1 97.94 73 SER B N 1
ATOM 2563 C CA . SER B 1 73 ? 26.594 -1.291 -13.711 1 97.94 73 SER B CA 1
ATOM 2564 C C . SER B 1 73 ? 25.969 -0.698 -12.453 1 97.94 73 SER B C 1
ATOM 2566 O O . SER B 1 73 ? 24.844 -0.197 -12.484 1 97.94 73 SER B O 1
ATOM 2568 N N . SER B 1 74 ? 26.641 -0.785 -11.367 1 97.44 74 SER B N 1
ATOM 2569 C CA . SER B 1 74 ? 26.125 -0.192 -10.141 1 97.44 74 SER B CA 1
ATOM 2570 C C . SER B 1 74 ? 26.016 1.324 -10.258 1 97.44 74 SER B C 1
ATOM 2572 O O . SER B 1 74 ? 25.078 1.927 -9.742 1 97.44 74 SER B O 1
ATOM 2574 N N . ALA B 1 75 ? 27 1.952 -10.914 1 97.88 75 ALA B N 1
ATOM 2575 C CA . ALA B 1 75 ? 26.969 3.395 -11.133 1 97.88 75 ALA B CA 1
ATOM 2576 C C . ALA B 1 75 ? 25.75 3.787 -11.977 1 97.88 75 ALA B C 1
ATOM 2578 O O . ALA B 1 75 ? 25.078 4.773 -11.672 1 97.88 75 ALA B O 1
ATOM 2579 N N . ILE B 1 76 ? 25.516 3.021 -12.992 1 98 76 ILE B N 1
ATOM 2580 C CA . ILE B 1 76 ? 24.359 3.273 -13.852 1 98 76 ILE B CA 1
ATOM 2581 C C . ILE B 1 76 ? 23.078 3.141 -13.039 1 98 76 ILE B C 1
ATOM 2583 O O . ILE B 1 76 ? 22.203 4.008 -13.102 1 98 76 ILE B O 1
ATOM 2587 N N . LEU B 1 77 ? 23 2.08 -12.266 1 97.75 77 LEU B N 1
ATOM 2588 C CA . LEU B 1 77 ? 21.812 1.824 -11.461 1 97.75 77 LEU B CA 1
ATOM 2589 C C . LEU B 1 77 ? 21.609 2.928 -10.422 1 97.75 77 LEU B C 1
ATOM 2591 O O . LEU B 1 77 ? 20.484 3.404 -10.234 1 97.75 77 LEU B O 1
ATOM 2595 N N . GLU B 1 78 ? 22.641 3.293 -9.789 1 97.31 78 GLU B N 1
ATOM 2596 C CA . GLU B 1 78 ? 22.594 4.348 -8.781 1 97.31 78 GLU B CA 1
ATOM 2597 C C . GLU B 1 78 ? 22.172 5.68 -9.391 1 97.31 78 GLU B C 1
ATOM 2599 O O . GLU B 1 78 ? 21.312 6.379 -8.844 1 97.31 78 GLU B O 1
ATOM 2604 N N . TYR B 1 79 ? 22.766 5.996 -10.469 1 97.62 79 TYR B N 1
ATOM 2605 C CA . TYR B 1 79 ? 22.438 7.254 -11.133 1 97.62 79 TYR B CA 1
ATOM 2606 C C . TYR B 1 79 ? 20.984 7.289 -11.562 1 97.62 79 TYR B C 1
ATOM 2608 O O . TYR B 1 79 ? 20.281 8.273 -11.32 1 97.62 79 TYR B O 1
ATOM 2616 N N . LEU B 1 80 ? 20.547 6.23 -12.133 1 97.25 80 LEU B N 1
ATOM 2617 C CA . LEU B 1 80 ? 19.172 6.141 -12.609 1 97.25 80 LEU B CA 1
ATOM 2618 C C . LEU B 1 80 ? 18.188 6.215 -11.445 1 97.25 80 LEU B C 1
ATOM 2620 O O . LEU B 1 80 ? 17.172 6.906 -11.539 1 97.25 80 LEU B O 1
ATOM 2624 N N . THR B 1 81 ? 18.469 5.496 -10.422 1 96.5 81 THR B N 1
ATOM 2625 C CA . THR B 1 81 ? 17.594 5.488 -9.258 1 96.5 81 THR B CA 1
ATOM 2626 C C . THR B 1 81 ? 17.484 6.887 -8.656 1 96.5 81 THR B C 1
ATOM 2628 O O . THR B 1 81 ? 16.375 7.359 -8.383 1 96.5 81 THR B O 1
ATOM 2631 N N . SER B 1 82 ? 18.641 7.512 -8.453 1 95.31 82 SER B N 1
ATOM 2632 C CA . SER B 1 82 ? 18.656 8.875 -7.938 1 95.31 82 SER B CA 1
ATOM 2633 C C . SER B 1 82 ? 17.875 9.82 -8.852 1 95.31 82 SER B C 1
ATOM 2635 O O . SER B 1 82 ? 17.062 10.625 -8.383 1 95.31 82 SER B O 1
ATOM 2637 N N . PHE B 1 83 ? 18.078 9.719 -10.125 1 95.81 83 PHE B N 1
ATOM 2638 C CA . PHE B 1 83 ? 17.422 10.562 -11.109 1 95.81 83 PHE B CA 1
ATOM 2639 C C . PHE B 1 83 ? 15.906 10.391 -11.055 1 95.81 83 PHE B C 1
ATOM 2641 O O . PHE B 1 83 ? 15.164 11.375 -11.023 1 95.81 83 PHE B O 1
ATOM 2648 N N . VAL B 1 84 ? 15.453 9.172 -10.992 1 94.81 84 VAL B N 1
ATOM 2649 C CA . VAL B 1 84 ? 14.023 8.859 -10.992 1 94.81 84 VAL B CA 1
ATOM 2650 C C . VAL B 1 84 ? 13.375 9.375 -9.719 1 94.81 84 VAL B C 1
ATOM 2652 O O . VAL B 1 84 ? 12.312 10 -9.766 1 94.81 84 VAL B O 1
ATOM 2655 N N . LEU B 1 85 ? 13.961 9.109 -8.594 1 92.88 85 LEU B N 1
ATOM 2656 C CA . LEU B 1 85 ? 13.422 9.57 -7.328 1 92.88 85 LEU B CA 1
ATOM 2657 C C . LEU B 1 85 ? 13.336 11.094 -7.297 1 92.88 85 LEU B C 1
ATOM 2659 O O . LEU B 1 85 ? 12.344 11.656 -6.832 1 92.88 85 LEU B O 1
ATOM 2663 N N . GLU B 1 86 ? 14.375 11.734 -7.809 1 92.81 86 GLU B N 1
ATOM 2664 C CA . GLU B 1 86 ? 14.391 13.195 -7.863 1 92.81 86 GLU B CA 1
ATOM 2665 C C . GLU B 1 86 ? 13.305 13.727 -8.797 1 92.81 86 GLU B C 1
ATOM 2667 O O . GLU B 1 86 ? 12.656 14.727 -8.492 1 92.81 86 GLU B O 1
ATOM 2672 N N . LYS B 1 87 ? 13.164 13.125 -9.875 1 93.06 87 LYS B N 1
ATOM 2673 C CA . LYS B 1 87 ? 12.172 13.555 -10.852 1 93.06 87 LYS B CA 1
ATOM 2674 C C . LYS B 1 87 ? 10.758 13.414 -10.297 1 93.06 87 LYS B C 1
ATOM 2676 O O . LYS B 1 87 ? 9.914 14.289 -10.508 1 93.06 87 LYS B O 1
ATOM 2681 N N . PHE B 1 88 ? 10.484 12.383 -9.555 1 92.12 88 PHE B N 1
ATOM 2682 C CA . PHE B 1 88 ? 9.125 12.094 -9.109 1 92.12 88 PHE B CA 1
ATOM 2683 C C . PHE B 1 88 ? 8.828 12.797 -7.793 1 92.12 88 PHE B C 1
ATOM 2685 O O . PHE B 1 88 ? 7.703 13.234 -7.559 1 92.12 88 PHE B O 1
ATOM 2692 N N . PHE B 1 89 ? 9.781 12.953 -6.953 1 91.06 89 PHE B N 1
ATOM 2693 C CA . PHE B 1 89 ? 9.469 13.406 -5.605 1 91.06 89 PHE B CA 1
ATOM 2694 C C . PHE B 1 89 ? 10.203 14.703 -5.281 1 91.06 89 PHE B C 1
ATOM 2696 O O . PHE B 1 89 ? 9.969 15.312 -4.238 1 91.06 89 PHE B O 1
ATOM 2703 N N . GLY B 1 90 ? 11.141 15.062 -6.105 1 91 90 GLY B N 1
ATOM 2704 C CA . GLY B 1 90 ? 11.922 16.266 -5.852 1 91 90 GLY B CA 1
ATOM 2705 C C . GLY B 1 90 ? 12.844 16.141 -4.656 1 91 90 GLY B C 1
ATOM 2706 O O . GLY B 1 90 ? 13.156 17.125 -3.996 1 91 90 GLY B O 1
ATOM 2707 N N . ALA B 1 91 ? 13.148 14.961 -4.348 1 90.38 91 ALA B N 1
ATOM 2708 C CA . ALA B 1 91 ? 13.961 14.68 -3.164 1 90.38 91 ALA B CA 1
ATOM 2709 C C . ALA B 1 91 ? 15.039 13.648 -3.469 1 90.38 91 ALA B C 1
ATOM 2711 O O . ALA B 1 91 ? 14.93 12.891 -4.438 1 90.38 91 ALA B O 1
ATOM 2712 N N . ARG B 1 92 ? 16.047 13.688 -2.67 1 90.69 92 ARG B N 1
ATOM 2713 C CA . ARG B 1 92 ? 17.141 12.727 -2.756 1 90.69 92 ARG B CA 1
ATOM 2714 C C . ARG B 1 92 ? 17.328 11.992 -1.432 1 90.69 92 ARG B C 1
ATOM 2716 O O . ARG B 1 92 ? 17.203 12.594 -0.362 1 90.69 92 ARG B O 1
ATOM 2723 N N . TRP B 1 93 ? 17.734 10.766 -1.519 1 90.06 93 TRP B N 1
ATOM 2724 C CA . TRP B 1 93 ? 17.969 9.969 -0.318 1 90.06 93 TRP B CA 1
ATOM 2725 C C . TRP B 1 93 ? 19.453 9.867 -0.005 1 90.06 93 TRP B C 1
ATOM 2727 O O . TRP B 1 93 ? 19.844 9.477 1.102 1 90.06 93 TRP B O 1
ATOM 2737 N N . TRP B 1 94 ? 20.281 10.109 -0.98 1 89.31 94 TRP B N 1
ATOM 2738 C CA . TRP B 1 94 ? 21.734 10.281 -0.798 1 89.31 94 TRP B CA 1
ATOM 2739 C C . TRP B 1 94 ? 22.25 11.414 -1.67 1 89.31 94 TRP B C 1
ATOM 2741 O O . TRP B 1 94 ? 21.594 11.836 -2.617 1 89.31 94 TRP B O 1
ATOM 2751 N N . ASP B 1 95 ? 23.359 11.977 -1.28 1 90.81 95 ASP B N 1
ATOM 2752 C CA . ASP B 1 95 ? 23.969 13.07 -2.025 1 90.81 95 ASP B CA 1
ATOM 2753 C C . ASP B 1 95 ? 25.484 13.07 -1.856 1 90.81 95 ASP B C 1
ATOM 2755 O O . ASP B 1 95 ? 25.984 13.266 -0.75 1 90.81 95 ASP B O 1
ATOM 2759 N N . TYR B 1 96 ? 26.141 12.992 -3.004 1 93.25 96 TYR B N 1
ATOM 2760 C CA . TYR B 1 96 ? 27.594 12.898 -2.969 1 93.25 96 TYR B CA 1
ATOM 2761 C C . TYR B 1 96 ? 28.234 14.203 -3.434 1 93.25 96 TYR B C 1
ATOM 2763 O O . TYR B 1 96 ? 29.406 14.219 -3.826 1 93.25 96 TYR B O 1
ATOM 2771 N N . SER B 1 97 ? 27.531 15.281 -3.463 1 91.25 97 SER B N 1
ATOM 2772 C CA . SER B 1 97 ? 28 16.547 -4.008 1 91.25 97 SER B CA 1
ATOM 2773 C C . SER B 1 97 ? 29.266 17.016 -3.305 1 91.25 97 SER B C 1
ATOM 2775 O O . SER B 1 97 ? 30.094 17.719 -3.902 1 91.25 97 SER B O 1
ATOM 2777 N N . THR B 1 98 ? 29.469 16.641 -2.125 1 91.12 98 THR B N 1
ATOM 2778 C CA . THR B 1 98 ? 30.625 17.062 -1.362 1 91.12 98 THR B CA 1
ATOM 2779 C C . THR B 1 98 ? 31.781 16.078 -1.514 1 91.12 98 THR B C 1
ATOM 2781 O O . THR B 1 98 ? 32.875 16.297 -0.974 1 91.12 98 THR B O 1
ATOM 2784 N N . ILE B 1 99 ? 31.562 15.031 -2.113 1 93.5 99 ILE B N 1
ATOM 2785 C CA . ILE B 1 99 ? 32.594 14.008 -2.334 1 93.5 99 ILE B CA 1
ATOM 2786 C C . ILE B 1 99 ? 33.281 14.258 -3.672 1 93.5 99 ILE B C 1
ATOM 2788 O O . ILE B 1 99 ? 32.625 14.547 -4.676 1 93.5 99 ILE B O 1
ATOM 2792 N N . PRO B 1 100 ? 34.562 14.203 -3.691 1 94.94 100 PRO B N 1
ATOM 2793 C CA . PRO B 1 100 ? 35.281 14.453 -4.945 1 94.94 100 PRO B CA 1
ATOM 2794 C C . PRO B 1 100 ? 34.938 13.438 -6.031 1 94.94 100 PRO B C 1
ATOM 2796 O O . PRO B 1 100 ? 34.594 12.289 -5.723 1 94.94 100 PRO B O 1
ATOM 2799 N N . LEU B 1 101 ? 35 13.891 -7.379 1 97.06 101 LEU B N 1
ATOM 2800 C CA . LEU B 1 101 ? 34.75 13.055 -8.555 1 97.06 101 LEU B CA 1
ATOM 2801 C C . LEU B 1 101 ? 33.344 12.492 -8.555 1 97.06 101 LEU B C 1
ATOM 2803 O O . LEU B 1 101 ? 33.156 11.289 -8.734 1 97.06 101 LEU B O 1
ATOM 2807 N N . ASN B 1 102 ? 32.469 13.273 -8.188 1 96.81 102 ASN B N 1
ATOM 2808 C CA . ASN B 1 102 ? 31.062 12.922 -8.258 1 96.81 102 ASN B CA 1
ATOM 2809 C C . ASN B 1 102 ? 30.438 13.398 -9.562 1 96.81 102 ASN B C 1
ATOM 2811 O O . ASN B 1 102 ? 31 14.242 -10.258 1 96.81 102 ASN B O 1
ATOM 2815 N N . ILE B 1 103 ? 29.375 12.836 -9.984 1 97.06 103 ILE B N 1
ATOM 2816 C CA . ILE B 1 103 ? 28.594 13.266 -11.125 1 97.06 103 ILE B CA 1
ATOM 2817 C C . ILE B 1 103 ? 27.219 13.742 -10.656 1 97.06 103 ILE B C 1
ATOM 2819 O O . ILE B 1 103 ? 26.359 12.922 -10.289 1 97.06 103 ILE B O 1
ATOM 2823 N N . HIS B 1 104 ? 27 15.094 -10.641 1 94.75 104 HIS B N 1
ATOM 2824 C CA . HIS B 1 104 ? 25.75 15.75 -10.266 1 94.75 104 HIS B CA 1
ATOM 2825 C C . HIS B 1 104 ? 25.344 15.383 -8.844 1 94.75 104 HIS B C 1
ATOM 2827 O O . HIS B 1 104 ? 24.156 15.414 -8.5 1 94.75 104 HIS B O 1
ATOM 2833 N N . GLY B 1 105 ? 26.25 14.773 -8.039 1 94.69 105 GLY B N 1
ATOM 2834 C CA . GLY B 1 105 ? 25.953 14.391 -6.668 1 94.69 105 GLY B CA 1
ATOM 2835 C C . GLY B 1 105 ? 25.203 13.078 -6.562 1 94.69 105 GLY B C 1
ATOM 2836 O O . GLY B 1 105 ? 24.875 12.633 -5.461 1 94.69 105 GLY B O 1
ATOM 2837 N N . ARG B 1 106 ? 24.953 12.461 -7.684 1 95.75 106 ARG B N 1
ATOM 2838 C CA . ARG B 1 106 ? 24.156 11.234 -7.707 1 95.75 106 ARG B CA 1
ATOM 2839 C C . ARG B 1 106 ? 25.031 10.008 -7.52 1 95.75 106 ARG B C 1
ATOM 2841 O O . ARG B 1 106 ? 24.609 9.016 -6.926 1 95.75 106 ARG B O 1
ATOM 2848 N N . ILE B 1 107 ? 26.188 10.102 -8.047 1 97.56 107 ILE B N 1
ATOM 2849 C CA . ILE B 1 107 ? 27.156 9.023 -7.91 1 97.56 107 ILE B CA 1
ATOM 2850 C C . ILE B 1 107 ? 28.547 9.602 -7.672 1 97.56 107 ILE B C 1
ATOM 2852 O O . ILE B 1 107 ? 28.781 10.789 -7.93 1 97.56 107 ILE B O 1
ATOM 2856 N N . CYS B 1 108 ? 29.422 8.867 -7.137 1 97 108 CYS B N 1
ATOM 2857 C CA . CYS B 1 108 ? 30.812 9.25 -6.961 1 97 108 CYS B CA 1
ATOM 2858 C C . CYS B 1 108 ? 31.75 8.07 -7.223 1 97 108 CYS B C 1
ATOM 2860 O O . CYS B 1 108 ? 31.328 6.914 -7.125 1 97 108 CYS B O 1
ATOM 2862 N N . LEU B 1 109 ? 32.969 8.367 -7.562 1 97.5 109 LEU B N 1
ATOM 2863 C CA . LEU B 1 109 ? 33.906 7.336 -7.977 1 97.5 109 LEU B CA 1
ATOM 2864 C C . LEU B 1 109 ? 34.219 6.395 -6.82 1 97.5 109 LEU B C 1
ATOM 2866 O O . LEU B 1 109 ? 34.312 5.18 -7.012 1 97.5 109 LEU B O 1
ATOM 2870 N N . SER B 1 110 ? 34.375 6.922 -5.652 1 96.31 110 SER B N 1
ATOM 2871 C CA . SER B 1 110 ? 34.719 6.098 -4.5 1 96.31 110 SER B CA 1
ATOM 2872 C C . SER B 1 110 ? 33.656 5.051 -4.23 1 96.31 110 SER B C 1
ATOM 2874 O O . SER B 1 110 ? 33.969 3.893 -3.943 1 96.31 110 SER B O 1
ATOM 2876 N N . CYS B 1 111 ? 32.438 5.457 -4.34 1 95.12 111 CYS B N 1
ATOM 2877 C CA . CYS B 1 111 ? 31.328 4.531 -4.113 1 95.12 111 CYS B CA 1
ATOM 2878 C C . CYS B 1 111 ? 31.266 3.48 -5.215 1 95.12 111 CYS B C 1
ATOM 2880 O O . CYS B 1 111 ? 31.031 2.301 -4.941 1 95.12 111 CYS B O 1
ATOM 2882 N N . SER B 1 112 ? 31.422 3.908 -6.414 1 97.75 112 SER B N 1
ATOM 2883 C CA . SER B 1 112 ? 31.406 2.977 -7.539 1 97.75 112 SER B CA 1
ATOM 2884 C C . SER B 1 112 ? 32.5 1.931 -7.402 1 97.75 112 SER B C 1
ATOM 2886 O O . SER B 1 112 ? 32.312 0.755 -7.707 1 97.75 112 SER B O 1
ATOM 2888 N N . ILE B 1 113 ? 33.688 2.369 -7 1 97.75 113 ILE B N 1
ATOM 2889 C CA . ILE B 1 113 ? 34.781 1.452 -6.773 1 97.75 113 ILE B CA 1
ATOM 2890 C C . ILE B 1 113 ? 34.406 0.452 -5.68 1 97.75 113 ILE B C 1
ATOM 2892 O O . ILE B 1 113 ? 34.656 -0.749 -5.82 1 97.75 113 ILE B O 1
ATOM 2896 N N . ALA B 1 114 ? 33.812 0.943 -4.645 1 96.06 114 ALA B N 1
ATOM 2897 C CA . ALA B 1 114 ? 33.375 0.078 -3.549 1 96.06 114 ALA B CA 1
ATOM 2898 C C . ALA B 1 114 ? 32.406 -0.985 -4.035 1 96.06 114 ALA B C 1
ATOM 2900 O O . ALA B 1 114 ? 32.5 -2.148 -3.637 1 96.06 114 ALA B O 1
ATOM 2901 N N . PHE B 1 115 ? 31.531 -0.613 -4.926 1 97.12 115 PHE B N 1
ATOM 2902 C CA . PHE B 1 115 ? 30.547 -1.557 -5.445 1 97.12 115 PHE B CA 1
ATOM 2903 C C . PHE B 1 115 ? 31.203 -2.562 -6.383 1 97.12 115 PHE B C 1
ATOM 2905 O O . PHE B 1 115 ? 30.781 -3.717 -6.461 1 97.12 115 PHE B O 1
ATOM 2912 N N . GLY B 1 116 ? 32.219 -2.102 -7.145 1 98 116 GLY B N 1
ATOM 2913 C CA . GLY B 1 116 ? 33 -3.041 -7.926 1 98 116 GLY B CA 1
ATOM 2914 C C . GLY B 1 116 ? 33.656 -4.121 -7.082 1 98 116 GLY B C 1
ATOM 2915 O O . GLY B 1 116 ? 33.562 -5.309 -7.398 1 98 116 GLY B O 1
ATOM 2916 N N . LEU B 1 117 ? 34.281 -3.68 -6.02 1 97.81 117 LEU B N 1
ATOM 2917 C CA . LEU B 1 117 ? 34.906 -4.617 -5.105 1 97.81 117 LEU B CA 1
ATOM 2918 C C . LEU B 1 117 ? 33.875 -5.527 -4.445 1 97.81 117 LEU B C 1
ATOM 2920 O O . LEU B 1 117 ? 34.094 -6.734 -4.324 1 97.81 117 LEU B O 1
ATOM 2924 N N . ALA B 1 118 ? 32.75 -4.953 -4.008 1 96.69 118 ALA B N 1
ATOM 2925 C CA . ALA B 1 118 ? 31.688 -5.738 -3.4 1 96.69 118 ALA B CA 1
ATOM 2926 C C . ALA B 1 118 ? 31.188 -6.812 -4.359 1 96.69 118 ALA B C 1
ATOM 2928 O O . ALA B 1 118 ? 30.906 -7.941 -3.949 1 96.69 118 ALA B O 1
ATOM 2929 N N . GLY B 1 119 ? 31.078 -6.461 -5.609 1 97.44 119 GLY B N 1
ATOM 2930 C CA . GLY B 1 119 ? 30.625 -7.41 -6.609 1 97.44 119 GLY B CA 1
ATOM 2931 C C . GLY B 1 119 ? 31.547 -8.609 -6.75 1 97.44 119 GLY B C 1
ATOM 2932 O O . GLY B 1 119 ? 31.078 -9.75 -6.863 1 97.44 119 GLY B O 1
ATOM 2933 N N . VAL B 1 120 ? 32.875 -8.328 -6.758 1 97.69 120 VAL B N 1
ATOM 2934 C CA . VAL B 1 120 ? 33.844 -9.391 -6.918 1 97.69 120 VAL B CA 1
ATOM 2935 C C . VAL B 1 120 ? 33.75 -10.367 -5.754 1 97.69 120 VAL B C 1
ATOM 2937 O O . VAL B 1 120 ? 33.906 -11.578 -5.938 1 97.69 120 VAL B O 1
ATOM 2940 N N . ILE B 1 121 ? 33.438 -9.867 -4.605 1 97.31 121 ILE B N 1
ATOM 2941 C CA . ILE B 1 121 ? 33.406 -10.688 -3.4 1 97.31 121 ILE B CA 1
ATOM 2942 C C . ILE B 1 121 ? 32.031 -11.312 -3.229 1 97.31 121 ILE B C 1
ATOM 2944 O O . ILE B 1 121 ? 31.891 -12.523 -3.029 1 97.31 121 ILE B O 1
ATOM 2948 N N . LEU B 1 122 ? 30.969 -10.555 -3.396 1 97.12 122 LEU B N 1
ATOM 2949 C CA . LEU B 1 122 ? 29.641 -10.961 -2.973 1 97.12 122 LEU B CA 1
ATOM 2950 C C . LEU B 1 122 ? 28.953 -11.797 -4.051 1 97.12 122 LEU B C 1
ATOM 2952 O O . LEU B 1 122 ? 28.109 -12.641 -3.742 1 97.12 122 LEU B O 1
ATOM 2956 N N . LEU B 1 123 ? 29.297 -11.555 -5.332 1 97.38 123 LEU B N 1
ATOM 2957 C CA . LEU B 1 123 ? 28.609 -12.305 -6.375 1 97.38 123 LEU B CA 1
ATOM 2958 C C . LEU B 1 123 ? 28.891 -13.797 -6.242 1 97.38 123 LEU B C 1
ATOM 2960 O O . LEU B 1 123 ? 27.969 -14.586 -6.047 1 97.38 123 LEU B O 1
ATOM 2964 N N . PRO B 1 124 ? 30.156 -14.273 -6.316 1 96.62 124 PRO B N 1
ATOM 2965 C CA . PRO B 1 124 ? 30.406 -15.711 -6.113 1 96.62 124 PRO B CA 1
ATOM 2966 C C . PRO B 1 124 ? 30.266 -16.125 -4.652 1 96.62 124 PRO B C 1
ATOM 2968 O O . PRO B 1 124 ? 29.891 -17.266 -4.367 1 96.62 124 PRO B O 1
ATOM 2971 N N . GLY B 1 125 ? 30.469 -15.234 -3.709 1 96.69 125 GLY B N 1
ATOM 2972 C CA . GLY B 1 125 ? 30.562 -15.586 -2.301 1 96.69 125 GLY B CA 1
ATOM 2973 C C . GLY B 1 125 ? 29.203 -15.625 -1.605 1 96.69 125 GLY B C 1
ATOM 2974 O O . GLY B 1 125 ? 29.031 -16.359 -0.629 1 96.69 125 GLY B O 1
ATOM 2975 N N . ALA B 1 126 ? 28.266 -14.836 -2.045 1 97.25 126 ALA B N 1
ATOM 2976 C CA . ALA B 1 126 ? 27.016 -14.742 -1.306 1 97.25 126 ALA B CA 1
ATOM 2977 C C . ALA B 1 126 ? 25.828 -14.773 -2.254 1 97.25 126 ALA B C 1
ATOM 2979 O O . ALA B 1 126 ? 24.906 -15.578 -2.084 1 97.25 126 ALA B O 1
ATOM 2980 N N . ILE B 1 127 ? 25.875 -13.992 -3.316 1 97.56 127 ILE B N 1
ATOM 2981 C CA . ILE B 1 127 ? 24.719 -13.789 -4.188 1 97.56 127 ILE B CA 1
ATOM 2982 C C . ILE B 1 127 ? 24.375 -15.102 -4.902 1 97.56 127 ILE B C 1
ATOM 2984 O O . ILE B 1 127 ? 23.234 -15.562 -4.844 1 97.56 127 ILE B O 1
ATOM 2988 N N . ILE B 1 128 ? 25.344 -15.766 -5.516 1 96.31 128 ILE B N 1
ATOM 2989 C CA . ILE B 1 128 ? 25.078 -16.984 -6.273 1 96.31 128 ILE B CA 1
ATOM 2990 C C . ILE B 1 128 ? 24.609 -18.094 -5.332 1 96.31 128 ILE B C 1
ATOM 2992 O O . ILE B 1 128 ? 23.641 -18.781 -5.617 1 96.31 128 ILE B O 1
ATOM 2996 N N . PRO B 1 129 ? 25.25 -18.266 -4.105 1 96.38 129 PRO B N 1
ATOM 2997 C CA . PRO B 1 129 ? 24.75 -19.266 -3.16 1 96.38 129 PRO B CA 1
ATOM 2998 C C . PRO B 1 129 ? 23.312 -18.984 -2.721 1 96.38 129 PRO B C 1
ATOM 3000 O O . PRO B 1 129 ? 22.516 -19.906 -2.586 1 96.38 129 PRO B O 1
ATOM 3003 N N . ILE B 1 130 ? 22.984 -17.75 -2.5 1 97.25 130 ILE B N 1
ATOM 3004 C CA . ILE B 1 130 ? 21.625 -17.391 -2.086 1 97.25 130 ILE B CA 1
ATOM 3005 C C . ILE B 1 130 ? 20.641 -17.703 -3.207 1 97.25 130 ILE B C 1
ATOM 3007 O O . ILE B 1 130 ? 19.547 -18.219 -2.955 1 97.25 130 ILE B O 1
ATOM 3011 N N . ILE B 1 131 ? 21.031 -17.406 -4.371 1 96 131 ILE B N 1
ATOM 3012 C CA . ILE B 1 131 ? 20.203 -17.688 -5.531 1 96 131 ILE B CA 1
ATOM 3013 C C . ILE B 1 131 ? 19.953 -19.188 -5.629 1 96 131 ILE B C 1
ATOM 3015 O O . ILE B 1 131 ? 18.828 -19.625 -5.891 1 96 131 ILE B O 1
ATOM 3019 N N . GLY B 1 132 ? 21.031 -20.016 -5.453 1 95.5 132 GLY B N 1
ATOM 3020 C CA . GLY B 1 132 ? 20.891 -21.453 -5.445 1 95.5 132 GLY B CA 1
ATOM 3021 C C . GLY B 1 132 ? 19.891 -21.953 -4.41 1 95.5 132 GLY B C 1
ATOM 3022 O O . GLY B 1 132 ? 19.094 -22.859 -4.688 1 95.5 132 GLY B O 1
ATOM 3023 N N . PHE B 1 133 ? 19.953 -21.281 -3.264 1 96.56 133 PHE B N 1
ATOM 3024 C CA . PHE B 1 133 ? 19.031 -21.641 -2.188 1 96.56 133 PHE B CA 1
ATOM 3025 C C . PHE B 1 133 ? 17.594 -21.328 -2.584 1 96.56 133 PHE B C 1
ATOM 3027 O O . PHE B 1 133 ? 16.703 -22.156 -2.416 1 96.56 133 PHE B O 1
ATOM 3034 N N . VAL B 1 134 ? 17.312 -20.172 -3.107 1 97.25 134 VAL B N 1
ATOM 3035 C CA . VAL B 1 134 ? 15.961 -19.75 -3.488 1 97.25 134 VAL B CA 1
ATOM 3036 C C . VAL B 1 134 ? 15.445 -20.625 -4.625 1 97.25 134 VAL B C 1
ATOM 3038 O O . VAL B 1 134 ? 14.273 -21.016 -4.641 1 97.25 134 VAL B O 1
ATOM 3041 N N . ASP B 1 135 ? 16.328 -20.969 -5.5 1 95.56 135 ASP B N 1
ATOM 3042 C CA . ASP B 1 135 ? 15.938 -21.766 -6.66 1 95.56 135 ASP B CA 1
ATOM 3043 C C . ASP B 1 135 ? 15.625 -23.203 -6.258 1 95.56 135 ASP B C 1
ATOM 3045 O O . ASP B 1 135 ? 15.016 -23.953 -7.027 1 95.56 135 ASP B O 1
ATOM 3049 N N . SER B 1 136 ? 16.062 -23.641 -5.059 1 96.81 136 SER B N 1
ATOM 3050 C CA . SER B 1 136 ? 15.789 -24.984 -4.574 1 96.81 136 SER B CA 1
ATOM 3051 C C . SER B 1 136 ? 14.383 -25.078 -3.994 1 96.81 136 SER B C 1
ATOM 3053 O O . SER B 1 136 ? 13.875 -26.188 -3.768 1 96.81 136 SER B O 1
ATOM 3055 N N . ILE B 1 137 ? 13.727 -24 -3.779 1 96.25 137 ILE B N 1
ATOM 3056 C CA . ILE B 1 137 ? 12.352 -23.984 -3.283 1 96.25 137 ILE B CA 1
ATOM 3057 C C . ILE B 1 137 ? 11.398 -24.469 -4.383 1 96.25 137 ILE B C 1
ATOM 3059 O O . ILE B 1 137 ? 11.453 -23.969 -5.512 1 96.25 137 ILE B O 1
ATOM 3063 N N . PRO B 1 138 ? 10.516 -25.406 -4.02 1 96.06 138 PRO B N 1
ATOM 3064 C CA . PRO B 1 138 ? 9.562 -25.875 -5.027 1 96.06 138 PRO B CA 1
ATOM 3065 C C . PRO B 1 138 ? 8.664 -24.75 -5.551 1 96.06 138 PRO B C 1
ATOM 3067 O O . PRO B 1 138 ? 8.461 -23.75 -4.859 1 96.06 138 PRO B O 1
ATOM 3070 N N . SER B 1 139 ? 8.156 -24.953 -6.695 1 94 139 SER B N 1
ATOM 3071 C CA . SER B 1 139 ? 7.473 -23.906 -7.453 1 94 139 SER B CA 1
ATOM 3072 C C . SER B 1 139 ? 6.238 -23.406 -6.711 1 94 139 SER B C 1
ATOM 3074 O O . SER B 1 139 ? 6.016 -22.188 -6.613 1 94 139 SER B O 1
ATOM 3076 N N . GLU B 1 140 ? 5.402 -24.281 -6.176 1 95.06 140 GLU B N 1
ATOM 3077 C CA . GLU B 1 140 ? 4.156 -23.844 -5.555 1 95.06 140 GLU B CA 1
ATOM 3078 C C . GLU B 1 140 ? 4.426 -23.047 -4.281 1 95.06 140 GLU B C 1
ATOM 3080 O O . GLU B 1 140 ? 3.912 -21.938 -4.113 1 95.06 140 GLU B O 1
ATOM 3085 N N . PRO B 1 141 ? 5.262 -23.594 -3.344 1 96.69 141 PRO B N 1
ATOM 3086 C CA . PRO B 1 141 ? 5.605 -22.781 -2.178 1 96.69 141 PRO B CA 1
ATOM 3087 C C . PRO B 1 141 ? 6.258 -21.453 -2.557 1 96.69 141 PRO B C 1
ATOM 3089 O O . PRO B 1 141 ? 5.992 -20.422 -1.929 1 96.69 141 PRO B O 1
ATOM 3092 N N . ALA B 1 142 ? 7.109 -21.484 -3.549 1 97.19 142 ALA B N 1
ATOM 3093 C CA . ALA B 1 142 ? 7.75 -20.25 -4.004 1 97.19 142 ALA B CA 1
ATOM 3094 C C . ALA B 1 142 ? 6.715 -19.234 -4.477 1 97.19 142 ALA B C 1
ATOM 3096 O O . ALA B 1 142 ? 6.832 -18.031 -4.191 1 97.19 142 ALA B O 1
ATOM 3097 N N . THR B 1 143 ? 5.762 -19.719 -5.207 1 97.31 143 THR B N 1
ATOM 3098 C CA . THR B 1 143 ? 4.707 -18.859 -5.723 1 97.31 143 THR B CA 1
ATOM 3099 C C . THR B 1 143 ? 3.91 -18.234 -4.578 1 97.31 143 THR B C 1
ATOM 3101 O O . THR B 1 143 ? 3.645 -17.031 -4.586 1 97.31 143 THR B O 1
ATOM 3104 N N . VAL B 1 144 ? 3.576 -18.969 -3.598 1 97.75 144 VAL B N 1
ATOM 3105 C CA . VAL B 1 144 ? 2.816 -18.484 -2.447 1 97.75 144 VAL B CA 1
ATOM 3106 C C . VAL B 1 144 ? 3.619 -17.406 -1.715 1 97.75 144 VAL B C 1
ATOM 3108 O O . VAL B 1 144 ? 3.098 -16.328 -1.42 1 97.75 144 VAL B O 1
ATOM 3111 N N . ILE B 1 145 ? 4.836 -17.703 -1.471 1 98.19 145 ILE B N 1
ATOM 3112 C CA . ILE B 1 145 ? 5.707 -16.766 -0.774 1 98.19 145 ILE B CA 1
ATOM 3113 C C . ILE B 1 145 ? 5.812 -15.477 -1.574 1 98.19 145 ILE B C 1
ATOM 3115 O O . ILE B 1 145 ? 5.684 -14.383 -1.018 1 98.19 145 ILE B O 1
ATOM 3119 N N . ALA B 1 146 ? 6.051 -15.633 -2.879 1 98.38 146 ALA B N 1
ATOM 3120 C CA . ALA B 1 146 ? 6.227 -14.469 -3.748 1 98.38 146 ALA B CA 1
ATOM 3121 C C . ALA B 1 146 ? 4.977 -13.594 -3.752 1 98.38 146 ALA B C 1
ATOM 3123 O O . ALA B 1 146 ? 5.07 -12.367 -3.773 1 98.38 146 ALA B O 1
ATOM 3124 N N . ILE B 1 147 ? 3.838 -14.164 -3.742 1 97.94 147 ILE B N 1
ATOM 3125 C CA . ILE B 1 147 ? 2.58 -13.43 -3.773 1 97.94 147 ILE B CA 1
ATOM 3126 C C . ILE B 1 147 ? 2.418 -12.633 -2.48 1 97.94 147 ILE B C 1
ATOM 3128 O O . ILE B 1 147 ? 2.072 -11.445 -2.514 1 97.94 147 ILE B O 1
ATOM 3132 N N . PHE B 1 148 ? 2.699 -13.211 -1.358 1 98.06 148 PHE B N 1
ATOM 3133 C CA . PHE B 1 148 ? 2.607 -12.508 -0.087 1 98.06 148 PHE B CA 1
ATOM 3134 C C . PHE B 1 148 ? 3.635 -11.383 -0.018 1 98.06 148 PHE B C 1
ATOM 3136 O O . PHE B 1 148 ? 3.326 -10.281 0.44 1 98.06 148 PHE B O 1
ATOM 3143 N N . LEU B 1 149 ? 4.809 -11.68 -0.462 1 98.31 149 LEU B N 1
ATOM 3144 C CA . LEU B 1 149 ? 5.848 -10.664 -0.465 1 98.31 149 LEU B CA 1
ATOM 3145 C C . LEU B 1 149 ? 5.465 -9.5 -1.375 1 98.31 149 LEU B C 1
ATOM 3147 O O . LEU B 1 149 ? 5.695 -8.336 -1.033 1 98.31 149 LEU B O 1
ATOM 3151 N N . ALA B 1 150 ? 4.902 -9.852 -2.523 1 98 150 ALA B N 1
ATOM 3152 C CA . ALA B 1 150 ? 4.457 -8.812 -3.445 1 98 150 ALA B CA 1
ATOM 3153 C C . ALA B 1 150 ? 3.383 -7.934 -2.807 1 98 150 ALA B C 1
ATOM 3155 O O . ALA B 1 150 ? 3.377 -6.715 -2.992 1 98 150 ALA B O 1
ATOM 3156 N N . GLY B 1 151 ? 2.488 -8.531 -2.094 1 97.94 151 GLY B N 1
ATOM 3157 C CA . GLY B 1 151 ? 1.476 -7.77 -1.376 1 97.94 151 GLY B CA 1
ATOM 3158 C C . GLY B 1 151 ? 2.059 -6.805 -0.362 1 97.94 151 GLY B C 1
ATOM 3159 O O . GLY B 1 151 ? 1.68 -5.633 -0.321 1 97.94 151 GLY B O 1
ATOM 3160 N N . PHE B 1 152 ? 2.961 -7.312 0.375 1 97.25 152 PHE B N 1
ATOM 3161 C CA . PHE B 1 152 ? 3.59 -6.48 1.392 1 97.25 152 PHE B CA 1
ATOM 3162 C C . PHE B 1 152 ? 4.414 -5.371 0.748 1 97.25 152 PHE B C 1
ATOM 3164 O O . PHE B 1 152 ? 4.383 -4.223 1.201 1 97.25 152 PHE B O 1
ATOM 3171 N N . LEU B 1 153 ? 5.094 -5.734 -0.307 1 97.31 153 LEU B N 1
ATOM 3172 C CA . LEU B 1 153 ? 5.902 -4.754 -1.021 1 97.31 153 LEU B CA 1
ATOM 3173 C C . LEU B 1 153 ? 5.023 -3.678 -1.65 1 97.31 153 LEU B C 1
ATOM 3175 O O . LEU B 1 153 ? 5.367 -2.494 -1.617 1 97.31 153 LEU B O 1
ATOM 3179 N N . GLY B 1 154 ? 3.996 -4.125 -2.236 1 96.88 154 GLY B N 1
ATOM 3180 C CA . GLY B 1 154 ? 3.045 -3.162 -2.764 1 96.88 154 GLY B CA 1
ATOM 3181 C C . GLY B 1 154 ? 2.504 -2.217 -1.705 1 96.88 154 GLY B C 1
ATOM 3182 O O . GLY B 1 154 ? 2.475 -1.002 -1.907 1 96.88 154 GLY B O 1
ATOM 3183 N N . GLY B 1 155 ? 2.107 -2.762 -0.612 1 96.31 155 GLY B N 1
ATOM 3184 C CA . GLY B 1 155 ? 1.631 -1.953 0.499 1 96.31 155 GLY B CA 1
ATOM 3185 C C . GLY B 1 155 ? 2.654 -0.947 0.986 1 96.31 155 GLY B C 1
ATOM 3186 O O . GLY B 1 155 ? 2.338 0.23 1.171 1 96.31 155 GLY B O 1
ATOM 3187 N N . ASP B 1 156 ? 3.826 -1.407 1.175 1 95.56 156 ASP B N 1
ATOM 3188 C CA . ASP B 1 156 ? 4.906 -0.546 1.64 1 95.56 156 ASP B CA 1
ATOM 3189 C C . ASP B 1 156 ? 5.207 0.557 0.627 1 95.56 156 ASP B C 1
ATOM 3191 O O . ASP B 1 156 ? 5.406 1.714 1.003 1 95.56 156 ASP B O 1
ATOM 3195 N N . THR B 1 157 ? 5.188 0.205 -0.622 1 95.19 157 THR B N 1
ATOM 3196 C CA . THR B 1 157 ? 5.496 1.158 -1.682 1 95.19 157 THR B CA 1
ATOM 3197 C C . THR B 1 157 ? 4.422 2.24 -1.765 1 95.19 157 THR B C 1
ATOM 3199 O O . THR B 1 157 ? 4.734 3.432 -1.781 1 95.19 157 THR B O 1
ATOM 3202 N N . PHE B 1 158 ? 3.221 1.851 -1.768 1 93.56 158 PHE B N 1
ATOM 3203 C CA . PHE B 1 158 ? 2.133 2.814 -1.882 1 93.56 158 PHE B CA 1
ATOM 3204 C C . PHE B 1 158 ? 2.07 3.711 -0.651 1 93.56 158 PHE B C 1
ATOM 3206 O O . PHE B 1 158 ? 1.842 4.918 -0.765 1 93.56 158 PHE B O 1
ATOM 3213 N N . LEU B 1 159 ? 2.281 3.141 0.512 1 91.31 159 LEU B N 1
ATOM 3214 C CA . LEU B 1 159 ? 2.301 3.936 1.736 1 91.31 159 LEU B CA 1
ATOM 3215 C C . LEU B 1 159 ? 3.445 4.945 1.711 1 91.31 159 LEU B C 1
ATOM 3217 O O . LEU B 1 159 ? 3.27 6.098 2.107 1 91.31 159 LEU B O 1
ATOM 3221 N N . SER B 1 160 ? 4.555 4.461 1.232 1 91.56 160 SER B N 1
ATOM 3222 C CA . SER B 1 160 ? 5.723 5.332 1.164 1 91.56 160 SER B CA 1
ATOM 3223 C C . SER B 1 160 ? 5.5 6.48 0.186 1 91.56 160 SER B C 1
ATOM 3225 O O . SER B 1 160 ? 5.793 7.637 0.5 1 91.56 160 SER B O 1
ATOM 3227 N N . ILE B 1 161 ? 4.953 6.176 -0.939 1 91.38 161 ILE B N 1
ATOM 3228 C CA . ILE B 1 161 ? 4.668 7.188 -1.948 1 91.38 161 ILE B CA 1
ATOM 3229 C C . ILE B 1 161 ? 3.654 8.188 -1.4 1 91.38 161 ILE B C 1
ATOM 3231 O O . ILE B 1 161 ? 3.826 9.406 -1.551 1 91.38 161 ILE B O 1
ATOM 3235 N N . ASN B 1 162 ? 2.668 7.648 -0.764 1 89.06 162 ASN B N 1
ATOM 3236 C CA . ASN B 1 162 ? 1.647 8.508 -0.175 1 89.06 162 ASN B CA 1
ATOM 3237 C C . ASN B 1 162 ? 2.242 9.445 0.872 1 89.06 162 ASN B C 1
ATOM 3239 O O . ASN B 1 162 ? 1.904 10.633 0.914 1 89.06 162 ASN B O 1
ATOM 3243 N N . ASN B 1 163 ? 3.088 8.969 1.648 1 86.56 163 ASN B N 1
ATOM 3244 C CA . ASN B 1 163 ? 3.686 9.758 2.721 1 86.56 163 ASN B CA 1
ATOM 3245 C C . ASN B 1 163 ? 4.605 10.844 2.172 1 86.56 163 ASN B C 1
ATOM 3247 O O . ASN B 1 163 ? 4.621 11.969 2.684 1 86.56 163 ASN B O 1
ATOM 3251 N N . ILE B 1 164 ? 5.371 10.555 1.193 1 89.31 164 ILE B N 1
ATOM 3252 C CA . ILE B 1 164 ? 6.262 11.547 0.603 1 89.31 164 ILE B CA 1
ATOM 3253 C C . ILE B 1 164 ? 5.438 12.633 -0.096 1 89.31 164 ILE B C 1
ATOM 3255 O O . ILE B 1 164 ? 5.789 13.812 -0.05 1 89.31 164 ILE B O 1
ATOM 3259 N N . THR B 1 165 ? 4.367 12.242 -0.73 1 87.5 165 THR B N 1
ATOM 3260 C CA . THR B 1 165 ? 3.477 13.203 -1.381 1 87.5 165 THR B CA 1
ATOM 3261 C C . THR B 1 165 ? 2.844 14.133 -0.354 1 87.5 165 THR B C 1
ATOM 3263 O O . THR B 1 165 ? 2.742 15.344 -0.586 1 87.5 165 THR B O 1
ATOM 3266 N N . ASP B 1 166 ? 2.473 13.547 0.769 1 86.19 166 ASP B N 1
ATOM 3267 C CA . ASP B 1 166 ? 1.906 14.344 1.852 1 86.19 166 ASP B CA 1
ATOM 3268 C C . ASP B 1 166 ? 2.938 15.328 2.41 1 86.19 166 ASP B C 1
ATOM 3270 O O . ASP B 1 166 ? 2.604 16.469 2.74 1 86.19 166 ASP B O 1
ATOM 3274 N N . LEU B 1 167 ? 4.121 14.883 2.531 1 87.5 167 LEU B N 1
ATOM 3275 C CA . LEU B 1 167 ? 5.191 15.75 3.016 1 87.5 167 LEU B CA 1
ATOM 3276 C C . LEU B 1 167 ? 5.449 16.891 2.041 1 87.5 167 LEU B C 1
ATOM 3278 O O . LEU B 1 167 ? 5.637 18.031 2.459 1 87.5 167 LEU B O 1
ATOM 3282 N N . ASN B 1 168 ? 5.434 16.594 0.788 1 88.81 168 ASN B N 1
ATOM 3283 C CA . ASN B 1 168 ? 5.609 17.625 -0.233 1 88.81 168 ASN B CA 1
ATOM 3284 C C . ASN B 1 168 ? 4.508 18.688 -0.163 1 88.81 168 ASN B C 1
ATOM 3286 O O . ASN B 1 168 ? 4.777 19.875 -0.297 1 88.81 168 ASN B O 1
ATOM 3290 N N . LYS B 1 169 ? 3.361 18.219 0.092 1 87.12 169 LYS B N 1
ATOM 3291 C CA . LYS B 1 169 ? 2.242 19.156 0.233 1 87.12 169 LYS B CA 1
ATOM 3292 C C . LYS B 1 169 ? 2.41 20.031 1.468 1 87.12 169 LYS B C 1
ATOM 3294 O O . LYS B 1 169 ? 2.127 21.234 1.425 1 87.12 169 LYS B O 1
ATOM 3299 N N . LEU B 1 170 ? 2.809 19.406 2.512 1 86.94 170 LEU B N 1
ATOM 3300 C CA . LEU B 1 170 ? 3.078 20.141 3.736 1 86.94 170 LEU B CA 1
ATOM 3301 C C . LEU B 1 170 ? 4.125 21.234 3.492 1 86.94 170 LEU B C 1
ATOM 3303 O O . LEU B 1 170 ? 3.953 22.375 3.926 1 86.94 170 LEU B O 1
ATOM 3307 N N . MET B 1 171 ? 5.141 20.891 2.783 1 89.12 171 MET B N 1
ATOM 3308 C CA . MET B 1 171 ? 6.207 21.844 2.494 1 89.12 171 MET B CA 1
ATOM 3309 C C . MET B 1 171 ? 5.699 22.969 1.604 1 89.12 171 MET B C 1
ATOM 3311 O O . MET B 1 171 ? 6.082 24.125 1.784 1 89.12 171 MET B O 1
ATOM 3315 N N . GLU B 1 172 ? 4.879 22.641 0.735 1 88.44 172 GLU B N 1
ATOM 3316 C CA . GLU B 1 172 ? 4.273 23.656 -0.128 1 88.44 172 GLU B CA 1
ATOM 3317 C C . GLU B 1 172 ? 3.387 24.609 0.67 1 88.44 172 GLU B C 1
ATOM 3319 O O . GLU B 1 172 ? 3.402 25.812 0.445 1 88.44 172 GLU B O 1
ATOM 3324 N N . ASP B 1 173 ? 2.682 24.031 1.596 1 87.44 173 ASP B N 1
ATOM 3325 C CA . ASP B 1 173 ? 1.82 24.844 2.455 1 87.44 173 ASP B CA 1
ATOM 3326 C C . ASP B 1 173 ? 2.641 25.797 3.318 1 87.44 173 ASP B C 1
ATOM 3328 O O . ASP B 1 173 ? 2.258 26.953 3.512 1 87.44 173 ASP B O 1
ATOM 3332 N N . ILE B 1 174 ? 3.68 25.281 3.807 1 87.62 174 ILE B N 1
ATOM 3333 C CA . ILE B 1 174 ? 4.57 26.094 4.629 1 87.62 174 ILE B CA 1
ATOM 3334 C C . ILE B 1 174 ? 5.148 27.234 3.797 1 87.62 174 ILE B C 1
ATOM 3336 O O . ILE B 1 174 ? 5.207 28.375 4.254 1 87.62 174 ILE B O 1
ATOM 3340 N N . GLU B 1 175 ? 5.539 26.891 2.602 1 87.06 175 GLU B N 1
ATOM 3341 C CA . GLU B 1 175 ? 6.082 27.906 1.694 1 87.06 175 GLU B CA 1
ATOM 3342 C C . GLU B 1 175 ? 5.055 28.984 1.394 1 87.06 175 GLU B C 1
ATOM 3344 O O . GLU B 1 175 ? 5.375 30.172 1.413 1 87.06 175 GLU B O 1
ATOM 3349 N N . HIS B 1 176 ? 3.893 28.547 1.15 1 88.25 176 HIS B N 1
ATOM 3350 C CA . HIS B 1 176 ? 2.818 29.484 0.843 1 88.25 176 HIS B CA 1
ATOM 3351 C C . HIS B 1 176 ? 2.502 30.375 2.041 1 88.25 176 HIS B C 1
ATOM 3353 O O . HIS B 1 176 ? 2.277 31.578 1.883 1 88.25 176 HIS B O 1
ATOM 3359 N N . GLU B 1 177 ? 2.457 29.797 3.125 1 86.38 177 GLU B N 1
ATOM 3360 C CA . GLU B 1 177 ? 2.195 30.562 4.344 1 86.38 177 GLU B CA 1
ATOM 3361 C C . GLU B 1 177 ? 3.307 31.562 4.609 1 86.38 177 GLU B C 1
ATOM 3363 O O . GLU B 1 177 ? 3.043 32.688 5.055 1 86.38 177 GLU B O 1
ATOM 3368 N N . ALA B 1 178 ? 4.512 31.156 4.375 1 83.38 178 ALA B N 1
ATOM 3369 C CA . ALA B 1 178 ? 5.66 32.031 4.566 1 83.38 178 ALA B CA 1
ATOM 3370 C C . ALA B 1 178 ? 5.59 33.25 3.625 1 83.38 178 ALA B C 1
ATOM 3372 O O . ALA B 1 178 ? 5.883 34.375 4.023 1 83.38 178 ALA B O 1
ATOM 3373 N N . ILE B 1 179 ? 5.176 33 2.459 1 83.56 179 ILE B N 1
ATOM 3374 C CA . ILE B 1 179 ? 5.055 34.031 1.459 1 83.56 179 ILE B CA 1
ATOM 3375 C C . ILE B 1 179 ? 3.938 35 1.855 1 83.56 179 ILE B C 1
ATOM 3377 O O . ILE B 1 179 ? 4.094 36.219 1.758 1 83.56 179 ILE B O 1
ATOM 3381 N N . GLU B 1 180 ? 2.863 34.469 2.287 1 85 180 GLU B N 1
ATOM 3382 C CA . GLU B 1 180 ? 1.731 35.281 2.723 1 85 180 GLU B CA 1
ATOM 3383 C C . GLU B 1 180 ? 2.107 36.156 3.914 1 85 180 GLU B C 1
ATOM 3385 O O . GLU B 1 180 ? 1.716 37.312 3.984 1 85 180 GLU B O 1
ATOM 3390 N N . ARG B 1 181 ? 2.791 35.625 4.82 1 81.25 181 ARG B N 1
ATOM 3391 C CA . ARG B 1 181 ? 3.23 36.375 5.996 1 81.25 181 ARG B CA 1
ATOM 3392 C C . ARG B 1 181 ? 4.203 37.469 5.609 1 81.25 181 ARG B C 1
ATOM 3394 O O . ARG B 1 181 ? 4.148 38.594 6.164 1 81.25 181 ARG B O 1
ATOM 3401 N N . LYS B 1 182 ? 5.113 37.156 4.703 1 80.75 182 LYS B N 1
ATOM 3402 C CA . LYS B 1 182 ? 6.059 38.156 4.207 1 80.75 182 LYS B CA 1
ATOM 3403 C C . LYS B 1 182 ? 5.328 39.312 3.516 1 80.75 182 LYS B C 1
ATOM 3405 O O . LYS B 1 182 ? 5.672 40.469 3.713 1 80.75 182 LYS B O 1
ATOM 3410 N N . ASN B 1 183 ? 4.375 38.969 2.766 1 81.5 183 ASN B N 1
ATOM 3411 C CA . ASN B 1 183 ? 3.605 40 2.043 1 81.5 183 ASN B CA 1
ATOM 3412 C C . ASN B 1 183 ? 2.777 40.844 2.992 1 81.5 183 ASN B C 1
ATOM 3414 O O . ASN B 1 183 ? 2.619 42.031 2.771 1 81.5 183 ASN B O 1
ATOM 3418 N N . ALA B 1 184 ? 2.318 40.312 4.027 1 76.62 184 ALA B N 1
ATOM 3419 C CA . ALA B 1 184 ? 1.52 41.031 5.02 1 76.62 184 ALA B CA 1
ATOM 3420 C C . ALA B 1 184 ? 2.396 41.938 5.883 1 76.62 184 ALA B C 1
ATOM 3422 O O . ALA B 1 184 ? 1.976 43.031 6.285 1 76.62 184 ALA B O 1
ATOM 3423 N N . ALA B 1 185 ? 3.473 41.5 6.469 1 67.94 185 ALA B N 1
ATOM 3424 C CA . ALA B 1 185 ? 4.383 42.281 7.305 1 67.94 185 ALA B CA 1
ATOM 3425 C C . ALA B 1 185 ? 4.984 43.438 6.527 1 67.94 185 ALA B C 1
ATOM 3427 O O . ALA B 1 185 ? 5.398 44.438 7.117 1 67.94 185 ALA B O 1
ATOM 3428 N N . GLY B 1 186 ? 4.523 43.781 5.395 1 58.06 186 GLY B N 1
ATOM 3429 C CA . GLY B 1 186 ? 5.043 44.906 4.645 1 58.06 186 GLY B CA 1
ATOM 3430 C C . GLY B 1 186 ? 6.559 44.938 4.582 1 58.06 186 GLY B C 1
ATOM 3431 O O . GLY B 1 186 ? 7.227 44.125 5.23 1 58.06 186 GLY B O 1
ATOM 3432 N N . ARG B 1 187 ? 7.281 45.938 3.656 1 50.31 187 ARG B N 1
ATOM 3433 C CA . ARG B 1 187 ? 8.688 46.281 3.488 1 50.31 187 ARG B CA 1
ATOM 3434 C C . ARG B 1 187 ? 9.344 46.562 4.836 1 50.31 187 ARG B C 1
ATOM 3436 O O . ARG B 1 187 ? 10.57 46.594 4.941 1 50.31 187 ARG B O 1
ATOM 3443 N N . TYR B 1 188 ? 8.555 47.062 5.746 1 47.38 188 TYR B N 1
ATOM 3444 C CA . TYR B 1 188 ? 9.25 47.656 6.883 1 47.38 188 TYR B CA 1
ATOM 3445 C C . TYR B 1 188 ? 9.945 46.562 7.703 1 47.38 188 TYR B C 1
ATOM 3447 O O . TYR B 1 188 ? 11.07 46.75 8.18 1 47.38 188 TYR B O 1
ATOM 3455 N N . ILE B 1 189 ? 9.258 45.594 8.109 1 48.88 189 ILE B N 1
ATOM 3456 C CA . ILE B 1 189 ? 9.867 44.625 9.023 1 48.88 189 ILE B CA 1
ATOM 3457 C C . ILE B 1 189 ? 10.766 43.688 8.242 1 48.88 189 ILE B C 1
ATOM 3459 O O . ILE B 1 189 ? 11.219 42.656 8.773 1 48.88 189 ILE B O 1
ATOM 3463 N N . GLU B 1 190 ? 10.781 43.844 6.984 1 44.31 190 GLU B N 1
ATOM 3464 C CA . GLU B 1 190 ? 11.859 43.062 6.375 1 44.31 190 GLU B CA 1
ATOM 3465 C C . GLU B 1 190 ? 13.141 43.156 7.199 1 44.31 190 GLU B C 1
ATOM 3467 O O . GLU B 1 190 ? 14.047 42.344 7.066 1 44.31 190 GLU B O 1
ATOM 3472 N N . GLU B 1 191 ? 13.266 44.406 7.797 1 41.25 191 GLU B N 1
ATOM 3473 C CA . GLU B 1 191 ? 14.57 44.688 8.406 1 41.25 191 GLU B CA 1
ATOM 3474 C C . GLU B 1 191 ? 14.836 43.75 9.57 1 41.25 191 GLU B C 1
ATOM 3476 O O . GLU B 1 191 ? 15.992 43.5 9.914 1 41.25 191 GLU B O 1
ATOM 3481 N N . HIS B 1 192 ? 13.906 43.719 10.594 1 44.03 192 HIS B N 1
ATOM 3482 C CA . HIS B 1 192 ? 14.336 42.812 11.664 1 44.03 192 HIS B CA 1
ATOM 3483 C C . HIS B 1 192 ? 14.148 41.344 11.266 1 44.03 192 HIS B C 1
ATOM 3485 O O . HIS B 1 192 ? 13.016 40.906 11.109 1 44.03 192 HIS B O 1
ATOM 3491 N N . GLY B 1 193 ? 14.664 40.625 10.328 1 44.22 193 GLY B N 1
ATOM 3492 C CA . GLY B 1 193 ? 14.961 39.344 9.656 1 44.22 193 GLY B CA 1
ATOM 3493 C C . GLY B 1 193 ? 14.18 38.188 10.219 1 44.22 193 GLY B C 1
ATOM 3494 O O . GLY B 1 193 ? 14.711 37.094 10.344 1 44.22 193 GLY B O 1
ATOM 3495 N N . GLY B 1 194 ? 13.078 38.25 10.992 1 51.38 194 GLY B N 1
ATOM 3496 C CA . GLY B 1 194 ? 12.461 37.031 11.523 1 51.38 194 GLY B CA 1
ATOM 3497 C C . GLY B 1 194 ? 12.039 36.062 10.438 1 51.38 194 GLY B C 1
ATOM 3498 O O . GLY B 1 194 ? 11.539 36.469 9.391 1 51.38 194 GLY B O 1
ATOM 3499 N N . ASN B 1 195 ? 12.695 34.719 10.109 1 73.94 195 ASN B N 1
ATOM 3500 C CA . ASN B 1 195 ? 12.625 33.719 9.062 1 73.94 195 ASN B CA 1
ATOM 3501 C C . ASN B 1 195 ? 11.219 33.156 8.938 1 73.94 195 ASN B C 1
ATOM 3503 O O . ASN B 1 195 ? 10.766 32.406 9.797 1 73.94 195 ASN B O 1
ATOM 3507 N N . ALA B 1 196 ? 10.258 33.938 8.211 1 79.62 196 ALA B N 1
ATOM 3508 C CA . ALA B 1 196 ? 8.891 33.531 7.91 1 79.62 196 ALA B CA 1
ATOM 3509 C C . ALA B 1 196 ? 8.797 32 7.73 1 79.62 196 ALA B C 1
ATOM 3511 O O . ALA B 1 196 ? 7.824 31.375 8.156 1 79.62 196 ALA B O 1
ATOM 3512 N N . ILE B 1 197 ? 9.719 31.562 7.234 1 85.06 197 ILE B N 1
ATOM 3513 C CA . ILE B 1 197 ? 9.75 30.109 7.012 1 85.06 197 ILE B CA 1
ATOM 3514 C C . ILE B 1 197 ? 9.898 29.391 8.352 1 85.06 197 ILE B C 1
ATOM 3516 O O . ILE B 1 197 ? 9.188 28.422 8.617 1 85.06 197 ILE B O 1
ATOM 3520 N N . LYS B 1 198 ? 10.75 29.938 9.156 1 85.88 198 LYS B N 1
ATOM 3521 C CA . LYS B 1 198 ? 10.977 29.312 10.461 1 85.88 198 LYS B CA 1
ATOM 3522 C C . LYS B 1 198 ? 9.711 29.344 11.305 1 85.88 198 LYS B C 1
ATOM 3524 O O . LYS B 1 198 ? 9.359 28.359 11.953 1 85.88 198 LYS B O 1
ATOM 3529 N N . GLU B 1 199 ? 9.062 30.391 11.258 1 83.25 199 GLU B N 1
ATOM 3530 C CA . GLU B 1 199 ? 7.84 30.531 12.031 1 83.25 199 GLU B CA 1
ATOM 3531 C C . GLU B 1 199 ? 6.758 29.578 11.531 1 83.25 199 GLU B C 1
ATOM 3533 O O . GLU B 1 199 ? 6.055 28.953 12.32 1 83.25 199 GLU B O 1
ATOM 3538 N N . ALA B 1 200 ? 6.688 29.562 10.273 1 84 200 ALA B N 1
ATOM 3539 C CA . ALA B 1 200 ? 5.688 28.672 9.672 1 84 200 ALA B CA 1
ATOM 3540 C C . ALA B 1 200 ? 5.988 27.219 10 1 84 200 ALA B C 1
ATOM 3542 O O . ALA B 1 200 ? 5.07 26.438 10.258 1 84 200 ALA B O 1
ATOM 3543 N N . VAL B 1 201 ? 7.215 26.844 9.984 1 87.81 201 VAL B N 1
ATOM 3544 C CA . VAL B 1 201 ? 7.641 25.484 10.289 1 87.81 201 VAL B CA 1
ATOM 3545 C C . VAL B 1 201 ? 7.344 25.172 11.75 1 87.81 201 VAL B C 1
ATOM 3547 O O . VAL B 1 201 ? 6.793 24.109 12.062 1 87.81 201 VAL B O 1
ATOM 3550 N N . MET B 1 202 ? 7.609 26.047 12.648 1 84.75 202 MET B N 1
ATOM 3551 C CA . MET B 1 202 ? 7.457 25.812 14.078 1 84.75 202 MET B CA 1
ATOM 3552 C C . MET B 1 202 ? 5.988 25.625 14.445 1 84.75 202 MET B C 1
ATOM 3554 O O . MET B 1 202 ? 5.668 24.891 15.391 1 84.75 202 MET B O 1
ATOM 3558 N N . LYS B 1 203 ? 5.164 26.203 13.68 1 81.88 203 LYS B N 1
ATOM 3559 C CA . LYS B 1 203 ? 3.729 26.062 13.906 1 81.88 203 LYS B CA 1
ATOM 3560 C C . LYS B 1 203 ? 3.25 24.656 13.555 1 81.88 203 LYS B C 1
ATOM 3562 O O . LYS B 1 203 ? 2.291 24.156 14.141 1 81.88 203 LYS B O 1
ATOM 3567 N N . ARG B 1 204 ? 3.947 24.016 12.711 1 84.81 204 ARG B N 1
ATOM 3568 C CA . ARG B 1 204 ? 3.494 22.719 12.18 1 84.81 204 ARG B CA 1
ATOM 3569 C C . ARG B 1 204 ? 4.18 21.562 12.898 1 84.81 204 ARG B C 1
ATOM 3571 O O . ARG B 1 204 ? 3.682 20.438 12.875 1 84.81 204 ARG B O 1
ATOM 3578 N N . VAL B 1 205 ? 5.297 21.781 13.508 1 84.19 205 VAL B N 1
ATOM 3579 C CA . VAL B 1 205 ? 6.148 20.75 14.094 1 84.19 205 VAL B CA 1
ATOM 3580 C C . VAL B 1 205 ? 5.352 19.938 15.102 1 84.19 205 VAL B C 1
ATOM 3582 O O . VAL B 1 205 ? 5.371 18.703 15.062 1 84.19 205 VAL B O 1
ATOM 3585 N N . PRO B 1 206 ? 4.508 20.547 15.953 1 77.31 206 PRO B N 1
ATOM 3586 C CA . PRO B 1 206 ? 3.766 19.75 16.938 1 77.31 206 PRO B CA 1
ATOM 3587 C C . PRO B 1 206 ? 2.676 18.891 16.297 1 77.31 206 PRO B C 1
ATOM 3589 O O . PRO B 1 206 ? 2.207 17.938 16.922 1 77.31 206 PRO B O 1
ATOM 3592 N N . LYS B 1 207 ? 2.352 19.156 15.094 1 78 207 LYS B N 1
ATOM 3593 C CA . LYS B 1 207 ? 1.237 18.469 14.438 1 78 207 LYS B CA 1
ATOM 3594 C C . LYS B 1 207 ? 1.738 17.406 13.477 1 78 207 LYS B C 1
ATOM 3596 O O . LYS B 1 207 ? 0.947 16.781 12.758 1 78 207 LYS B O 1
ATOM 3601 N N . LEU B 1 208 ? 3.02 17.219 13.477 1 81.56 208 LEU B N 1
ATOM 3602 C CA . LEU B 1 208 ? 3.586 16.25 12.539 1 81.56 208 LEU B CA 1
ATOM 3603 C C . LEU B 1 208 ? 3.223 14.828 12.945 1 81.56 208 LEU B C 1
ATOM 3605 O O . LEU B 1 208 ? 3.242 14.492 14.133 1 81.56 208 LEU B O 1
ATOM 3609 N N . SER B 1 209 ? 2.795 14.094 11.977 1 77.06 209 SER B N 1
ATOM 3610 C CA . SER B 1 209 ? 2.543 12.68 12.211 1 77.06 209 SER B CA 1
ATOM 3611 C C . SER B 1 209 ? 3.846 11.891 12.336 1 77.06 209 SER B C 1
ATOM 3613 O O . SER B 1 209 ? 4.895 12.352 11.875 1 77.06 209 SER B O 1
ATOM 3615 N N . PRO B 1 210 ? 3.756 10.719 13.055 1 77.06 210 PRO B N 1
ATOM 3616 C CA . PRO B 1 210 ? 4.953 9.883 13.141 1 77.06 210 PRO B CA 1
ATOM 3617 C C . PRO B 1 210 ? 5.508 9.492 11.773 1 77.06 210 PRO B C 1
ATOM 3619 O O . PRO B 1 210 ? 6.723 9.406 11.594 1 77.06 210 PRO B O 1
ATOM 3622 N N . LYS B 1 211 ? 4.641 9.328 10.867 1 79.94 211 LYS B N 1
ATOM 3623 C CA . LYS B 1 211 ? 5.066 8.984 9.516 1 79.94 211 LYS B CA 1
ATOM 3624 C C . LYS B 1 211 ? 5.84 10.133 8.875 1 79.94 211 LYS B C 1
ATOM 3626 O O . LYS B 1 211 ? 6.859 9.914 8.219 1 79.94 211 LYS B O 1
ATOM 3631 N N . GLN B 1 212 ? 5.359 11.25 9.102 1 81.19 212 GLN B N 1
ATOM 3632 C CA . GLN B 1 212 ? 6.031 12.43 8.555 1 81.19 212 GLN B CA 1
ATOM 3633 C C . GLN B 1 212 ? 7.398 12.625 9.203 1 81.19 212 GLN B C 1
ATOM 3635 O O . GLN B 1 212 ? 8.383 12.914 8.516 1 81.19 212 GLN B O 1
ATOM 3640 N N . THR B 1 213 ? 7.391 12.438 10.477 1 80.94 213 THR B N 1
ATOM 3641 C CA . THR B 1 213 ? 8.648 12.578 11.203 1 80.94 213 THR B CA 1
ATOM 3642 C C . THR B 1 213 ? 9.672 11.57 10.703 1 80.94 213 THR B C 1
ATOM 3644 O O . THR B 1 213 ? 10.852 11.906 10.531 1 80.94 213 THR B O 1
ATOM 3647 N N . TYR B 1 214 ? 9.18 10.453 10.484 1 80.94 214 TYR B N 1
ATOM 3648 C CA . TYR B 1 214 ? 10.039 9.406 9.953 1 80.94 214 TYR B CA 1
ATOM 3649 C C . TYR B 1 214 ? 10.633 9.812 8.609 1 80.94 214 TYR B C 1
ATOM 3651 O O . TYR B 1 214 ? 11.836 9.68 8.391 1 80.94 214 TYR B O 1
ATOM 3659 N N . LEU B 1 215 ? 9.836 10.297 7.77 1 82.44 215 LEU B N 1
ATOM 3660 C CA . LEU B 1 215 ? 10.266 10.672 6.426 1 82.44 215 LEU B CA 1
ATOM 3661 C C . LEU B 1 215 ? 11.234 11.844 6.473 1 82.44 215 LEU B C 1
ATOM 3663 O O . LEU B 1 215 ? 12.211 11.875 5.723 1 82.44 215 LEU B O 1
ATOM 3667 N N . ILE B 1 216 ? 10.93 12.766 7.309 1 82.69 216 ILE B N 1
ATOM 3668 C CA . ILE B 1 216 ? 11.766 13.953 7.453 1 82.69 216 ILE B CA 1
ATOM 3669 C C . ILE B 1 216 ? 13.18 13.539 7.863 1 82.69 216 ILE B C 1
ATOM 3671 O O . ILE B 1 216 ? 14.164 14.102 7.367 1 82.69 216 ILE B O 1
ATOM 3675 N N . LYS B 1 217 ? 13.258 12.547 8.617 1 79.38 217 LYS B N 1
ATOM 3676 C CA . LYS B 1 217 ? 14.555 12.086 9.109 1 79.38 217 LYS B CA 1
ATOM 3677 C C . LYS B 1 217 ? 15.312 11.328 8.023 1 79.38 217 LYS B C 1
ATOM 3679 O O . LYS B 1 217 ? 16.547 11.367 7.98 1 79.38 217 LYS B O 1
ATOM 3684 N N . ASN B 1 218 ? 14.648 10.719 7.105 1 81.38 218 ASN B N 1
ATOM 3685 C CA . ASN B 1 218 ? 15.258 9.781 6.168 1 81.38 218 ASN B CA 1
ATOM 3686 C C . ASN B 1 218 ? 15.617 10.461 4.852 1 81.38 218 ASN B C 1
ATOM 3688 O O . ASN B 1 218 ? 16.469 9.969 4.109 1 81.38 218 ASN B O 1
ATOM 3692 N N . ILE B 1 219 ? 15.008 11.547 4.547 1 80.19 219 ILE B N 1
ATOM 3693 C CA . ILE B 1 219 ? 15.289 12.25 3.297 1 80.19 219 ILE B CA 1
ATOM 3694 C C . ILE B 1 219 ? 16.547 13.102 3.451 1 80.19 219 ILE B C 1
ATOM 3696 O O . ILE B 1 219 ? 16.719 13.773 4.465 1 80.19 219 ILE B O 1
ATOM 3700 N N . TYR B 1 220 ? 17.375 12.977 2.475 1 78.94 220 TYR B N 1
ATOM 3701 C CA . TYR B 1 220 ? 18.641 13.695 2.559 1 78.94 220 TYR B CA 1
ATOM 3702 C C . TYR B 1 220 ? 18.469 15.156 2.154 1 78.94 220 TYR B C 1
ATOM 3704 O O . TYR B 1 220 ? 18.922 16.062 2.863 1 78.94 220 TYR B O 1
ATOM 3712 N N . SER B 1 221 ? 17.859 15.383 1.034 1 82.12 221 SER B N 1
ATOM 3713 C CA . SER B 1 221 ? 17.719 16.75 0.558 1 82.12 221 SER B CA 1
ATOM 3714 C C . SER B 1 221 ? 16.594 16.875 -0.462 1 82.12 221 SER B C 1
ATOM 3716 O O . SER B 1 221 ? 16.109 15.875 -0.975 1 82.12 221 SER B O 1
ATOM 3718 N N . PHE B 1 222 ? 16.203 18.172 -0.662 1 86.5 222 PHE B N 1
ATOM 3719 C CA . PHE B 1 222 ? 15.242 18.484 -1.711 1 86.5 222 PHE B CA 1
ATOM 3720 C C . PHE B 1 222 ? 15.883 19.328 -2.803 1 86.5 222 PHE B C 1
ATOM 3722 O O . PHE B 1 222 ? 16.844 20.047 -2.549 1 86.5 222 PHE B O 1
ATOM 3729 N N . THR B 1 223 ? 15.367 19.188 -3.992 1 82.62 223 THR B N 1
ATOM 3730 C CA . THR B 1 223 ? 15.93 19.891 -5.137 1 82.62 223 THR B CA 1
ATOM 3731 C C . THR B 1 223 ? 15.562 21.375 -5.094 1 82.62 223 THR B C 1
ATOM 3733 O O . THR B 1 223 ? 16.391 22.234 -5.438 1 82.62 223 THR B O 1
ATOM 3736 N N . SER B 1 224 ? 14.406 21.641 -4.629 1 85 224 SER B N 1
ATOM 3737 C CA . SER B 1 224 ? 13.969 23.031 -4.488 1 85 224 SER B CA 1
ATOM 3738 C C . SER B 1 224 ? 14.664 23.719 -3.316 1 85 224 SER B C 1
ATOM 3740 O O . SER B 1 224 ? 14.719 23.156 -2.215 1 85 224 SER B O 1
ATOM 3742 N N . GLU B 1 225 ? 15.195 24.859 -3.555 1 83.69 225 GLU B N 1
ATOM 3743 C CA . GLU B 1 225 ? 15.914 25.609 -2.523 1 83.69 225 GLU B CA 1
ATOM 3744 C C . GLU B 1 225 ? 15.023 25.859 -1.307 1 83.69 225 GLU B C 1
ATOM 3746 O O . GLU B 1 225 ? 15.461 25.672 -0.168 1 83.69 225 GLU B O 1
ATOM 3751 N N . ASN B 1 226 ? 13.859 26.281 -1.611 1 81.31 226 ASN B N 1
ATOM 3752 C CA . ASN B 1 226 ? 12.93 26.578 -0.52 1 81.31 226 ASN B CA 1
ATOM 3753 C C . ASN B 1 226 ? 12.602 25.312 0.284 1 81.31 226 ASN B C 1
ATOM 3755 O O . ASN B 1 226 ? 12.594 25.344 1.516 1 81.31 226 ASN B O 1
ATOM 3759 N N . LYS B 1 227 ? 12.422 24.312 -0.399 1 87.25 227 LYS B N 1
ATOM 3760 C CA . LYS B 1 227 ? 12.102 23.062 0.283 1 87.25 227 LYS B CA 1
ATOM 3761 C C . LYS B 1 227 ? 13.297 22.547 1.081 1 87.25 227 LYS B C 1
ATOM 3763 O O . LYS B 1 227 ? 13.125 21.953 2.145 1 87.25 227 LYS B O 1
ATOM 3768 N N . GLU B 1 228 ? 14.398 22.797 0.472 1 87.81 228 GLU B N 1
ATOM 3769 C CA . GLU B 1 228 ? 15.609 22.406 1.187 1 87.81 228 GLU B CA 1
ATOM 3770 C C . GLU B 1 228 ? 15.734 23.156 2.51 1 87.81 228 GLU B C 1
ATOM 3772 O O . GLU B 1 228 ? 16.062 22.562 3.537 1 87.81 228 GLU B O 1
ATOM 3777 N N . LYS B 1 229 ? 15.461 24.406 2.512 1 85.12 229 LYS B N 1
ATOM 3778 C CA . LYS B 1 229 ? 15.5 25.203 3.732 1 85.12 229 LYS B CA 1
ATOM 3779 C C . LYS B 1 229 ? 14.469 24.703 4.746 1 85.12 229 LYS B C 1
ATOM 3781 O O . LYS B 1 229 ? 14.773 24.578 5.934 1 85.12 229 LYS B O 1
ATOM 3786 N N . ILE B 1 230 ? 13.359 24.422 4.242 1 87.62 230 ILE B N 1
ATOM 3787 C CA . ILE B 1 230 ? 12.258 23.984 5.098 1 87.62 230 ILE B CA 1
ATOM 3788 C C . ILE B 1 230 ? 12.617 22.656 5.754 1 87.62 230 ILE B C 1
ATOM 3790 O O . ILE B 1 230 ? 12.469 22.484 6.969 1 87.62 230 ILE B O 1
ATOM 3794 N N . ILE B 1 231 ? 13.117 21.75 4.949 1 86.06 231 ILE B N 1
ATOM 3795 C CA . ILE B 1 231 ? 13.398 20.422 5.473 1 86.06 231 ILE B CA 1
ATOM 3796 C C . ILE B 1 231 ? 14.523 20.5 6.504 1 86.06 231 ILE B C 1
ATOM 3798 O O . ILE B 1 231 ? 14.523 19.766 7.488 1 86.06 231 ILE B O 1
ATOM 3802 N N . ARG B 1 232 ? 15.414 21.344 6.301 1 84.94 232 ARG B N 1
ATOM 3803 C CA . ARG B 1 232 ? 16.5 21.516 7.25 1 84.94 232 ARG B CA 1
ATOM 3804 C C . ARG B 1 232 ? 15.984 22 8.602 1 84.94 232 ARG B C 1
ATOM 3806 O O . ARG B 1 232 ? 16.391 21.484 9.641 1 84.94 232 ARG B O 1
ATOM 3813 N N . ILE B 1 233 ? 15.125 22.922 8.555 1 85.19 233 ILE B N 1
ATOM 3814 C CA . ILE B 1 233 ? 14.539 23.438 9.789 1 85.19 233 ILE B CA 1
ATOM 3815 C C . ILE B 1 233 ? 13.703 22.359 10.461 1 85.19 233 ILE B C 1
ATOM 3817 O O . ILE B 1 233 ? 13.75 22.203 11.68 1 85.19 233 ILE B O 1
ATOM 3821 N N . LEU B 1 234 ? 13 21.672 9.656 1 85.81 234 LEU B N 1
ATOM 3822 C CA . LEU B 1 234 ? 12.172 20.594 10.188 1 85.81 234 LEU B CA 1
ATOM 3823 C C . LEU B 1 234 ? 13.023 19.531 10.867 1 85.81 234 LEU B C 1
ATOM 3825 O O . LEU B 1 234 ? 12.68 19.047 11.945 1 85.81 234 LEU B O 1
ATOM 3829 N N . LYS B 1 235 ? 14.125 19.172 10.289 1 84.25 235 LYS B N 1
ATOM 3830 C CA . LYS B 1 235 ? 15.023 18.156 10.836 1 84.25 235 LYS B CA 1
ATOM 3831 C C . LYS B 1 235 ? 15.586 18.594 12.188 1 84.25 235 LYS B C 1
ATOM 3833 O O . LYS B 1 235 ? 15.648 17.797 13.125 1 84.25 235 LYS B O 1
ATOM 3838 N N . ILE B 1 236 ? 15.938 19.812 12.305 1 79.38 236 ILE B N 1
ATOM 3839 C CA . ILE B 1 236 ? 16.469 20.359 13.547 1 79.38 236 ILE B CA 1
ATOM 3840 C C . ILE B 1 236 ? 15.383 20.328 14.625 1 79.38 236 ILE B C 1
ATOM 3842 O O . ILE B 1 236 ? 15.648 19.969 15.773 1 79.38 236 ILE B O 1
ATOM 3846 N N . SER B 1 237 ? 14.219 20.609 14.227 1 79.12 237 SER B N 1
ATOM 3847 C CA . SER B 1 237 ? 13.109 20.719 15.172 1 79.12 237 SER B CA 1
ATOM 3848 C C . SER B 1 237 ? 12.703 19.344 15.703 1 79.12 237 SER B C 1
ATOM 3850 O O . SER B 1 237 ? 12.188 19.234 16.812 1 79.12 237 SER B O 1
ATOM 3852 N N . VAL B 1 238 ? 12.875 18.344 14.945 1 77.56 238 VAL B N 1
ATOM 3853 C CA . VAL B 1 238 ? 12.461 17 15.375 1 77.56 238 VAL B CA 1
ATOM 3854 C C . VAL B 1 238 ? 13.641 16.281 16.016 1 77.56 238 VAL B C 1
ATOM 3856 O O . VAL B 1 238 ? 13.539 15.102 16.359 1 77.56 238 VAL B O 1
ATOM 3859 N N . GLY B 1 239 ? 14.703 16.891 16.344 1 66.06 239 GLY B N 1
ATOM 3860 C CA . GLY B 1 239 ? 15.828 16.359 17.094 1 66.06 239 GLY B CA 1
ATOM 3861 C C . GLY B 1 239 ? 16.828 15.633 16.219 1 66.06 239 GLY B C 1
ATOM 3862 O O . GLY B 1 239 ? 17.516 14.719 16.688 1 66.06 239 GLY B O 1
ATOM 3863 N N . TYR B 1 240 ? 16.828 15.719 15.016 1 59.97 240 TYR B N 1
ATOM 3864 C CA . TYR B 1 240 ? 17.812 15.055 14.172 1 59.97 240 TYR B CA 1
ATOM 3865 C C . TYR B 1 240 ? 18.922 16.016 13.766 1 59.97 240 TYR B C 1
ATOM 3867 O O . TYR B 1 240 ? 18.703 16.953 13.008 1 59.97 240 TYR B O 1
ATOM 3875 N N . PRO B 1 241 ? 20 16.125 14.609 1 51.16 241 PRO B N 1
ATOM 3876 C CA . PRO B 1 241 ? 21.078 17.031 14.195 1 51.16 241 PRO B CA 1
ATOM 3877 C C . PRO B 1 241 ? 21.578 16.75 12.781 1 51.16 241 PRO B C 1
ATOM 3879 O O . PRO B 1 241 ? 21.594 15.602 12.352 1 51.16 241 PRO B O 1
ATOM 3882 N N . LEU B 1 242 ? 21.516 17.797 11.812 1 47.38 242 LEU B N 1
ATOM 3883 C CA . LEU B 1 242 ? 22.062 17.766 10.461 1 47.38 242 LEU B CA 1
ATOM 3884 C C . LEU B 1 242 ? 23.5 17.25 10.477 1 47.38 242 LEU B C 1
ATOM 3886 O O . LEU B 1 242 ? 24.234 17.469 11.438 1 47.38 242 LEU B O 1
ATOM 3890 N N . GLU B 1 243 ? 23.828 16.266 9.891 1 46.5 243 GLU B N 1
ATOM 3891 C CA . GLU B 1 243 ? 25.219 15.859 9.773 1 46.5 243 GLU B CA 1
ATOM 3892 C C . GLU B 1 243 ? 26.141 17.078 9.719 1 46.5 243 GLU B C 1
ATOM 3894 O O . GLU B 1 243 ? 25.797 18.109 9.148 1 46.5 243 GLU B O 1
ATOM 3899 N N . SER B 1 244 ? 27.094 17.266 10.695 1 38.62 244 SER B N 1
ATOM 3900 C CA . SER B 1 244 ? 28.109 18.297 10.906 1 38.62 244 SER B CA 1
ATOM 3901 C C . SER B 1 244 ? 28.703 18.766 9.578 1 38.62 244 SER B C 1
ATOM 3903 O O . SER B 1 244 ? 29.469 19.734 9.547 1 38.62 244 SER B O 1
ATOM 3905 N N . ALA B 1 245 ? 28.812 18 8.555 1 37.16 245 ALA B N 1
ATOM 3906 C CA . ALA B 1 245 ? 29.719 18.547 7.551 1 37.16 245 ALA B CA 1
ATOM 3907 C C . ALA B 1 245 ? 29.25 19.906 7.051 1 37.16 245 ALA B C 1
ATOM 3909 O O . ALA B 1 245 ? 30.062 20.797 6.785 1 37.16 245 ALA B O 1
ATOM 3910 N N . ASP B 1 246 ? 27.984 20.031 6.59 1 36.84 246 ASP B N 1
ATOM 3911 C CA . ASP B 1 246 ? 27.656 21.312 5.969 1 36.84 246 ASP B CA 1
ATOM 3912 C C . ASP B 1 246 ? 27.359 22.375 7.027 1 36.84 246 ASP B C 1
ATOM 3914 O O . ASP B 1 246 ? 26.844 23.438 6.707 1 36.84 246 ASP B O 1
ATOM 3918 N N . THR B 1 247 ? 27.469 22.094 8.234 1 36.53 247 THR B N 1
ATOM 3919 C CA . THR B 1 247 ? 27.219 23.109 9.258 1 36.53 247 THR B CA 1
ATOM 3920 C C . THR B 1 247 ? 28.234 24.25 9.141 1 36.53 247 THR B C 1
ATOM 3922 O O . THR B 1 247 ? 28.281 25.125 10.008 1 36.53 247 THR B O 1
ATOM 3925 N N . GLN B 1 248 ? 29.156 24.094 8.328 1 34.97 248 GLN B N 1
ATOM 3926 C CA . GLN B 1 248 ? 29.938 25.328 8.258 1 34.97 248 GLN B CA 1
ATOM 3927 C C . GLN B 1 248 ? 29.078 26.484 7.766 1 34.97 248 GLN B C 1
ATOM 3929 O O . GLN B 1 248 ? 29.578 27.594 7.566 1 34.97 248 GLN B O 1
ATOM 3934 N N . THR B 1 249 ? 27.875 26.266 7.234 1 35.5 249 THR B N 1
ATOM 3935 C CA . THR B 1 249 ? 27.156 27.5 6.945 1 35.5 249 THR B CA 1
ATOM 3936 C C . THR B 1 249 ? 26.609 28.125 8.234 1 35.5 249 THR B C 1
ATOM 3938 O O . THR B 1 249 ? 25.984 27.438 9.047 1 35.5 249 THR B O 1
ATOM 3941 N N . ASP B 1 250 ? 27.141 29.312 8.812 1 33.69 250 ASP B N 1
ATOM 3942 C CA . ASP B 1 250 ? 26.953 30.156 9.984 1 33.69 250 ASP B CA 1
ATOM 3943 C C . ASP B 1 250 ? 25.484 30.219 10.391 1 33.69 250 ASP B C 1
ATOM 3945 O O . ASP B 1 250 ? 24.609 30.438 9.547 1 33.69 250 ASP B O 1
ATOM 3949 N N . GLU B 1 251 ? 25.031 29.625 11.484 1 37.94 251 GLU B N 1
ATOM 3950 C CA . GLU B 1 251 ? 23.781 29.828 12.227 1 37.94 251 GLU B CA 1
ATOM 3951 C C . GLU B 1 251 ? 23.25 31.234 12.039 1 37.94 251 GLU B C 1
ATOM 3953 O O . GLU B 1 251 ? 22.062 31.5 12.25 1 37.94 251 GLU B O 1
ATOM 3958 N N . LYS B 1 252 ? 24.219 32.281 11.812 1 40.25 252 LYS B N 1
ATOM 3959 C CA . LYS B 1 252 ? 23.938 33.688 11.734 1 40.25 252 LYS B CA 1
ATOM 3960 C C . LYS B 1 252 ? 23.094 34.031 10.5 1 40.25 252 LYS B C 1
ATOM 3962 O O . LYS B 1 252 ? 22.531 35.125 10.406 1 40.25 252 LYS B O 1
ATOM 3967 N N . ASP B 1 253 ? 23.219 33.219 9.438 1 38.28 253 ASP B N 1
ATOM 3968 C CA . ASP B 1 253 ? 22.531 33.656 8.227 1 38.28 253 ASP B CA 1
ATOM 3969 C C . ASP B 1 253 ? 21.125 33.062 8.156 1 38.28 253 ASP B C 1
ATOM 3971 O O . ASP B 1 253 ? 20.438 33.219 7.145 1 38.28 253 ASP B O 1
ATOM 3975 N N . ILE B 1 254 ? 20.812 32.125 8.953 1 35.41 254 ILE B N 1
ATOM 3976 C CA . ILE B 1 254 ? 19.391 31.75 8.945 1 35.41 254 ILE B CA 1
ATOM 3977 C C . ILE B 1 254 ? 18.625 32.656 9.922 1 35.41 254 ILE B C 1
ATOM 3979 O O . ILE B 1 254 ? 19.062 32.812 11.07 1 35.41 254 ILE B O 1
#

Foldseek 3Di:
DVLLLLVLQFVQQLVVQVVVQVVVCVVVVHRARAELWPDNGHRLRSVLLSCCLVPVVVCLVPLVVLLVVQLVVSQVSQLVVQVVCCVLQQFGQFFCPVPPQADVRRDHNVVSNVRSVCRNCCNVPPSNVVSVVSVPDDDVVSNVVSVVSVVVVVVRVVVSSVLSVVLVVLLVVLVVQLVVVVVVVPPPCVPVVPRSSLVSLVVCLVVDDPSNLSVLLRILAGNDPSSRVNSVSSCVSSPNPNPPDPVVVDPVVD/DVLLLLVLQFVQQLVVQVVVQVVVCVVVVHRARAELWPDNGHRLRSVLLSCCLVPVVVCLVPLVVLLVVQLVVSQVSQLVVQVVCCVLQQFGQFFCPVPPQADVRRGHNVVSNVRSVCRNCCNVPPSNVVSVVSVPDDDVVSNVVSVVSVVVVVVRVVVSSVLSVVLVVLLVVLVVQLVVVVVVVPPPCVPVVPRSSLVSLVVCLVVDDPSNLSVLLRILAGNDPSSRVNSQSSCVSSPNPNPPPVVVPDPVVD